Protein AF-0000000087667504 (afdb_homodimer)

Solvent-accessible surface area (backbone atoms only — not comparable to full-atom values): 38398 Å² total; per-residue (Å²): 112,66,54,44,42,66,56,57,51,52,48,48,51,53,51,51,51,50,51,53,47,49,53,52,52,49,54,48,52,53,52,45,50,50,50,43,50,49,39,51,50,48,36,38,46,32,52,35,38,23,44,50,28,37,44,50,54,30,50,52,36,29,75,70,65,77,31,51,68,69,54,23,50,53,54,31,43,55,46,40,33,41,24,35,29,80,79,80,30,45,37,32,30,26,31,85,72,34,28,25,70,34,39,72,54,66,88,51,40,69,43,70,56,63,91,58,48,34,92,84,68,46,54,49,66,63,48,38,43,53,29,5,71,71,72,39,43,74,50,69,46,48,41,56,50,92,92,52,55,81,83,46,69,39,54,30,42,33,29,19,30,47,45,70,94,78,48,30,25,37,30,26,45,40,73,41,62,66,58,49,49,49,49,49,49,50,50,49,53,49,51,52,54,49,50,53,50,47,50,50,51,50,54,51,48,49,51,48,35,53,58,45,48,49,54,45,49,48,32,41,52,42,39,45,36,37,54,72,64,42,63,80,67,82,62,52,58,50,82,34,69,18,69,58,9,52,42,17,44,35,44,44,50,38,32,51,53,51,49,50,45,52,52,49,51,51,49,49,52,52,49,49,53,50,52,52,52,52,49,53,52,50,51,53,51,49,53,52,50,50,50,49,49,50,48,33,54,48,47,52,49,50,39,33,50,42,38,42,70,63,39,53,79,61,61,54,66,91,53,49,82,90,37,39,66,59,34,49,44,48,36,48,20,30,49,45,49,41,52,54,50,46,51,46,50,48,50,33,47,53,26,48,53,46,32,52,52,26,51,51,48,32,50,53,31,49,52,50,35,50,51,42,52,53,54,36,55,52,46,64,74,93,113,68,53,43,43,67,56,57,53,50,48,49,51,52,51,52,50,50,52,52,48,50,53,52,52,50,54,48,50,53,51,45,48,50,51,44,52,50,39,52,50,47,35,38,47,32,52,36,37,24,43,50,27,36,44,49,55,31,49,51,36,29,75,69,64,77,31,50,68,70,54,23,50,53,54,32,42,55,45,40,32,40,24,34,30,80,77,80,31,44,37,33,28,26,31,85,72,36,27,25,69,33,39,72,54,65,90,51,41,68,43,71,57,62,93,57,48,34,92,83,64,47,54,50,67,62,48,37,42,54,29,5,70,70,74,38,42,74,49,69,45,50,42,56,51,92,94,54,54,80,82,46,69,39,52,29,42,33,28,19,32,48,44,69,95,77,47,31,24,38,30,26,46,38,72,41,61,66,58,50,49,50,50,48,49,52,50,50,52,49,50,52,52,50,49,53,51,49,50,51,50,50,53,52,49,50,52,49,35,53,60,45,48,49,55,46,49,49,34,39,53,43,38,45,35,37,54,71,64,42,64,84,67,80,62,52,58,49,82,34,69,18,70,58,8,51,41,17,43,34,42,42,50,38,32,50,52,49,48,50,46,51,52,49,50,50,50,50,52,53,48,49,52,52,51,51,52,52,48,53,51,51,51,53,52,50,52,51,52,51,50,50,50,52,48,33,55,49,47,52,50,51,39,36,50,42,36,43,70,64,40,54,79,60,61,53,66,90,54,50,82,90,38,41,65,58,33,50,43,50,36,48,21,29,49,44,49,41,50,54,50,46,52,46,50,49,51,34,48,52,25,49,54,47,31,51,54,25,48,51,50,32,49,54,31,48,53,52,35,51,52,44,50,54,56,33,52,55,47,62,76,94

Sequence (764 aa):
MKNLKISTQLIMLVTGLMVAFSIATFLQIRSAADSIYNERYEMLRTQVESGISVLKLYYAQEQAGKLTEEQAKAEAYATVNAMQYTPDGYLFGYDYDVNMVFHYDKSKVGKNLKGQPDPKGHYYREELVKLGQQGGGLTDFYASKPGHTADELFRKTAFARAFEPWKIVVITGVYMDDLEAQVNAKIWTTIWQSLVLFMVAIGSSLLVIRNISKPLADVHGALKAVADEDVKIVIPHTGMHNEIGMMAKATQSLQEKIRERHALAAHQAAQELEISAERQQNVLQQQDEAKLQARVVATIGNALEQLAGGDLTVRCADIGASYAGLRNNFNEALSHLEAAMGRVNAKGNDIGVSKEEIRRASSELSQRTERQAASLEETSAAMKNLKISTQLIMLVTGLMVAFSIATFLQIRSAADSIYNERYEMLRTQVESGISVLKLYYAQEQAGKLTEEQAKAEAYATVNAMQYTPDGYLFGYDYDVNMVFHYDKSKVGKNLKGQPDPKGHYYREELVKLGQQGGGLTDFYASKPGHTADELFRKTAFARAFEPWKIVVITGVYMDDLEAQVNAKIWTTIWQSLVLFMVAIGSSLLVIRNISKPLADVHGALKAVADEDVKIVIPHTGMHNEIGMMAKATQSLQEKIRERHALAAHQAAQELEISAERQQNVLQQQDEAKLQARVVATIGNALEQLAGGDLTVRCADIGASYAGLRNNFNEALSHLEAAMGRVNAKGNDIGVSKEEIRRASSELSQRTERQAASLEETSAA

InterPro domains:
  IPR003660 HAMP domain [PF00672] (207-256)
  IPR003660 HAMP domain [PS50885] (210-263)
  IPR003660 HAMP domain [PS50885] (291-342)
  IPR003660 HAMP domain [SM00304] (210-263)
  IPR003660 HAMP domain [SM00304] (291-342)
  IPR033480 Single Cache domain 2 [PF17200] (39-188)
  IPR033480 Single Cache domain 2 [SM01049] (33-126)

Nearest PDB structures (foldseek):
  5g4z-assembly1_A  TM=8.993E-01  e=2.962E-12  Pseudomonas syringae
  4k08-assembly1_A  TM=9.095E-01  e=1.423E-11  Anaeromyxobacter dehalogenans 2CP-C
  3ub8-assembly1_B  TM=7.539E-01  e=1.612E-08  Helicobacter pylori SS1
  3q63-assembly2_D  TM=3.212E-01  e=1.927E+00  Mesorhizobium japonicum MAFF 303099
  5g4z-assembly1_A  TM=8.991E-01  e=2.602E-12  Pseudomonas syringae

Structure (mmCIF, N/CA/C/O backbone):
data_AF-0000000087667504-model_v1
#
loop_
_entity.id
_entity.type
_entity.pdbx_description
1 polymer 'Chemotaxis protein'
#
loop_
_atom_site.group_PDB
_atom_site.id
_atom_site.type_symbol
_atom_site.label_atom_id
_atom_site.label_alt_id
_atom_site.label_comp_id
_atom_site.label_asym_id
_atom_site.label_entity_id
_atom_site.label_seq_id
_atom_site.pdbx_PDB_ins_code
_atom_site.Cartn_x
_atom_site.Cartn_y
_atom_site.Cartn_z
_atom_site.occupancy
_atom_site.B_iso_or_equiv
_atom_site.auth_seq_id
_atom_site.auth_comp_id
_atom_site.auth_asym_id
_atom_site.auth_atom_id
_atom_site.pdbx_PDB_model_num
ATOM 1 N N . MET A 1 1 ? 1.503 11.031 20.266 1 57.09 1 MET A N 1
ATOM 2 C CA . MET A 1 1 ? 1.643 11.68 18.969 1 57.09 1 MET A CA 1
ATOM 3 C C . MET A 1 1 ? 1.352 13.172 19.078 1 57.09 1 MET A C 1
ATOM 5 O O . MET A 1 1 ? 1.91 13.977 18.328 1 57.09 1 MET A O 1
ATOM 9 N N . LYS A 1 2 ? 0.737 13.5 20.234 1 67.69 2 LYS A N 1
ATOM 10 C CA . LYS A 1 2 ? 0.298 14.883 20.375 1 67.69 2 LYS A CA 1
ATOM 11 C C . LYS A 1 2 ? 1.483 15.812 20.609 1 67.69 2 LYS A C 1
ATOM 13 O O . LYS A 1 2 ? 1.407 17.016 20.312 1 67.69 2 LYS A O 1
ATOM 18 N N . ASN A 1 3 ? 2.59 15.031 20.797 1 76.44 3 ASN A N 1
ATOM 19 C CA . ASN A 1 3 ? 3.736 15.883 21.094 1 76.44 3 ASN A CA 1
ATOM 20 C C . ASN A 1 3 ? 4.75 15.883 19.953 1 76.44 3 ASN A C 1
ATOM 22 O O . ASN A 1 3 ? 5.754 16.594 20 1 76.44 3 ASN A O 1
ATOM 26 N N . LEU A 1 4 ? 4.383 15.156 18.953 1 81.19 4 LEU A N 1
ATOM 27 C CA . LEU A 1 4 ? 5.32 15.055 17.844 1 81.19 4 LEU A CA 1
ATOM 28 C C . LEU A 1 4 ? 5.043 16.141 16.812 1 81.19 4 LEU A C 1
ATOM 30 O O . LEU A 1 4 ? 3.91 16.609 16.672 1 81.19 4 LEU A O 1
ATOM 34 N N . LYS A 1 5 ? 6.148 16.422 16.172 1 83.94 5 LYS A N 1
ATOM 35 C CA . LYS A 1 5 ? 6.008 17.391 15.086 1 83.94 5 LYS A CA 1
ATOM 36 C C . LYS A 1 5 ? 5.031 16.875 14.031 1 83.94 5 LYS A C 1
ATOM 38 O O . LYS A 1 5 ? 4.895 15.672 13.828 1 83.94 5 LYS A O 1
ATOM 43 N N . ILE A 1 6 ? 4.344 17.781 13.43 1 81.62 6 ILE A N 1
ATOM 44 C CA . ILE A 1 6 ? 3.367 17.453 12.406 1 81.62 6 ILE A CA 1
ATOM 45 C C . ILE A 1 6 ? 4.047 16.656 11.289 1 81.62 6 ILE A C 1
ATOM 47 O O . ILE A 1 6 ? 3.506 15.664 10.805 1 81.62 6 ILE A O 1
ATOM 51 N N . SER A 1 7 ? 5.246 17.078 10.867 1 83.5 7 SER A N 1
ATOM 52 C CA . SER A 1 7 ? 6 16.375 9.828 1 83.5 7 SER A CA 1
ATOM 53 C C . SER A 1 7 ? 6.32 14.945 10.242 1 83.5 7 SER A C 1
ATOM 55 O O . SER A 1 7 ? 6.219 14.023 9.43 1 83.5 7 SER A O 1
ATOM 57 N N . THR A 1 8 ? 6.715 14.719 11.477 1 85.56 8 THR A N 1
ATOM 58 C CA . THR A 1 8 ? 7.055 13.391 11.984 1 85.56 8 THR A CA 1
ATOM 59 C C . THR A 1 8 ? 5.82 12.492 12.008 1 85.56 8 THR A C 1
ATOM 61 O O . THR A 1 8 ? 5.914 11.297 11.719 1 85.56 8 THR A O 1
ATOM 64 N N . GLN A 1 9 ? 4.68 13.125 12.383 1 84.06 9 GLN A N 1
ATOM 65 C CA . GLN A 1 9 ? 3.443 12.344 12.398 1 84.06 9 GLN A CA 1
ATOM 66 C C . GLN A 1 9 ? 3.07 11.875 10.992 1 84.06 9 GLN A C 1
ATOM 68 O O . GLN A 1 9 ? 2.646 10.734 10.812 1 84.06 9 GLN A O 1
ATOM 73 N N . LEU A 1 10 ? 3.246 12.758 10.07 1 83.81 10 LEU A N 1
ATOM 74 C CA . LEU A 1 10 ? 2.928 12.43 8.688 1 83.81 10 LEU A CA 1
ATOM 75 C C . LEU A 1 10 ? 3.879 11.367 8.148 1 83.81 10 LEU A C 1
ATOM 77 O O . LEU A 1 10 ? 3.447 10.422 7.477 1 83.81 10 LEU A O 1
ATOM 81 N N . ILE A 1 11 ? 5.152 11.508 8.5 1 85.06 11 ILE A N 1
ATOM 82 C CA . ILE A 1 11 ? 6.152 10.539 8.062 1 85.06 11 ILE A CA 1
ATOM 83 C C . ILE A 1 11 ? 5.867 9.18 8.688 1 85.06 11 ILE A C 1
ATOM 85 O O . ILE A 1 11 ? 6.012 8.148 8.031 1 85.06 11 ILE A O 1
ATOM 89 N N . MET A 1 12 ? 5.488 9.195 9.906 1 87 12 MET A N 1
ATOM 90 C CA . MET A 1 12 ? 5.164 7.945 10.586 1 87 12 MET A CA 1
ATOM 91 C C . MET A 1 12 ? 3.957 7.27 9.938 1 87 12 MET A C 1
ATOM 93 O O . MET A 1 12 ? 3.914 6.043 9.82 1 87 12 MET A O 1
ATOM 97 N N . LEU A 1 13 ? 2.99 8.148 9.578 1 86 13 LEU A N 1
ATOM 98 C CA . LEU A 1 13 ? 1.803 7.617 8.922 1 86 13 LEU A CA 1
ATOM 99 C C . LEU A 1 13 ? 2.166 6.945 7.602 1 86 13 LEU A C 1
ATOM 101 O O . LEU A 1 13 ? 1.784 5.797 7.355 1 86 13 LEU A O 1
ATOM 105 N N . VAL A 1 14 ? 2.932 7.586 6.785 1 87.69 14 VAL A N 1
ATOM 106 C CA . VAL A 1 14 ? 3.285 7.086 5.461 1 87.69 14 VAL A CA 1
ATOM 107 C C . VAL A 1 14 ? 4.207 5.875 5.594 1 87.69 14 VAL A C 1
ATOM 109 O O . VAL A 1 14 ? 4.02 4.867 4.91 1 87.69 14 VAL A O 1
ATOM 112 N N . THR A 1 15 ? 5.184 5.977 6.516 1 87.19 15 THR A N 1
ATOM 113 C CA . THR A 1 15 ? 6.113 4.875 6.73 1 87.19 15 THR A CA 1
ATOM 114 C C . THR A 1 15 ? 5.383 3.641 7.246 1 87.19 15 THR A C 1
ATOM 116 O O . THR A 1 15 ? 5.68 2.518 6.84 1 87.19 15 THR A O 1
ATOM 119 N N . GLY A 1 16 ? 4.438 3.896 8.164 1 87.19 16 GLY A N 1
ATOM 120 C CA . GLY A 1 16 ? 3.645 2.787 8.672 1 87.19 16 GLY A CA 1
ATOM 121 C C . GLY A 1 16 ? 2.861 2.07 7.586 1 87.19 16 GLY A C 1
ATOM 122 O O . GLY A 1 16 ? 2.826 0.838 7.551 1 87.19 16 GLY A O 1
ATOM 123 N N . LEU A 1 17 ? 2.305 2.822 6.703 1 87.12 17 LEU A N 1
ATOM 124 C CA . LEU A 1 17 ? 1.54 2.248 5.602 1 87.12 17 LEU A CA 1
ATOM 125 C C . LEU A 1 17 ? 2.453 1.487 4.645 1 87.12 17 LEU A C 1
ATOM 127 O O . LEU A 1 17 ? 2.084 0.422 4.145 1 87.12 17 LEU A O 1
ATOM 131 N N . MET A 1 18 ? 3.625 2.012 4.422 1 88.25 18 MET A N 1
ATOM 132 C CA . MET A 1 18 ? 4.582 1.365 3.529 1 88.25 18 MET A CA 1
ATOM 133 C C . MET A 1 18 ? 5.047 0.03 4.102 1 88.25 18 MET A C 1
ATOM 135 O O . MET A 1 18 ? 5.203 -0.946 3.365 1 88.25 18 MET A O 1
ATOM 139 N N . VAL A 1 19 ? 5.242 0.032 5.406 1 88.44 19 VAL A N 1
ATOM 140 C CA . VAL A 1 19 ? 5.664 -1.203 6.059 1 88.44 19 VAL A CA 1
ATOM 141 C C . VAL A 1 19 ? 4.559 -2.25 5.949 1 88.44 19 VAL A C 1
ATOM 143 O O . VAL A 1 19 ? 4.82 -3.41 5.629 1 88.44 19 VAL A O 1
ATOM 146 N N . ALA A 1 20 ? 3.346 -1.786 6.188 1 86.06 20 ALA A N 1
ATOM 147 C CA . ALA A 1 20 ? 2.207 -2.695 6.086 1 86.06 20 ALA A CA 1
ATOM 148 C C . ALA A 1 20 ? 2.078 -3.256 4.672 1 86.06 20 ALA A C 1
ATOM 150 O O . ALA A 1 20 ? 1.827 -4.449 4.492 1 86.06 20 ALA A O 1
ATOM 151 N N . PHE A 1 21 ? 2.293 -2.488 3.697 1 86.81 21 PHE A N 1
ATOM 152 C CA . PHE A 1 21 ? 2.221 -2.9 2.301 1 86.81 21 PHE A CA 1
ATOM 153 C C . PHE A 1 21 ? 3.336 -3.885 1.969 1 86.81 21 PHE A C 1
ATOM 155 O O . PHE A 1 21 ? 3.117 -4.852 1.235 1 86.81 21 PHE A O 1
ATOM 162 N N . SER A 1 22 ? 4.469 -3.578 2.49 1 88.25 22 SER A N 1
ATOM 163 C CA . SER A 1 22 ? 5.613 -4.445 2.221 1 88.25 22 SER A CA 1
ATOM 164 C C . SER A 1 22 ? 5.391 -5.844 2.787 1 88.25 22 SER A C 1
ATOM 166 O O . SER A 1 22 ? 5.73 -6.84 2.146 1 88.25 22 SER A O 1
ATOM 168 N N . ILE A 1 23 ? 4.816 -5.898 3.932 1 87.38 23 ILE A N 1
ATOM 169 C CA . ILE A 1 23 ? 4.539 -7.184 4.566 1 87.38 23 ILE A CA 1
ATOM 170 C C . ILE A 1 23 ? 3.488 -7.941 3.756 1 87.38 23 ILE A C 1
ATOM 172 O O . ILE A 1 23 ? 3.648 -9.133 3.484 1 87.38 23 ILE A O 1
ATOM 176 N N . ALA A 1 24 ? 2.498 -7.207 3.328 1 85.5 24 ALA A N 1
ATOM 177 C CA . ALA A 1 24 ? 1.437 -7.824 2.535 1 85.5 24 ALA A CA 1
ATOM 178 C C . ALA A 1 24 ? 1.981 -8.359 1.216 1 85.5 24 ALA A C 1
ATOM 180 O O . ALA A 1 24 ? 1.646 -9.477 0.807 1 85.5 24 ALA A O 1
ATOM 181 N N . THR A 1 25 ? 2.766 -7.598 0.576 1 86.69 25 THR A N 1
ATOM 182 C CA . THR A 1 25 ? 3.342 -7.992 -0.705 1 86.69 25 THR A CA 1
ATOM 183 C C . THR A 1 25 ? 4.254 -9.203 -0.538 1 86.69 25 THR A C 1
ATOM 185 O O . THR A 1 25 ? 4.258 -10.109 -1.38 1 86.69 25 THR A O 1
ATOM 188 N N . PHE A 1 26 ? 4.938 -9.266 0.522 1 87.38 26 PHE A N 1
ATOM 189 C CA . PHE A 1 26 ? 5.832 -10.383 0.796 1 87.38 26 PHE A CA 1
ATOM 190 C C . PHE A 1 26 ? 5.047 -11.672 0.966 1 87.38 26 PHE A C 1
ATOM 192 O O . PHE A 1 26 ? 5.398 -12.703 0.389 1 87.38 26 PHE A O 1
ATOM 199 N N . LEU A 1 27 ? 4.055 -11.617 1.704 1 87.38 27 LEU A N 1
ATOM 200 C CA . LEU A 1 27 ? 3.227 -12.797 1.938 1 87.38 27 LEU A CA 1
ATOM 201 C C . LEU A 1 27 ? 2.557 -13.258 0.648 1 87.38 27 LEU A C 1
ATOM 203 O O . LEU A 1 27 ? 2.438 -14.453 0.401 1 87.38 27 LEU A O 1
ATOM 207 N N . GLN A 1 28 ? 2.229 -12.289 -0.121 1 84.31 28 GLN A N 1
ATOM 208 C CA . GLN A 1 28 ? 1.582 -12.609 -1.39 1 84.31 28 GLN A CA 1
ATOM 209 C C . GLN A 1 28 ? 2.549 -13.312 -2.34 1 84.31 28 GLN A C 1
ATOM 211 O O . GLN A 1 28 ? 2.174 -14.266 -3.018 1 84.31 28 GLN A O 1
ATOM 216 N N . ILE A 1 29 ? 3.725 -12.883 -2.389 1 86.25 29 ILE A N 1
ATOM 217 C CA . ILE A 1 29 ? 4.719 -13.461 -3.289 1 86.25 29 ILE A CA 1
ATOM 218 C C . ILE A 1 29 ? 5.051 -14.883 -2.85 1 86.25 29 ILE A C 1
ATOM 220 O O . ILE A 1 29 ? 5.211 -15.773 -3.684 1 86.25 29 ILE A O 1
ATOM 224 N N . ARG A 1 30 ? 5.18 -15.047 -1.604 1 88.25 30 ARG A N 1
ATOM 225 C CA . ARG A 1 30 ? 5.48 -16.375 -1.075 1 88.25 30 ARG A CA 1
ATOM 226 C C . ARG A 1 30 ? 4.363 -17.359 -1.401 1 88.25 30 ARG A C 1
ATOM 228 O O . ARG A 1 30 ? 4.629 -18.484 -1.848 1 88.25 30 ARG A O 1
ATOM 235 N N . SER A 1 31 ? 3.211 -16.859 -1.203 1 87.88 31 SER A N 1
ATOM 236 C CA . SER A 1 31 ? 2.057 -17.703 -1.482 1 87.88 31 SER A CA 1
ATOM 237 C C . SER A 1 31 ? 1.961 -18.031 -2.967 1 87.88 31 SER A C 1
ATOM 239 O O . SER A 1 31 ? 1.665 -19.172 -3.336 1 87.88 31 SER A O 1
ATOM 241 N N . ALA A 1 32 ? 2.195 -17.094 -3.777 1 86.44 32 ALA A N 1
ATOM 242 C CA . ALA A 1 32 ? 2.156 -17.312 -5.223 1 86.44 32 ALA A CA 1
ATOM 243 C C . ALA A 1 32 ? 3.238 -18.297 -5.66 1 86.44 32 ALA A C 1
ATOM 245 O O . ALA A 1 32 ? 2.98 -19.188 -6.465 1 86.44 32 ALA A O 1
ATOM 246 N N . ALA A 1 33 ? 4.375 -18.094 -5.117 1 89.44 33 ALA A N 1
ATOM 247 C CA . ALA A 1 33 ? 5.473 -19 -5.441 1 89.44 33 ALA A CA 1
ATOM 248 C C . ALA A 1 33 ? 5.129 -20.438 -5.055 1 89.44 33 ALA A C 1
ATOM 250 O O . ALA A 1 33 ? 5.316 -21.359 -5.848 1 89.44 33 ALA A O 1
ATOM 251 N N . ASP A 1 34 ? 4.574 -20.594 -3.93 1 90.94 34 ASP A N 1
ATOM 252 C CA . ASP A 1 34 ? 4.199 -21.922 -3.453 1 90.94 34 ASP A CA 1
ATOM 253 C C . ASP A 1 34 ? 3.189 -22.562 -4.395 1 90.94 34 ASP A C 1
ATOM 255 O O . ASP A 1 34 ? 3.281 -23.766 -4.676 1 90.94 34 ASP A O 1
ATOM 259 N N . SER A 1 35 ? 2.312 -21.797 -4.848 1 90.25 35 SER A N 1
ATOM 260 C CA . SER A 1 35 ? 1.277 -22.328 -5.727 1 90.25 35 SER A CA 1
ATOM 261 C C . SER A 1 35 ? 1.854 -22.734 -7.078 1 90.25 35 SER A C 1
ATOM 263 O O . SER A 1 35 ? 1.44 -23.75 -7.656 1 90.25 35 SER A O 1
ATOM 265 N N . ILE A 1 36 ? 2.764 -22.016 -7.551 1 89.5 36 ILE A N 1
ATOM 266 C CA . ILE A 1 36 ? 3.412 -22.312 -8.82 1 89.5 36 ILE A CA 1
ATOM 267 C C . ILE A 1 36 ? 4.219 -23.609 -8.695 1 89.5 36 ILE A C 1
ATOM 269 O O . ILE A 1 36 ? 4.105 -24.5 -9.539 1 89.5 36 ILE A O 1
ATOM 273 N N . TYR A 1 37 ? 4.906 -23.734 -7.613 1 92.44 37 TYR A N 1
ATOM 274 C CA . TYR A 1 37 ? 5.684 -24.938 -7.383 1 92.44 37 TYR A CA 1
ATOM 275 C C . TYR A 1 37 ? 4.77 -26.156 -7.234 1 92.44 37 TYR A C 1
ATOM 277 O O . TYR A 1 37 ? 5.07 -27.234 -7.758 1 92.44 37 TYR A O 1
ATOM 285 N N . ASN A 1 38 ? 3.717 -25.938 -6.566 1 92.31 38 ASN A N 1
ATOM 286 C CA . ASN A 1 38 ? 2.797 -27.047 -6.344 1 92.31 38 ASN A CA 1
ATOM 287 C C . ASN A 1 38 ? 2.229 -27.578 -7.652 1 92.31 38 ASN A C 1
ATOM 289 O O . ASN A 1 38 ? 2.021 -28.781 -7.801 1 92.31 38 ASN A O 1
ATOM 293 N N . GLU A 1 39 ? 1.989 -26.656 -8.5 1 91.69 39 GLU A N 1
ATOM 294 C CA . GLU A 1 39 ? 1.473 -27.109 -9.789 1 91.69 39 GLU A CA 1
ATOM 295 C C . GLU A 1 39 ? 2.521 -27.906 -10.547 1 91.69 39 GLU A C 1
ATOM 297 O O . GLU A 1 39 ? 2.191 -28.875 -11.234 1 91.69 39 GLU A O 1
ATOM 302 N N . ARG A 1 40 ? 3.744 -27.531 -10.469 1 93.38 40 ARG A N 1
ATOM 303 C CA . ARG A 1 40 ? 4.824 -28.297 -11.086 1 93.38 40 ARG A CA 1
ATOM 304 C C . ARG A 1 40 ? 4.953 -29.672 -10.445 1 93.38 40 ARG A C 1
ATOM 306 O O . ARG A 1 40 ? 5.199 -30.656 -11.133 1 93.38 40 ARG A O 1
ATOM 313 N N . TYR A 1 41 ? 4.766 -29.734 -9.164 1 95 41 TYR A N 1
ATOM 314 C CA . TYR A 1 41 ? 4.809 -31 -8.445 1 95 41 TYR A CA 1
ATOM 315 C C . TYR A 1 41 ? 3.68 -31.922 -8.891 1 95 41 TYR A C 1
ATOM 317 O O . TYR A 1 41 ? 3.877 -33.125 -9.039 1 95 41 TYR A O 1
ATOM 325 N N . GLU A 1 42 ? 2.6 -31.297 -9.125 1 93.94 42 GLU A N 1
ATOM 326 C CA . GLU A 1 42 ? 1.464 -32.062 -9.609 1 93.94 42 GLU A CA 1
ATOM 327 C C . GLU A 1 42 ? 1.728 -32.625 -11 1 93.94 42 GLU A C 1
ATOM 329 O O . GLU A 1 42 ? 1.302 -33.75 -11.32 1 93.94 42 GLU A O 1
ATOM 334 N N . MET A 1 43 ? 2.385 -31.828 -11.742 1 94.62 43 MET A N 1
ATOM 335 C CA . MET A 1 43 ? 2.754 -32.312 -13.07 1 94.62 43 MET A CA 1
ATOM 336 C C . MET A 1 43 ? 3.623 -33.562 -12.977 1 94.62 43 MET A C 1
ATOM 338 O O . MET A 1 43 ? 3.391 -34.531 -13.688 1 94.62 43 MET A O 1
ATOM 342 N N . LEU A 1 44 ? 4.555 -33.594 -12.109 1 97 44 LEU A N 1
ATOM 343 C CA . LEU A 1 44 ? 5.426 -34.75 -11.914 1 97 44 LEU A CA 1
ATOM 344 C C . LEU A 1 44 ? 4.633 -35.938 -11.406 1 97 44 LEU A C 1
ATOM 346 O O . LEU A 1 44 ? 4.797 -37.062 -11.898 1 97 44 LEU A O 1
ATOM 350 N N . ARG A 1 45 ? 3.807 -35.656 -10.469 1 97.31 45 ARG A N 1
ATOM 351 C CA . ARG A 1 45 ? 2.988 -36.719 -9.906 1 97.31 45 ARG A CA 1
ATOM 352 C C . ARG A 1 45 ? 2.117 -37.375 -10.969 1 97.31 45 ARG A C 1
ATOM 354 O O . ARG A 1 45 ? 2.053 -38.594 -11.062 1 97.31 45 ARG A O 1
ATOM 361 N N . THR A 1 46 ? 1.497 -36.531 -11.805 1 96.69 46 THR A N 1
ATOM 362 C CA . THR A 1 46 ? 0.587 -37.062 -12.812 1 96.69 46 THR A CA 1
ATOM 363 C C . THR A 1 46 ? 1.352 -37.875 -13.859 1 96.69 46 THR A C 1
ATOM 365 O O . THR A 1 46 ? 0.846 -38.875 -14.367 1 96.69 46 THR A O 1
ATOM 368 N N . GLN A 1 47 ? 2.521 -37.5 -14.18 1 97.25 47 GLN A N 1
ATOM 369 C CA . GLN A 1 47 ? 3.35 -38.25 -15.117 1 97.25 47 GLN A CA 1
ATOM 370 C C . GLN A 1 47 ? 3.682 -39.656 -14.578 1 97.25 47 GLN A C 1
ATOM 372 O O . GLN A 1 47 ? 3.598 -40.625 -15.305 1 97.25 47 GLN A O 1
ATOM 377 N N . VAL A 1 48 ? 4.051 -39.688 -13.336 1 98.31 48 VAL A N 1
ATOM 378 C CA . VAL A 1 48 ? 4.391 -40.969 -12.711 1 98.31 48 VAL A CA 1
ATOM 379 C C . VAL A 1 48 ? 3.152 -41.844 -12.648 1 98.31 48 VAL A C 1
ATOM 381 O O . VAL A 1 48 ? 3.232 -43.062 -12.898 1 98.31 48 VAL A O 1
ATOM 384 N N . GLU A 1 49 ? 2.049 -41.25 -12.336 1 97.38 49 GLU A N 1
ATOM 385 C CA . GLU A 1 49 ? 0.807 -42 -12.281 1 97.38 49 GLU A CA 1
ATOM 386 C C . GLU A 1 49 ? 0.466 -42.594 -13.648 1 97.38 49 GLU A C 1
ATOM 388 O O . GLU A 1 49 ? 0.002 -43.75 -13.734 1 97.38 49 GLU A O 1
ATOM 393 N N . SER A 1 50 ? 0.712 -41.844 -14.648 1 97.5 50 SER A N 1
ATOM 394 C CA . SER A 1 50 ? 0.508 -42.344 -16 1 97.5 50 SER A CA 1
ATOM 395 C C . SER A 1 50 ? 1.443 -43.5 -16.297 1 97.5 50 SER A C 1
ATOM 397 O O . SER A 1 50 ? 1.036 -44.5 -16.906 1 97.5 50 SER A O 1
ATOM 399 N N . GLY A 1 51 ? 2.664 -43.406 -15.883 1 98 51 GLY A N 1
ATOM 400 C CA . GLY A 1 51 ? 3.598 -44.5 -16.031 1 98 51 GLY A CA 1
ATOM 401 C C . GLY A 1 51 ? 3.174 -45.75 -15.289 1 98 51 GLY A C 1
ATOM 402 O O . GLY A 1 51 ? 3.254 -46.875 -15.828 1 98 51 GLY A O 1
ATOM 403 N N . ILE A 1 52 ? 2.729 -45.594 -14.133 1 98.25 52 ILE A N 1
ATOM 404 C CA . ILE A 1 52 ? 2.277 -46.719 -13.312 1 98.25 52 ILE A CA 1
ATOM 405 C C . ILE A 1 52 ? 1.071 -47.375 -13.969 1 98.25 52 ILE A C 1
ATOM 407 O O . ILE A 1 52 ? 0.933 -48.594 -13.922 1 98.25 52 ILE A O 1
ATOM 411 N N . SER A 1 53 ? 0.233 -46.562 -14.555 1 97.44 53 SER A N 1
ATOM 412 C CA . SER A 1 53 ? -0.926 -47.094 -15.266 1 97.44 53 SER A CA 1
ATOM 413 C C . SER A 1 53 ? -0.503 -48.031 -16.406 1 97.44 53 SER A C 1
ATOM 415 O O . SER A 1 53 ? -1.155 -49.031 -16.672 1 97.44 53 SER A O 1
ATOM 417 N N . VAL A 1 54 ? 0.533 -47.719 -17.047 1 97.5 54 VAL A N 1
ATOM 418 C CA . VAL A 1 54 ? 1.073 -48.531 -18.125 1 97.5 54 VAL A CA 1
ATOM 419 C C . VAL A 1 54 ? 1.573 -49.875 -17.531 1 97.5 54 VAL A C 1
ATOM 421 O O . VAL A 1 54 ? 1.326 -50.938 -18.094 1 97.5 54 VAL A O 1
ATOM 424 N N . LEU A 1 55 ? 2.27 -49.812 -16.406 1 98.25 55 LEU A N 1
ATOM 425 C CA . LEU A 1 55 ? 2.734 -51.031 -15.758 1 98.25 55 LEU A CA 1
ATOM 426 C C . LEU A 1 55 ? 1.561 -51.906 -15.375 1 98.25 55 LEU A C 1
ATOM 428 O O . LEU A 1 55 ? 1.633 -53.125 -15.523 1 98.25 55 LEU A O 1
ATOM 432 N N . LYS A 1 56 ? 0.522 -51.312 -14.914 1 97.75 56 LYS A N 1
ATOM 433 C CA . LYS A 1 56 ? -0.672 -52.062 -14.523 1 97.75 56 LYS A CA 1
ATOM 434 C C . LYS A 1 56 ? -1.273 -52.781 -15.711 1 97.75 56 LYS A C 1
ATOM 436 O O . LYS A 1 56 ? -1.763 -53.906 -15.562 1 97.75 56 LYS A O 1
ATOM 441 N N . LEU A 1 57 ? -1.228 -52.156 -16.828 1 96.88 57 LEU A N 1
ATOM 442 C CA . LEU A 1 57 ? -1.741 -52.781 -18.047 1 96.88 57 LEU A CA 1
ATOM 443 C C . LEU A 1 57 ? -1.005 -54.062 -18.359 1 96.88 57 LEU A C 1
ATOM 445 O O . LEU A 1 57 ? -1.635 -55.094 -18.609 1 96.88 57 LEU A O 1
ATOM 449 N N . TYR A 1 58 ? 0.323 -54.094 -18.312 1 97.69 58 TYR A N 1
ATOM 450 C CA . TYR A 1 58 ? 1.122 -55.25 -18.641 1 97.69 58 TYR A CA 1
ATOM 451 C C . TYR A 1 58 ? 1.083 -56.281 -17.516 1 97.69 58 TYR A C 1
ATOM 453 O O . TYR A 1 58 ? 1.136 -57.5 -17.766 1 97.69 58 TYR A O 1
ATOM 461 N N . TYR A 1 59 ? 0.951 -55.781 -16.312 1 98.12 59 TYR A N 1
ATOM 462 C CA . TYR A 1 59 ? 0.773 -56.688 -15.18 1 98.12 59 TYR A CA 1
ATOM 463 C C . TYR A 1 59 ? -0.525 -57.469 -15.32 1 98.12 59 TYR A C 1
ATOM 465 O O . TYR A 1 59 ? -0.568 -58.688 -15.016 1 98.12 59 TYR A O 1
ATOM 473 N N . ALA A 1 60 ? -1.571 -56.844 -15.766 1 97.31 60 ALA A N 1
ATOM 474 C CA . ALA A 1 60 ? -2.852 -57.5 -15.984 1 97.31 60 ALA A CA 1
ATOM 475 C C . ALA A 1 60 ? -2.73 -58.594 -17.062 1 97.31 60 ALA A C 1
ATOM 477 O O . ALA A 1 60 ? -3.352 -59.656 -16.969 1 97.31 60 ALA A O 1
ATOM 478 N N . GLN A 1 61 ? -1.957 -58.312 -18.047 1 96.56 61 GLN A N 1
ATOM 479 C CA . GLN A 1 61 ? -1.726 -59.312 -19.094 1 96.56 61 GLN A CA 1
ATOM 480 C C . GLN A 1 61 ? -0.932 -60.5 -18.562 1 96.56 61 GLN A C 1
ATOM 482 O O . GLN A 1 61 ? -1.165 -61.625 -18.969 1 96.56 61 GLN A O 1
ATOM 487 N N . GLU A 1 62 ? 0.014 -60.188 -17.703 1 97.38 62 GLU A N 1
ATOM 488 C CA . GLU A 1 62 ? 0.759 -61.25 -17.031 1 97.38 62 GLU A CA 1
ATOM 489 C C . GLU A 1 62 ? -0.166 -62.125 -16.188 1 97.38 62 GLU A C 1
ATOM 491 O O . GLU A 1 62 ? -0.089 -63.344 -16.25 1 97.38 62 GLU A O 1
ATOM 496 N N . GLN A 1 63 ? -1.039 -61.562 -15.492 1 97.5 63 GLN A N 1
ATOM 497 C CA . GLN A 1 63 ? -1.968 -62.281 -14.625 1 97.5 63 GLN A CA 1
ATOM 498 C C . GLN A 1 63 ? -2.971 -63.094 -15.445 1 97.5 63 GLN A C 1
ATOM 500 O O . GLN A 1 63 ? -3.404 -64.188 -15.016 1 97.5 63 GLN A O 1
ATOM 505 N N . ALA A 1 64 ? -3.221 -62.625 -16.641 1 96.81 64 ALA A N 1
ATOM 506 C CA . ALA A 1 64 ? -4.16 -63.312 -17.547 1 96.81 64 ALA A CA 1
ATOM 507 C C . ALA A 1 64 ? -3.475 -64.438 -18.312 1 96.81 64 ALA A C 1
ATOM 509 O O . ALA A 1 64 ? -4.129 -65.188 -19.031 1 96.81 64 ALA A O 1
ATOM 510 N N . GLY A 1 65 ? -2.133 -64.5 -18.25 1 96.31 65 GLY A N 1
ATOM 511 C CA . GLY A 1 65 ? -1.382 -65.625 -18.875 1 96.31 65 GLY A CA 1
ATOM 512 C C . GLY A 1 65 ? -1.006 -65.312 -20.312 1 96.31 65 GLY A C 1
ATOM 513 O O . GLY A 1 65 ? -0.47 -66.188 -21.016 1 96.31 65 GLY A O 1
ATOM 514 N N . LYS A 1 66 ? -1.24 -64.125 -20.703 1 95.38 66 LYS A N 1
ATOM 515 C CA . LYS A 1 66 ? -0.923 -63.719 -22.078 1 95.38 66 LYS A CA 1
ATOM 516 C C . L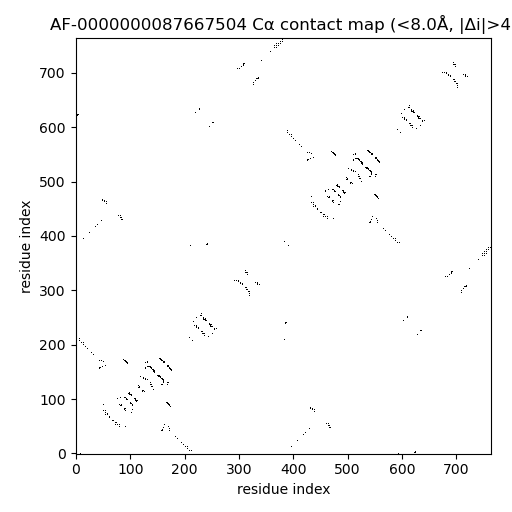YS A 1 66 ? 0.572 -63.469 -22.25 1 95.38 66 LYS A C 1
ATOM 518 O O . LYS A 1 66 ? 1.112 -63.625 -23.344 1 95.38 66 LYS A O 1
ATOM 523 N N . LEU A 1 67 ? 1.211 -63.031 -21.172 1 96.12 67 LEU A N 1
ATOM 524 C CA . LEU A 1 67 ? 2.648 -62.781 -21.156 1 96.12 67 LEU A CA 1
ATOM 525 C C . LEU A 1 67 ? 3.291 -63.406 -19.922 1 96.12 67 LEU A C 1
ATOM 527 O O . LEU A 1 67 ? 2.67 -63.5 -18.859 1 96.12 67 LEU A O 1
ATOM 531 N N . THR A 1 68 ? 4.527 -63.844 -20.141 1 97.38 68 THR A N 1
ATOM 532 C CA . THR A 1 68 ? 5.305 -64.188 -18.969 1 97.38 68 THR A CA 1
ATOM 533 C C . THR A 1 68 ? 5.73 -62.969 -18.188 1 97.38 68 THR A C 1
ATOM 535 O O . THR A 1 68 ? 5.652 -61.844 -18.688 1 97.38 68 THR A O 1
ATOM 538 N N . GLU A 1 69 ? 6.066 -63.188 -16.984 1 97.06 69 GLU A N 1
ATOM 539 C CA . GLU A 1 69 ? 6.52 -62.062 -16.172 1 97.06 69 GLU A CA 1
ATOM 540 C C . GLU A 1 69 ? 7.656 -61.312 -16.859 1 97.06 69 GLU A C 1
ATOM 542 O O . GLU A 1 69 ? 7.66 -60.062 -16.891 1 97.06 69 GLU A O 1
ATOM 547 N N . GLU A 1 70 ? 8.617 -62.062 -17.406 1 96.75 70 GLU A N 1
ATOM 548 C CA . GLU A 1 70 ? 9.773 -61.469 -18.078 1 96.75 70 GLU A CA 1
ATOM 549 C C . GLU A 1 70 ? 9.352 -60.688 -19.312 1 96.75 70 GLU A C 1
ATOM 551 O O . GLU A 1 70 ? 9.852 -59.594 -19.531 1 96.75 70 GLU A O 1
ATOM 556 N N . GLN A 1 71 ? 8.398 -61.188 -20.047 1 96.31 71 GLN A N 1
ATOM 557 C CA . GLN A 1 71 ? 7.902 -60.531 -21.234 1 96.31 71 GLN A CA 1
ATOM 558 C C . GLN A 1 71 ? 7.117 -59.25 -20.875 1 96.31 71 GLN A C 1
ATOM 560 O O . GLN A 1 71 ? 7.273 -58.219 -21.516 1 96.31 71 GLN A O 1
ATOM 565 N N . ALA A 1 72 ? 6.27 -59.406 -19.797 1 97.81 72 ALA A N 1
ATOM 566 C CA . ALA A 1 72 ? 5.457 -58.281 -19.359 1 97.81 72 ALA A CA 1
ATOM 567 C C . ALA A 1 72 ? 6.332 -57.094 -18.891 1 97.81 72 ALA A C 1
ATOM 569 O O . ALA A 1 72 ? 6.117 -55.969 -19.297 1 97.81 72 ALA A O 1
ATOM 570 N N . LYS A 1 73 ? 7.34 -57.406 -18.141 1 97.5 73 LYS A N 1
ATOM 571 C CA . LYS A 1 73 ? 8.258 -56.406 -17.656 1 97.5 73 LYS A CA 1
ATOM 572 C C . LYS A 1 73 ? 9.031 -55.75 -18.797 1 97.5 73 LYS A C 1
ATOM 574 O O . LYS A 1 73 ? 9.156 -54.531 -18.859 1 97.5 73 LYS A O 1
ATOM 579 N N . ALA A 1 74 ? 9.508 -56.531 -19.688 1 96.38 74 ALA A N 1
ATOM 580 C CA . ALA A 1 74 ? 10.297 -56.031 -20.812 1 96.38 74 ALA A CA 1
ATOM 581 C C . ALA A 1 74 ? 9.477 -55.062 -21.672 1 96.38 74 ALA A C 1
ATOM 583 O O . ALA A 1 74 ? 9.961 -54 -22.016 1 96.38 74 ALA A O 1
ATOM 584 N N . GLU A 1 75 ? 8.219 -55.438 -21.984 1 95.69 75 GLU A N 1
ATOM 585 C CA . GLU A 1 75 ? 7.371 -54.594 -22.812 1 95.69 75 GLU A CA 1
ATOM 586 C C . GLU A 1 75 ? 6.938 -53.344 -22.047 1 95.69 75 GLU A C 1
ATOM 588 O O . GLU A 1 75 ? 6.898 -52.25 -22.625 1 95.69 75 GLU A O 1
ATOM 593 N N . ALA A 1 76 ? 6.621 -53.531 -20.766 1 97.88 76 ALA A N 1
ATOM 594 C CA . ALA A 1 76 ? 6.215 -52.406 -19.938 1 97.88 76 ALA A CA 1
ATOM 595 C C . ALA A 1 76 ? 7.328 -51.375 -19.828 1 97.88 76 ALA A C 1
ATOM 597 O O . ALA A 1 76 ? 7.102 -50.156 -20.031 1 97.88 76 ALA A O 1
ATOM 598 N N . TYR A 1 77 ? 8.547 -51.844 -19.562 1 97.81 77 TYR A N 1
ATOM 599 C CA . TYR A 1 77 ? 9.688 -50.938 -19.375 1 97.81 77 TYR A CA 1
ATOM 600 C C . TYR A 1 77 ? 10.047 -50.25 -20.672 1 97.81 77 TYR A C 1
ATOM 602 O O . TYR A 1 77 ? 10.406 -49.062 -20.672 1 97.81 77 TYR A O 1
ATOM 610 N N . ALA A 1 78 ? 9.922 -50.938 -21.75 1 95.44 78 ALA A N 1
ATOM 611 C CA . ALA A 1 78 ? 10.172 -50.312 -23.031 1 95.44 78 ALA A CA 1
ATOM 612 C C . ALA A 1 78 ? 9.18 -49.188 -23.297 1 95.44 78 ALA A C 1
ATOM 614 O O . ALA A 1 78 ? 9.562 -48.125 -23.812 1 95.44 78 ALA A O 1
ATOM 615 N N . THR A 1 79 ? 7.941 -49.406 -22.938 1 97 79 THR A N 1
ATOM 616 C CA . THR A 1 79 ? 6.891 -48.438 -23.156 1 97 79 THR A CA 1
ATOM 617 C C . THR A 1 79 ? 7.098 -47.219 -22.266 1 97 79 THR A C 1
ATOM 619 O O . THR A 1 79 ? 7.074 -46.062 -22.734 1 97 79 THR A O 1
ATOM 622 N N . VAL A 1 80 ? 7.266 -47.438 -20.984 1 97.44 80 VAL A N 1
ATOM 623 C CA . VAL A 1 80 ? 7.426 -46.312 -20.031 1 97.44 80 VAL A CA 1
ATOM 624 C C . VAL A 1 80 ? 8.695 -45.531 -20.375 1 97.44 80 VAL A C 1
ATOM 626 O O . VAL A 1 80 ? 8.727 -44.312 -20.234 1 97.44 80 VAL A O 1
ATOM 629 N N . ASN A 1 81 ? 9.734 -46.188 -20.844 1 95.44 81 ASN A N 1
ATOM 630 C CA . ASN A 1 81 ? 10.977 -45.531 -21.25 1 95.44 81 ASN A CA 1
ATOM 631 C C . ASN A 1 81 ? 10.758 -44.625 -22.438 1 95.44 81 ASN A C 1
ATOM 633 O O . ASN A 1 81 ? 11.469 -43.625 -22.578 1 95.44 81 ASN A O 1
ATOM 637 N N . ALA A 1 82 ? 9.852 -44.938 -23.203 1 94.44 82 ALA A N 1
ATOM 638 C CA . ALA A 1 82 ? 9.578 -44.125 -24.406 1 94.44 82 ALA A CA 1
ATOM 639 C C . ALA A 1 82 ? 8.805 -42.875 -24.062 1 94.44 82 ALA A C 1
ATOM 641 O O . ALA A 1 82 ? 8.758 -41.938 -24.844 1 94.44 82 ALA A O 1
ATOM 642 N N . MET A 1 83 ? 8.203 -42.844 -22.891 1 95.81 83 MET A N 1
ATOM 643 C CA . MET A 1 83 ? 7.41 -41.719 -22.469 1 95.81 83 MET A CA 1
ATOM 644 C C . MET A 1 83 ? 8.312 -40.531 -22.125 1 95.81 83 MET A C 1
ATOM 646 O O . MET A 1 83 ? 8.836 -40.438 -21.016 1 95.81 83 MET A O 1
ATOM 650 N N . GLN A 1 84 ? 8.43 -39.594 -23.062 1 94.44 84 GLN A N 1
ATOM 651 C CA . GLN A 1 84 ? 9.242 -38.406 -22.875 1 94.44 84 GLN A CA 1
ATOM 652 C C . GLN A 1 84 ? 8.414 -37.156 -23.109 1 94.44 84 GLN A C 1
ATOM 654 O O . GLN A 1 84 ? 7.434 -37.156 -23.844 1 94.44 84 GLN A O 1
ATOM 659 N N . TYR A 1 85 ? 8.75 -36.125 -22.406 1 94.06 85 TYR A N 1
ATOM 660 C CA . TYR A 1 85 ? 8.078 -34.844 -22.547 1 94.06 85 TYR A CA 1
ATOM 661 C C . TYR A 1 85 ? 9.062 -33.688 -22.375 1 94.06 85 TYR A C 1
ATOM 663 O O . TYR A 1 85 ? 10.164 -33.875 -21.859 1 94.06 85 TYR A O 1
ATOM 671 N N . THR A 1 86 ? 8.68 -32.438 -22.797 1 88.94 86 THR A N 1
ATOM 672 C CA . THR A 1 86 ? 9.523 -31.266 -22.75 1 88.94 86 THR A CA 1
ATOM 673 C C . THR A 1 86 ? 9.188 -30.422 -21.531 1 88.94 86 THR A C 1
ATOM 675 O O . THR A 1 86 ? 8.023 -30.266 -21.172 1 88.94 86 THR A O 1
ATOM 678 N N . PRO A 1 87 ? 10.242 -30.031 -20.984 1 81.81 87 PRO A N 1
ATOM 679 C CA . PRO A 1 87 ? 11.68 -30.062 -21.281 1 81.81 87 PRO A CA 1
ATOM 680 C C . PRO A 1 87 ? 12.398 -31.219 -20.594 1 81.81 87 PRO A C 1
ATOM 682 O O . PRO A 1 87 ? 12.469 -31.266 -19.359 1 81.81 87 PRO A O 1
ATOM 685 N N . ASP A 1 88 ? 12.977 -32.094 -21.219 1 81.56 88 ASP A N 1
ATOM 686 C CA . ASP A 1 88 ? 13.891 -33.156 -20.828 1 81.56 88 ASP A CA 1
ATOM 687 C C . ASP A 1 88 ? 13.25 -34.094 -19.797 1 81.56 88 ASP A C 1
ATOM 689 O O . ASP A 1 88 ? 13.898 -34.5 -18.828 1 81.56 88 ASP A O 1
ATOM 693 N N . GLY A 1 89 ? 11.984 -34.281 -19.938 1 92.94 89 GLY A N 1
ATOM 694 C CA . GLY A 1 89 ? 11.289 -35.156 -19 1 92.94 89 GLY A CA 1
ATOM 695 C C . GLY A 1 89 ? 11.227 -36.594 -19.484 1 92.94 89 GLY A C 1
ATOM 696 O O . GLY A 1 89 ? 11.062 -36.844 -20.672 1 92.94 89 GLY A O 1
ATOM 697 N N . TYR A 1 90 ? 11.508 -37.5 -18.547 1 95.44 90 TYR A N 1
ATOM 698 C CA . TYR A 1 90 ? 11.406 -38.938 -18.812 1 95.44 90 TYR A CA 1
ATOM 699 C C . TYR A 1 90 ? 11.117 -39.719 -17.547 1 95.44 90 TYR A C 1
ATOM 701 O O . TYR A 1 90 ? 11.273 -39.188 -16.438 1 95.44 90 TYR A O 1
ATOM 709 N N . LEU A 1 91 ? 10.695 -40.875 -17.734 1 97.88 91 LEU A N 1
ATOM 710 C CA . LEU A 1 91 ? 10.461 -41.75 -16.609 1 97.88 91 LEU A CA 1
ATOM 711 C C . LEU A 1 91 ? 11.586 -42.781 -16.453 1 97.88 91 LEU A C 1
ATOM 713 O O . LEU A 1 91 ? 12.133 -43.25 -17.453 1 97.88 91 LEU A O 1
ATOM 717 N N . PHE A 1 92 ? 11.953 -43.094 -15.266 1 97.69 92 PHE A N 1
ATOM 718 C CA . PHE A 1 92 ? 12.891 -44.156 -14.953 1 97.69 92 PHE A CA 1
ATOM 719 C C . PHE A 1 92 ? 12.484 -44.875 -13.68 1 97.69 92 PHE A C 1
ATOM 721 O O . PHE A 1 92 ? 11.516 -44.5 -13.023 1 97.69 92 PHE A O 1
ATOM 728 N N . GLY A 1 93 ? 13.203 -46 -13.391 1 98.12 93 GLY A N 1
ATOM 729 C CA . GLY A 1 93 ? 12.742 -46.781 -12.25 1 98.12 93 GLY A CA 1
ATOM 730 C C . GLY A 1 93 ? 13.867 -47.438 -11.5 1 98.12 93 GLY A C 1
ATOM 731 O O . GLY A 1 93 ? 14.883 -47.812 -12.094 1 98.12 93 GLY A O 1
ATOM 732 N N . TYR A 1 94 ? 13.656 -47.594 -10.258 1 98.38 94 TYR A N 1
ATOM 733 C CA . TYR A 1 94 ? 14.523 -48.344 -9.359 1 98.38 94 TYR A CA 1
ATOM 734 C C . TYR A 1 94 ? 13.781 -49.531 -8.75 1 98.38 94 TYR A C 1
ATOM 736 O O . TYR A 1 94 ? 12.578 -49.438 -8.508 1 98.38 94 TYR A O 1
ATOM 744 N N . ASP A 1 95 ? 14.523 -50.562 -8.539 1 98.06 95 ASP A N 1
ATOM 745 C CA . ASP A 1 95 ? 13.969 -51.531 -7.605 1 98.06 95 ASP A CA 1
ATOM 746 C C . ASP A 1 95 ? 14.219 -51.125 -6.16 1 98.06 95 ASP A C 1
ATOM 748 O O . ASP A 1 95 ? 14.719 -50.031 -5.902 1 98.06 95 ASP A O 1
ATOM 752 N N . TYR A 1 96 ? 13.797 -51.875 -5.227 1 97.62 96 TYR A N 1
ATOM 753 C CA . TYR A 1 96 ? 13.828 -51.469 -3.824 1 97.62 96 TYR A CA 1
ATOM 754 C C . TYR A 1 96 ? 15.258 -51.438 -3.293 1 97.62 96 TYR A C 1
ATOM 756 O O . TYR A 1 96 ? 15.508 -50.875 -2.215 1 97.62 96 TYR A O 1
ATOM 764 N N . ASP A 1 97 ? 16.25 -51.938 -4.094 1 97.38 97 ASP A N 1
ATOM 765 C CA . ASP A 1 97 ? 17.672 -51.875 -3.74 1 97.38 97 ASP A CA 1
ATOM 766 C C . ASP A 1 97 ? 18.406 -50.844 -4.594 1 97.38 97 ASP A C 1
ATOM 768 O O . ASP A 1 97 ? 19.625 -50.906 -4.727 1 97.38 97 ASP A O 1
ATOM 772 N N . VAL A 1 98 ? 17.719 -50.031 -5.297 1 97.81 98 VAL A N 1
ATOM 773 C CA . VAL A 1 98 ? 18.188 -48.906 -6.066 1 97.81 98 VAL A CA 1
ATOM 774 C C . VAL A 1 98 ? 18.953 -49.375 -7.297 1 97.81 98 VAL A C 1
ATOM 776 O O . VAL A 1 98 ? 19.969 -48.812 -7.684 1 97.81 98 VAL A O 1
ATOM 779 N N . ASN A 1 99 ? 18.594 -50.531 -7.797 1 97.88 99 ASN A N 1
ATOM 780 C CA . ASN A 1 99 ? 19.031 -50.938 -9.125 1 97.88 99 ASN A CA 1
ATOM 781 C C . ASN A 1 99 ? 18.188 -50.25 -10.219 1 97.88 99 ASN A C 1
ATOM 783 O O . ASN A 1 99 ? 16.953 -50.25 -10.141 1 97.88 99 ASN A O 1
ATOM 787 N N . MET A 1 100 ? 18.844 -49.719 -11.156 1 97.81 100 MET A N 1
ATOM 788 C CA . MET A 1 100 ? 18.125 -49.125 -12.281 1 97.81 100 MET A CA 1
ATOM 789 C C . MET A 1 100 ? 17.422 -50.219 -13.102 1 97.81 100 MET A C 1
ATOM 791 O O . MET A 1 100 ? 18.078 -51.062 -13.695 1 97.81 100 MET A O 1
ATOM 795 N N . VAL A 1 101 ? 16.188 -50.188 -13.164 1 97.19 101 VAL A N 1
ATOM 796 C CA . VAL A 1 101 ? 15.43 -51.25 -13.812 1 97.19 101 VAL A CA 1
ATOM 797 C C . VAL A 1 101 ? 15.094 -50.844 -15.242 1 97.19 101 VAL A C 1
ATOM 799 O O . VAL A 1 101 ? 15.055 -51.688 -16.141 1 97.19 101 VAL A O 1
ATOM 802 N N . PHE A 1 102 ? 14.812 -49.594 -15.438 1 96.56 102 PHE A N 1
ATOM 803 C CA . PHE A 1 102 ? 14.617 -49.062 -16.781 1 96.56 102 PHE A CA 1
ATOM 804 C C . PHE A 1 102 ? 15.023 -47.594 -16.859 1 96.56 102 PHE A C 1
ATOM 806 O O . PHE A 1 102 ? 14.883 -46.844 -15.875 1 96.56 102 PHE A O 1
ATOM 813 N N . HIS A 1 103 ? 15.516 -47.219 -17.922 1 95.81 103 HIS A N 1
ATOM 814 C CA . HIS A 1 103 ? 16.016 -45.906 -18.25 1 95.81 103 HIS A CA 1
ATOM 815 C C . HIS A 1 103 ? 16.156 -45.719 -19.75 1 95.81 103 HIS A C 1
ATOM 817 O O . HIS A 1 103 ? 16.469 -46.688 -20.469 1 95.81 103 HIS A O 1
ATOM 823 N N . TYR A 1 104 ? 15.93 -44.531 -20.141 1 91.12 104 TYR A N 1
ATOM 824 C CA . TYR A 1 104 ? 16.031 -44.344 -21.578 1 91.12 104 TYR A CA 1
ATOM 825 C C . TYR A 1 104 ? 17.453 -44.562 -22.062 1 91.12 104 TYR A C 1
ATOM 827 O O . TYR A 1 104 ? 17.672 -44.969 -23.203 1 91.12 104 TYR A O 1
ATOM 835 N N . ASP A 1 105 ? 18.438 -44.281 -21.188 1 90.31 105 ASP A N 1
ATOM 836 C CA . ASP A 1 105 ? 19.828 -44.656 -21.438 1 90.31 105 ASP A CA 1
ATOM 837 C C . ASP A 1 105 ? 20.094 -46.094 -21.031 1 90.31 105 ASP A C 1
ATOM 839 O O . ASP A 1 105 ? 20.312 -46.375 -19.859 1 90.31 105 ASP A O 1
ATOM 843 N N . LYS A 1 106 ? 20.281 -46.906 -21.922 1 92.12 106 LYS A N 1
ATOM 844 C CA . LYS A 1 106 ? 20.406 -48.344 -21.703 1 92.12 106 LYS A CA 1
ATOM 845 C C . LYS A 1 106 ? 21.656 -48.656 -20.891 1 92.12 106 LYS A C 1
ATOM 847 O O . LYS A 1 106 ? 21.703 -49.656 -20.188 1 92.12 106 LYS A O 1
ATOM 852 N N . SER A 1 107 ? 22.609 -47.812 -20.984 1 93.62 107 SER A N 1
ATOM 853 C CA . SER A 1 107 ? 23.875 -48.062 -20.312 1 93.62 107 SER A CA 1
ATOM 854 C C . SER A 1 107 ? 23.703 -47.969 -18.797 1 93.62 107 SER A C 1
ATOM 856 O O . SER A 1 107 ? 24.531 -48.469 -18.047 1 93.62 107 SER A O 1
ATOM 858 N N . LYS A 1 108 ? 22.609 -47.406 -18.375 1 93.88 108 LYS A N 1
ATOM 859 C CA . LYS A 1 108 ? 22.391 -47.219 -16.938 1 93.88 108 LYS A CA 1
ATOM 860 C C . LYS A 1 108 ? 21.578 -48.344 -16.328 1 93.88 108 LYS A C 1
ATOM 862 O O . LYS A 1 108 ? 21.531 -48.5 -15.109 1 93.88 108 LYS A O 1
ATOM 867 N N . VAL A 1 1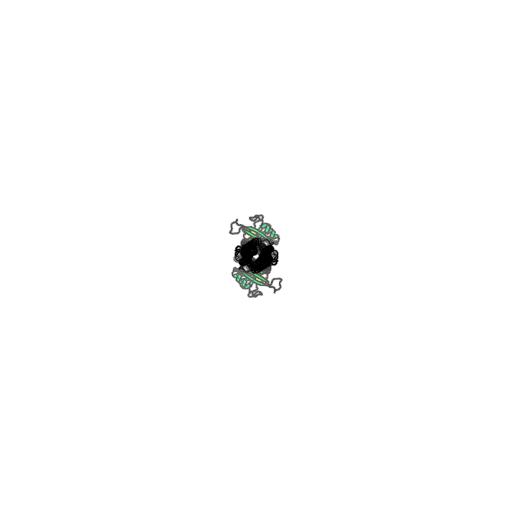09 ? 20.984 -49.125 -17.156 1 96.31 109 VAL A N 1
ATOM 868 C CA . VAL A 1 109 ? 20.078 -50.156 -16.688 1 96.31 109 VAL A CA 1
ATOM 869 C C . VAL A 1 109 ? 20.875 -51.281 -16.047 1 96.31 109 VAL A C 1
ATOM 871 O O . VAL A 1 109 ? 21.891 -51.719 -16.594 1 96.31 109 VAL A O 1
ATOM 874 N N . GLY A 1 110 ? 20.484 -51.688 -14.953 1 95.44 110 GLY A N 1
ATOM 875 C CA . GLY A 1 110 ? 21.141 -52.781 -14.258 1 95.44 110 GLY A CA 1
ATOM 876 C C . GLY A 1 110 ? 22.156 -52.312 -13.234 1 95.44 110 GLY A C 1
ATOM 877 O O . GLY A 1 110 ? 22.594 -53.094 -12.398 1 95.44 110 GLY A O 1
ATOM 878 N N . LYS A 1 111 ? 22.531 -51.094 -13.234 1 96 111 LYS A N 1
ATOM 879 C CA . LYS A 1 111 ? 23.531 -50.562 -12.312 1 96 111 LYS A CA 1
ATOM 880 C C . LYS A 1 111 ? 22.938 -50.312 -10.93 1 96 111 LYS A C 1
ATOM 882 O O . LYS A 1 111 ? 21.797 -49.844 -10.82 1 96 111 LYS A O 1
ATOM 887 N N . ASN A 1 112 ? 23.688 -50.719 -9.961 1 97.38 112 ASN A N 1
ATOM 888 C CA . ASN A 1 112 ? 23.312 -50.406 -8.586 1 97.38 112 ASN A CA 1
ATOM 889 C C . ASN A 1 112 ? 23.828 -49.031 -8.172 1 97.38 112 ASN A C 1
ATOM 891 O O . ASN A 1 112 ? 25.031 -48.781 -8.188 1 97.38 112 ASN A O 1
ATOM 895 N N . LEU A 1 113 ? 22.969 -48.156 -7.793 1 95.5 113 LEU A N 1
ATOM 896 C CA . LEU A 1 113 ? 23.344 -46.781 -7.504 1 95.5 113 LEU A CA 1
ATOM 897 C C . LEU A 1 113 ? 23.156 -46.469 -6.027 1 95.5 113 LEU A C 1
ATOM 899 O O . LEU A 1 113 ? 23.125 -45.281 -5.637 1 95.5 113 LEU A O 1
ATOM 903 N N . LYS A 1 114 ? 22.969 -47.469 -5.258 1 96.12 114 LYS A N 1
ATOM 904 C CA . LYS A 1 114 ? 22.828 -47.312 -3.816 1 96.12 114 LYS A CA 1
ATOM 905 C C . LYS A 1 114 ? 24.078 -46.719 -3.203 1 96.12 114 LYS A C 1
ATOM 907 O O . LYS A 1 114 ? 25.203 -47.031 -3.607 1 96.12 114 LYS A O 1
ATOM 912 N N . GLY A 1 115 ? 23.922 -45.812 -2.293 1 95.31 115 GLY A N 1
ATOM 913 C CA . GLY A 1 115 ? 25.016 -45.219 -1.541 1 95.31 115 GLY A CA 1
ATOM 914 C C . GLY A 1 115 ? 25.781 -44.156 -2.312 1 95.31 115 GLY A C 1
ATOM 915 O O . GLY A 1 115 ? 26.922 -43.844 -1.979 1 95.31 115 GLY A O 1
ATOM 916 N N . GLN A 1 116 ? 25.25 -43.625 -3.316 1 95.06 116 GLN A N 1
ATOM 917 C CA . GLN A 1 116 ? 25.859 -42.562 -4.121 1 95.06 116 GLN A CA 1
ATOM 918 C C . GLN A 1 116 ? 25.094 -41.25 -3.969 1 95.06 116 GLN A C 1
ATOM 920 O O . GLN A 1 116 ? 24.109 -41 -4.66 1 95.06 116 GLN A O 1
ATOM 925 N N . PRO A 1 117 ? 25.609 -40.375 -3.199 1 94.69 117 PRO A N 1
ATOM 926 C CA . PRO A 1 117 ? 24.891 -39.125 -2.969 1 94.69 117 PRO A CA 1
ATOM 927 C C . PRO A 1 117 ? 25.047 -38.156 -4.125 1 94.69 117 PRO A C 1
ATOM 929 O O . PRO A 1 117 ? 25.891 -38.344 -5.004 1 94.69 117 PRO A O 1
ATOM 932 N N . ASP A 1 118 ? 24.188 -37.188 -4.117 1 94.81 118 ASP A N 1
ATOM 933 C CA . ASP A 1 118 ? 24.391 -36.094 -5.055 1 94.81 118 ASP A CA 1
ATOM 934 C C . ASP A 1 118 ? 25.594 -35.219 -4.652 1 94.81 118 ASP A C 1
ATOM 936 O O . ASP A 1 118 ? 26.234 -35.5 -3.627 1 94.81 118 ASP A O 1
ATOM 940 N N . PRO A 1 119 ? 26.047 -34.25 -5.453 1 93.19 119 PRO A N 1
ATOM 941 C CA . PRO A 1 119 ? 27.234 -33.438 -5.148 1 93.19 119 PRO A CA 1
ATOM 942 C C . PRO A 1 119 ? 27.125 -32.719 -3.814 1 93.19 119 PRO A C 1
ATOM 944 O O . PRO A 1 119 ? 28.141 -32.312 -3.248 1 93.19 119 PRO A O 1
ATOM 947 N N . LYS A 1 120 ? 26.016 -32.656 -3.258 1 94.31 120 LYS A N 1
ATOM 948 C CA . LYS A 1 120 ? 25.844 -31.969 -1.984 1 94.31 120 LYS A CA 1
ATOM 949 C C . LYS A 1 120 ? 25.672 -32.969 -0.839 1 94.31 120 LYS A C 1
ATOM 951 O O . LYS A 1 120 ? 25.312 -32.594 0.277 1 94.31 120 LYS A O 1
ATOM 956 N N . GLY A 1 121 ? 25.812 -34.188 -1.137 1 95.25 121 GLY A N 1
ATOM 957 C CA . GLY A 1 121 ? 25.844 -35.219 -0.107 1 95.25 121 GLY A CA 1
ATOM 958 C C . GLY A 1 121 ? 24.484 -35.812 0.205 1 95.25 121 GLY A C 1
ATOM 959 O O . GLY A 1 121 ? 24.328 -36.531 1.199 1 95.25 121 GLY A O 1
ATOM 960 N N . HIS A 1 122 ? 23.484 -35.562 -0.586 1 96.62 122 HIS A N 1
ATOM 961 C CA . HIS A 1 122 ? 22.125 -36.031 -0.361 1 96.62 122 HIS A CA 1
ATOM 962 C C . HIS A 1 122 ? 21.906 -37.375 -1.031 1 96.62 122 HIS A C 1
ATOM 964 O O . HIS A 1 122 ? 22.141 -37.531 -2.234 1 96.62 122 HIS A O 1
ATOM 970 N N . TYR A 1 123 ? 21.516 -38.375 -0.239 1 97.44 123 TYR A N 1
ATOM 971 C CA . TYR A 1 123 ? 21.188 -39.719 -0.772 1 97.44 123 TYR A CA 1
ATOM 972 C C . TYR A 1 123 ? 19.766 -39.719 -1.317 1 97.44 123 TYR A C 1
ATOM 974 O O . TYR A 1 123 ? 18.906 -40.438 -0.788 1 97.44 123 TYR A O 1
ATOM 982 N N . TYR A 1 124 ? 19.594 -39.031 -2.381 1 97.56 124 TYR A N 1
ATOM 983 C CA . TYR A 1 124 ? 18.25 -38.75 -2.902 1 97.56 124 TYR A CA 1
ATOM 984 C C . TYR A 1 124 ? 17.641 -40 -3.494 1 97.56 124 TYR A C 1
ATOM 986 O O . TYR A 1 124 ? 16.406 -40.156 -3.49 1 97.56 124 TYR A O 1
ATOM 994 N N . ARG A 1 125 ? 18.406 -41.031 -4.031 1 98.06 125 ARG A N 1
ATOM 995 C CA . ARG A 1 125 ? 17.859 -42.219 -4.652 1 98.06 125 ARG A CA 1
ATOM 996 C C . ARG A 1 125 ? 17.219 -43.125 -3.609 1 98.06 125 ARG A C 1
ATOM 998 O O . ARG A 1 125 ? 16.125 -43.656 -3.824 1 98.06 125 ARG A O 1
ATOM 1005 N N . GLU A 1 126 ? 17.938 -43.25 -2.514 1 98 126 GLU A N 1
ATOM 1006 C CA . GLU A 1 126 ? 17.375 -44.031 -1.413 1 98 126 GLU A CA 1
ATOM 1007 C C . GLU A 1 126 ? 16.109 -43.375 -0.867 1 98 126 GLU A C 1
ATOM 1009 O O . GLU A 1 126 ? 15.156 -44.031 -0.507 1 98 126 GLU A O 1
ATOM 1014 N N . GLU A 1 127 ? 16.203 -42.062 -0.808 1 98.12 127 GLU A N 1
ATOM 1015 C CA . GLU A 1 127 ? 15.023 -41.344 -0.334 1 98.12 127 GLU A CA 1
ATOM 1016 C C . GLU A 1 127 ? 13.844 -41.531 -1.277 1 98.12 127 GLU A C 1
ATOM 1018 O O . GLU A 1 127 ? 12.703 -41.688 -0.829 1 98.12 127 GLU A O 1
ATOM 1023 N N . LEU A 1 128 ? 14.086 -41.5 -2.541 1 98.31 128 LEU A N 1
ATOM 1024 C CA . LEU A 1 128 ? 13.023 -41.688 -3.531 1 98.31 128 LEU A CA 1
ATOM 1025 C C . LEU A 1 128 ? 12.391 -43.062 -3.395 1 98.31 128 LEU A C 1
ATOM 1027 O O . LEU A 1 128 ? 11.164 -43.219 -3.473 1 98.31 128 LEU A O 1
ATOM 1031 N N . VAL A 1 129 ? 13.195 -44.094 -3.232 1 98.38 129 VAL A N 1
ATOM 1032 C CA . VAL A 1 129 ? 12.672 -45.438 -3.07 1 98.38 129 VAL A CA 1
ATOM 1033 C C . VAL A 1 129 ? 11.805 -45.5 -1.815 1 98.38 129 VAL A C 1
ATOM 1035 O O . VAL A 1 129 ? 10.703 -46.062 -1.842 1 98.38 129 VAL A O 1
ATOM 1038 N N . LYS A 1 130 ? 12.297 -44.875 -0.736 1 98.06 130 LYS A N 1
ATOM 1039 C CA . LYS A 1 130 ? 11.547 -44.812 0.518 1 98.06 130 LYS A CA 1
ATOM 1040 C C . LYS A 1 130 ? 10.211 -44.094 0.339 1 98.06 130 LYS A C 1
ATOM 1042 O O . LYS A 1 130 ? 9.172 -44.625 0.752 1 98.06 130 LYS A O 1
ATOM 1047 N N . LEU A 1 131 ? 10.266 -43 -0.245 1 98 131 LEU A N 1
ATOM 1048 C CA . LEU A 1 131 ? 9.062 -42.219 -0.482 1 98 131 LEU A CA 1
ATOM 1049 C C . LEU A 1 131 ? 8.086 -42.969 -1.376 1 98 131 LEU A C 1
ATOM 1051 O O . LEU A 1 131 ? 6.875 -42.969 -1.136 1 98 131 LEU A O 1
ATOM 1055 N N . GLY A 1 132 ? 8.617 -43.594 -2.426 1 98.19 132 GLY A N 1
ATOM 1056 C CA . GLY A 1 132 ? 7.785 -44.406 -3.311 1 98.19 132 GLY A CA 1
ATOM 1057 C C . GLY A 1 132 ? 7.039 -45.5 -2.59 1 98.19 132 GLY A C 1
ATOM 1058 O O . GLY A 1 132 ? 5.848 -45.719 -2.826 1 98.19 132 GLY A O 1
ATOM 1059 N N . GLN A 1 133 ? 7.695 -46.094 -1.722 1 97.38 133 GLN A N 1
ATOM 1060 C CA . GLN A 1 133 ? 7.109 -47.219 -0.977 1 97.38 133 GLN A CA 1
ATOM 1061 C C . GLN A 1 133 ? 6.043 -46.719 -0.004 1 97.38 133 GLN A C 1
ATOM 1063 O O . GLN A 1 133 ? 5.156 -47.469 0.395 1 97.38 133 GLN A O 1
ATOM 1068 N N . GLN A 1 134 ? 6.098 -45.469 0.369 1 97.06 134 GLN A N 1
ATOM 1069 C CA . GLN A 1 134 ? 5.156 -44.875 1.313 1 97.06 134 GLN A CA 1
ATOM 1070 C C . GLN A 1 134 ? 3.963 -44.25 0.589 1 97.06 134 GLN A C 1
ATOM 1072 O O . GLN A 1 134 ? 3.211 -43.469 1.172 1 97.06 134 GLN A O 1
ATOM 1077 N N . GLY A 1 135 ? 3.891 -44.531 -0.665 1 95.12 135 GLY A N 1
ATOM 1078 C CA . GLY A 1 135 ? 2.727 -44.062 -1.403 1 95.12 135 GLY A CA 1
ATOM 1079 C C . GLY A 1 135 ? 3.041 -42.938 -2.365 1 95.12 135 GLY A C 1
ATOM 1080 O O . GLY A 1 135 ? 2.16 -42.469 -3.092 1 95.12 135 GLY A O 1
ATOM 1081 N N . GLY A 1 136 ? 4.219 -42.469 -2.33 1 97.12 136 GLY A N 1
ATOM 1082 C CA . GLY A 1 136 ? 4.637 -41.406 -3.242 1 97.12 136 GLY A CA 1
ATOM 1083 C C . GLY A 1 136 ? 5.176 -40.188 -2.529 1 97.12 136 GLY A C 1
ATOM 1084 O O . GLY A 1 136 ? 4.75 -39.875 -1.416 1 97.12 136 GLY A O 1
ATOM 1085 N N . GLY A 1 137 ? 6.07 -39.5 -3.17 1 97.38 137 GLY A N 1
ATOM 1086 C CA . GLY A 1 137 ? 6.641 -38.281 -2.57 1 97.38 137 GLY A CA 1
ATOM 1087 C C . GLY A 1 137 ? 7.645 -37.594 -3.467 1 97.38 137 GLY A C 1
ATOM 1088 O O . GLY A 1 137 ? 7.977 -38.094 -4.543 1 97.38 137 GLY A O 1
ATOM 1089 N N . LEU A 1 138 ? 8.047 -36.438 -3.02 1 97.5 138 LEU A N 1
ATOM 1090 C CA . LEU A 1 138 ? 8.953 -35.594 -3.775 1 97.5 138 LEU A CA 1
ATOM 1091 C C . LEU A 1 138 ? 10.266 -35.375 -3.025 1 97.5 138 LEU A C 1
ATOM 1093 O O . LEU A 1 138 ? 10.289 -35.406 -1.793 1 97.5 138 LEU A O 1
ATOM 1097 N N . THR A 1 139 ? 11.32 -35.25 -3.738 1 97.56 139 THR A N 1
ATOM 1098 C CA . THR A 1 139 ? 12.586 -34.844 -3.145 1 97.56 139 THR A CA 1
ATOM 1099 C C . THR A 1 139 ? 13.391 -34 -4.125 1 97.56 139 THR A C 1
ATOM 1101 O O . THR A 1 139 ? 13.195 -34.094 -5.34 1 97.56 139 THR A O 1
ATOM 1104 N N . ASP A 1 140 ? 14.211 -33.219 -3.562 1 96.25 140 ASP A N 1
ATOM 1105 C CA . ASP A 1 140 ? 15.102 -32.375 -4.344 1 96.25 140 ASP A CA 1
ATOM 1106 C C . ASP A 1 140 ? 16.547 -32.875 -4.262 1 96.25 140 ASP A C 1
ATOM 1108 O O . ASP A 1 140 ? 16.969 -33.406 -3.232 1 96.25 140 ASP A O 1
ATOM 1112 N N . PHE A 1 141 ? 17.219 -32.688 -5.332 1 96.06 141 PHE A N 1
ATOM 1113 C CA . PHE A 1 141 ? 18.656 -32.969 -5.367 1 96.06 141 PHE A CA 1
ATOM 1114 C C . PHE A 1 141 ? 19.344 -32.094 -6.418 1 96.06 141 PHE A C 1
ATOM 1116 O O . PHE A 1 141 ? 18.688 -31.375 -7.168 1 96.06 141 PHE A O 1
ATOM 1123 N N . TYR A 1 142 ? 20.641 -32.188 -6.426 1 95.06 142 TYR A N 1
ATOM 1124 C CA . TYR A 1 142 ? 21.406 -31.328 -7.328 1 95.06 142 TYR A CA 1
ATOM 1125 C C . TYR A 1 142 ? 22.172 -32.156 -8.352 1 95.06 142 TYR A C 1
ATOM 1127 O O . TYR A 1 142 ? 22.703 -33.219 -8.016 1 95.06 142 TYR A O 1
ATOM 1135 N N . ALA A 1 143 ? 22.109 -31.75 -9.57 1 91.19 143 ALA A N 1
ATOM 1136 C CA . ALA A 1 143 ? 22.781 -32.469 -10.664 1 91.19 143 ALA A CA 1
ATOM 1137 C C . ALA A 1 143 ? 23.219 -31.484 -11.758 1 91.19 143 ALA A C 1
ATOM 1139 O O . ALA A 1 143 ? 22.75 -30.344 -11.812 1 91.19 143 ALA A O 1
ATOM 1140 N N . SER A 1 144 ? 24.203 -31.938 -12.531 1 89.12 144 SER A N 1
ATOM 1141 C CA . SER A 1 144 ? 24.609 -31.156 -13.695 1 89.12 144 SER A CA 1
ATOM 1142 C C . SER A 1 144 ? 23.641 -31.328 -14.852 1 89.12 144 SER A C 1
ATOM 1144 O O . SER A 1 144 ? 22.953 -32.375 -14.953 1 89.12 144 SER A O 1
ATOM 1146 N N . LYS A 1 145 ? 23.328 -30.312 -15.641 1 85.81 145 LYS A N 1
ATOM 1147 C CA . LYS A 1 145 ? 22.438 -30.328 -16.797 1 85.81 145 LYS A CA 1
ATOM 1148 C C . LYS A 1 145 ? 23.219 -30.578 -18.078 1 85.81 145 LYS A C 1
ATOM 1150 O O . LYS A 1 145 ? 24.359 -30.141 -18.234 1 85.81 145 LYS A O 1
ATOM 1155 N N . PRO A 1 146 ? 22.609 -31.312 -18.984 1 78.56 146 PRO A N 1
ATOM 1156 C CA . PRO A 1 146 ? 23.281 -31.531 -20.266 1 78.56 146 PRO A CA 1
ATOM 1157 C C . PRO A 1 146 ? 23.641 -30.219 -20.969 1 78.56 146 PRO A C 1
ATOM 1159 O O . PRO A 1 146 ? 22.828 -29.312 -21.031 1 78.56 146 PRO A O 1
ATOM 1162 N N . GLY A 1 147 ? 24.797 -29.984 -21.344 1 81.62 147 GLY A N 1
ATOM 1163 C CA . GLY A 1 147 ? 25.25 -28.781 -22.031 1 81.62 147 GLY A CA 1
ATOM 1164 C C . GLY A 1 147 ? 25.953 -27.797 -21.109 1 81.62 147 GLY A C 1
ATOM 1165 O O . GLY A 1 147 ? 26.5 -26.797 -21.562 1 81.62 147 GLY A O 1
ATOM 1166 N N . HIS A 1 148 ? 25.953 -28.172 -19.891 1 84.69 148 HIS A N 1
ATOM 1167 C CA . HIS A 1 148 ? 26.641 -27.344 -18.906 1 84.69 148 HIS A CA 1
ATOM 1168 C C . HIS A 1 148 ? 27.844 -28.078 -18.312 1 84.69 148 HIS A C 1
ATOM 1170 O O . HIS A 1 148 ? 28 -29.281 -18.516 1 84.69 148 HIS A O 1
ATOM 1176 N N . THR A 1 149 ? 28.688 -27.297 -17.703 1 83.81 149 THR A N 1
ATOM 1177 C CA . THR A 1 149 ? 29.875 -27.906 -17.094 1 83.81 149 THR A CA 1
ATOM 1178 C C . THR A 1 149 ? 29.484 -28.75 -15.883 1 83.81 149 THR A C 1
ATOM 1180 O O . THR A 1 149 ? 28.438 -28.531 -15.273 1 83.81 149 THR A O 1
ATOM 1183 N N . ALA A 1 150 ? 30.219 -29.656 -15.547 1 82.19 150 ALA A N 1
ATOM 1184 C CA . ALA A 1 150 ? 29.953 -30.594 -14.461 1 82.19 150 ALA A CA 1
ATOM 1185 C C . ALA A 1 150 ? 29.906 -29.875 -13.109 1 82.19 150 ALA A C 1
ATOM 1187 O O . ALA A 1 150 ? 29.234 -30.344 -12.18 1 82.19 150 ALA A O 1
ATOM 1188 N N . ASP A 1 151 ? 30.453 -28.719 -13.109 1 85.69 151 ASP A N 1
ATOM 1189 C CA . ASP A 1 151 ? 30.531 -27.984 -11.844 1 85.69 151 ASP A CA 1
ATOM 1190 C C . ASP A 1 151 ? 29.297 -27.125 -11.633 1 85.69 151 ASP A C 1
ATOM 1192 O O . ASP A 1 151 ? 29 -26.703 -10.508 1 85.69 151 ASP A O 1
ATOM 1196 N N . GLU A 1 152 ? 28.578 -27.016 -12.742 1 90.06 152 GLU A N 1
ATOM 1197 C CA . GLU A 1 152 ? 27.344 -26.25 -12.617 1 90.06 152 GLU A CA 1
ATOM 1198 C C . GLU A 1 152 ? 26.203 -27.141 -12.148 1 90.06 152 GLU A C 1
ATOM 1200 O O . GLU A 1 152 ? 25.734 -28 -12.891 1 90.06 152 GLU A O 1
ATOM 1205 N N . LEU A 1 153 ? 25.766 -26.875 -10.891 1 92.44 153 LEU A N 1
ATOM 1206 C CA . LEU A 1 153 ? 24.734 -27.703 -10.297 1 92.44 153 LEU A CA 1
ATOM 1207 C C . LEU A 1 153 ? 23.375 -26.984 -10.312 1 92.44 153 LEU A C 1
ATOM 1209 O O . LEU A 1 153 ? 23.312 -25.781 -10.062 1 92.44 153 LEU A O 1
ATOM 1213 N N . PHE A 1 154 ? 22.422 -27.75 -10.727 1 93.12 154 PHE A N 1
ATOM 1214 C CA . PHE A 1 154 ? 21.062 -27.25 -10.766 1 93.12 154 PHE A CA 1
ATOM 1215 C C . PHE A 1 154 ? 20.141 -28.094 -9.883 1 93.12 154 PHE A C 1
ATOM 1217 O O . PHE A 1 154 ? 20.359 -29.297 -9.727 1 93.12 154 PHE A O 1
ATOM 1224 N N . ARG A 1 155 ? 19.219 -27.422 -9.336 1 94.38 155 ARG A N 1
ATOM 1225 C CA . ARG A 1 155 ? 18.234 -28.125 -8.516 1 94.38 155 ARG A CA 1
ATOM 1226 C C . ARG A 1 155 ? 17.281 -28.953 -9.383 1 94.38 155 ARG A C 1
ATOM 1228 O O . ARG A 1 155 ? 16.719 -28.438 -10.352 1 94.38 155 ARG A O 1
ATOM 1235 N N . LYS A 1 156 ? 17.141 -30.141 -9.094 1 95.75 156 LYS A N 1
ATOM 1236 C CA . LYS A 1 156 ? 16.188 -31.047 -9.734 1 95.75 156 LYS A CA 1
ATOM 1237 C C . LYS A 1 156 ? 15.203 -31.625 -8.727 1 95.75 156 LYS A C 1
ATOM 1239 O O . LYS A 1 156 ? 15.586 -31.984 -7.605 1 95.75 156 LYS A O 1
ATOM 1244 N N . THR A 1 157 ? 13.945 -31.609 -9.062 1 96.81 157 THR A N 1
ATOM 1245 C CA . THR A 1 157 ? 12.914 -32.219 -8.227 1 96.81 157 THR A CA 1
ATOM 1246 C C . THR A 1 157 ? 12.359 -33.5 -8.883 1 96.81 157 THR A C 1
ATOM 1248 O O . THR A 1 157 ? 12.039 -33.5 -10.07 1 96.81 157 THR A O 1
ATOM 1251 N N . ALA A 1 158 ? 12.266 -34.5 -8.078 1 98 158 ALA A N 1
ATOM 1252 C CA . ALA A 1 158 ? 11.773 -35.781 -8.602 1 98 158 ALA A CA 1
ATOM 1253 C C . ALA A 1 158 ? 10.633 -36.312 -7.742 1 98 158 ALA A C 1
ATOM 1255 O O . ALA A 1 158 ? 10.578 -36.062 -6.539 1 98 158 ALA A O 1
ATOM 1256 N N . PHE A 1 159 ? 9.703 -36.906 -8.352 1 98.31 159 PHE A N 1
ATOM 1257 C CA . PHE A 1 159 ? 8.602 -37.594 -7.695 1 98.31 159 PHE A CA 1
ATOM 1258 C C . PHE A 1 159 ? 8.695 -39.094 -7.918 1 98.31 159 PHE A C 1
ATOM 1260 O O . PHE A 1 159 ? 9.016 -39.562 -9.016 1 98.31 159 PHE A O 1
ATOM 1267 N N . ALA A 1 160 ? 8.414 -39.844 -6.848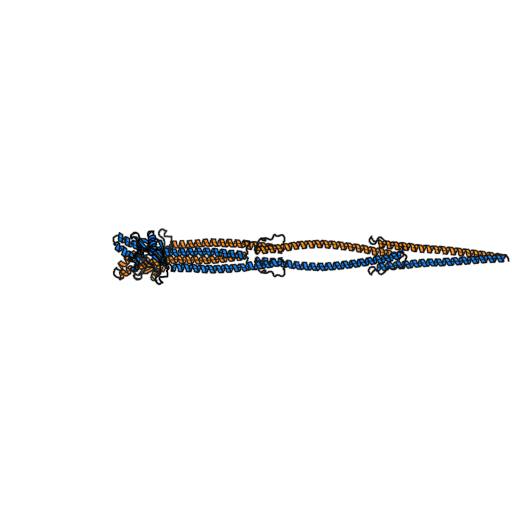 1 98.75 160 ALA A N 1
ATOM 1268 C CA . ALA A 1 160 ? 8.516 -41.312 -6.914 1 98.75 160 ALA A CA 1
ATOM 1269 C C . ALA A 1 160 ? 7.258 -41.969 -6.359 1 98.75 160 ALA A C 1
ATOM 1271 O O . ALA A 1 160 ? 6.664 -41.5 -5.395 1 98.75 160 ALA A O 1
ATOM 1272 N N . ARG A 1 161 ? 6.891 -43.031 -6.934 1 98.56 161 ARG A N 1
ATOM 1273 C CA . ARG A 1 161 ? 5.801 -43.875 -6.445 1 98.56 161 ARG A CA 1
ATOM 1274 C C . ARG A 1 161 ? 6.043 -45.344 -6.781 1 98.56 161 ARG A C 1
ATOM 1276 O O . ARG A 1 161 ? 6.504 -45.656 -7.879 1 98.56 161 ARG A O 1
ATOM 1283 N N . ALA A 1 162 ? 5.664 -46.156 -5.922 1 98.56 162 ALA A N 1
ATOM 1284 C CA . ALA A 1 162 ? 5.977 -47.594 -6.078 1 98.56 162 ALA A CA 1
ATOM 1285 C C . ALA A 1 162 ? 4.875 -48.312 -6.855 1 98.56 162 ALA A C 1
ATOM 1287 O O . ALA A 1 162 ? 3.707 -47.938 -6.785 1 98.56 162 ALA A O 1
ATOM 1288 N N . PHE A 1 163 ? 5.262 -49.219 -7.66 1 98.5 163 PHE A N 1
ATOM 1289 C CA . PHE A 1 163 ? 4.426 -50.312 -8.188 1 98.5 163 PHE A CA 1
ATOM 1290 C C . PHE A 1 163 ? 4.73 -51.625 -7.488 1 98.5 163 PHE A C 1
ATOM 1292 O O . PHE A 1 163 ? 5.59 -52.375 -7.934 1 98.5 163 PHE A O 1
ATOM 1299 N N . GLU A 1 164 ? 3.955 -52 -6.543 1 97.38 164 GLU A N 1
ATOM 1300 C CA . GLU A 1 164 ? 4.254 -53.031 -5.547 1 97.38 164 GLU A CA 1
ATOM 1301 C C . GLU A 1 164 ? 4.301 -54.438 -6.18 1 97.38 164 GLU A C 1
ATOM 1303 O O . GLU A 1 164 ? 5.145 -55.25 -5.816 1 97.38 164 GLU A O 1
ATOM 1308 N N . PRO A 1 165 ? 3.426 -54.656 -7.156 1 97.56 165 PRO A N 1
ATOM 1309 C CA . PRO A 1 165 ? 3.424 -56 -7.715 1 97.56 165 PRO A CA 1
ATOM 1310 C C . PRO A 1 165 ? 4.789 -56.438 -8.258 1 97.56 165 PRO A C 1
ATOM 1312 O O . PRO A 1 165 ? 5.176 -57.594 -8.141 1 97.56 165 PRO A O 1
ATOM 1315 N N . TRP A 1 166 ? 5.516 -55.5 -8.828 1 98 166 TRP A N 1
ATOM 1316 C CA . TRP A 1 166 ? 6.82 -55.812 -9.398 1 98 166 TRP A CA 1
ATOM 1317 C C . TRP A 1 166 ? 7.941 -55.281 -8.516 1 98 166 TRP A C 1
ATOM 1319 O O . TRP A 1 166 ? 9.117 -55.344 -8.883 1 98 166 TRP A O 1
ATOM 1329 N N . LYS A 1 167 ? 7.594 -54.594 -7.344 1 97.5 167 LYS A N 1
ATOM 1330 C CA . LYS A 1 167 ? 8.523 -54.062 -6.359 1 97.5 167 LYS A CA 1
ATOM 1331 C C . LYS A 1 167 ? 9.523 -53.094 -7.016 1 97.5 167 LYS A C 1
ATOM 1333 O O . LYS A 1 167 ? 10.734 -53.25 -6.848 1 97.5 167 LYS A O 1
ATOM 1338 N N . ILE A 1 168 ? 8.992 -52.125 -7.773 1 98.19 168 ILE A N 1
ATOM 1339 C CA . ILE A 1 168 ? 9.805 -51.094 -8.383 1 98.19 168 ILE A CA 1
ATOM 1340 C C . ILE A 1 168 ? 9.203 -49.719 -8.07 1 98.19 168 ILE A C 1
ATOM 1342 O O . ILE A 1 168 ? 8.031 -49.625 -7.723 1 98.19 168 ILE A O 1
ATOM 1346 N N . VAL A 1 169 ? 10.039 -48.75 -8.156 1 98.56 169 VAL A N 1
ATOM 1347 C CA . VAL A 1 169 ? 9.633 -47.375 -7.973 1 98.56 169 VAL A CA 1
ATOM 1348 C C . VAL A 1 169 ? 9.789 -46.594 -9.289 1 98.56 169 VAL A C 1
ATOM 1350 O O . VAL A 1 169 ? 10.859 -46.625 -9.906 1 98.56 169 VAL A O 1
ATOM 1353 N N . VAL A 1 170 ? 8.688 -46 -9.742 1 98.69 170 VAL A N 1
ATOM 1354 C CA . VAL A 1 170 ? 8.703 -45.188 -10.961 1 98.69 170 VAL A CA 1
ATOM 1355 C C . VAL A 1 170 ? 8.953 -43.719 -10.602 1 98.69 170 VAL A C 1
ATOM 1357 O O . VAL A 1 170 ? 8.344 -43.188 -9.672 1 98.69 170 VAL A O 1
ATOM 1360 N N . ILE A 1 171 ? 9.859 -43.094 -11.344 1 98.5 171 ILE A N 1
ATOM 1361 C CA . ILE A 1 171 ? 10.32 -41.75 -10.977 1 98.5 171 ILE A CA 1
ATOM 1362 C C . ILE A 1 171 ? 10.383 -40.875 -12.227 1 98.5 171 ILE A C 1
ATOM 1364 O O . ILE A 1 171 ? 10.68 -41.344 -13.32 1 98.5 171 ILE A O 1
ATOM 1368 N N . THR A 1 172 ? 10.008 -39.625 -12.086 1 97.81 172 THR A N 1
ATOM 1369 C CA . THR A 1 172 ? 10.352 -38.594 -13.047 1 97.81 172 THR A CA 1
ATOM 1370 C C . THR A 1 172 ? 10.836 -37.344 -12.336 1 97.81 172 THR A C 1
ATOM 1372 O O . THR A 1 172 ? 10.531 -37.125 -11.156 1 97.81 172 THR A O 1
ATOM 1375 N N . GLY A 1 173 ? 11.68 -36.625 -12.938 1 95.38 173 GLY A N 1
ATOM 1376 C CA . GLY A 1 173 ? 12.227 -35.406 -12.375 1 95.38 173 GLY A CA 1
ATOM 1377 C C . GLY A 1 173 ? 12.57 -34.344 -13.43 1 95.38 173 GLY A C 1
ATOM 1378 O O . GLY A 1 173 ? 12.883 -34.719 -14.57 1 95.38 173 GLY A O 1
ATOM 1379 N N . VAL A 1 174 ? 12.453 -33.156 -12.992 1 94.25 174 VAL A N 1
ATOM 1380 C CA . VAL A 1 174 ? 12.789 -32.062 -13.906 1 94.25 174 VAL A CA 1
ATOM 1381 C C . VAL A 1 174 ? 13.633 -31.016 -13.18 1 94.25 174 VAL A C 1
ATOM 1383 O O . VAL A 1 174 ? 13.586 -30.906 -11.953 1 94.25 174 VAL A O 1
ATOM 1386 N N . TYR A 1 175 ? 14.414 -30.344 -14.039 1 94 175 TYR A N 1
ATOM 1387 C CA . TYR A 1 175 ? 15.164 -29.203 -13.516 1 94 175 TYR A CA 1
ATOM 1388 C C . TYR A 1 175 ? 14.227 -28.047 -13.188 1 94 175 TYR A C 1
ATOM 1390 O O . TYR A 1 175 ? 13.258 -27.781 -13.906 1 94 175 TYR A O 1
ATOM 1398 N N . MET A 1 176 ? 14.578 -27.359 -12.125 1 93.44 176 MET A N 1
ATOM 1399 C CA . MET A 1 176 ? 13.695 -26.312 -11.641 1 93.44 176 MET A CA 1
ATOM 1400 C C . MET A 1 176 ? 14.258 -24.938 -11.984 1 93.44 176 MET A C 1
ATOM 1402 O O . MET A 1 176 ? 13.703 -23.906 -11.57 1 93.44 176 MET A O 1
ATOM 1406 N N . ASP A 1 177 ? 15.289 -24.875 -12.734 1 91.69 177 ASP A N 1
ATOM 1407 C CA . ASP A 1 177 ? 15.961 -23.609 -13.016 1 91.69 177 ASP A CA 1
ATOM 1408 C C . ASP A 1 177 ? 15.039 -22.656 -13.789 1 91.69 177 ASP A C 1
ATOM 1410 O O . ASP A 1 177 ? 15.039 -21.453 -13.547 1 91.69 177 ASP A O 1
ATOM 1414 N N . ASP A 1 178 ? 14.266 -23.156 -14.719 1 90.31 178 ASP A N 1
ATOM 1415 C CA . ASP A 1 178 ? 13.344 -22.312 -15.469 1 90.31 178 ASP A CA 1
ATOM 1416 C C . ASP A 1 178 ? 12.266 -21.734 -14.562 1 90.31 178 ASP A C 1
ATOM 1418 O O . ASP A 1 178 ? 11.938 -20.547 -14.648 1 90.31 178 ASP A O 1
ATOM 1422 N N . LEU A 1 179 ? 11.758 -22.641 -13.703 1 90.56 179 LEU A N 1
ATOM 1423 C CA . LEU A 1 179 ? 10.727 -22.203 -12.766 1 90.56 179 LEU A CA 1
ATOM 1424 C C . LEU A 1 179 ? 11.281 -21.188 -11.773 1 90.56 179 LEU A C 1
ATOM 1426 O O . LEU A 1 179 ? 10.609 -20.203 -11.43 1 90.56 179 LEU A O 1
ATOM 1430 N N . GLU A 1 180 ? 12.453 -21.438 -11.328 1 92.44 180 GLU A N 1
ATOM 1431 C CA . GLU A 1 180 ? 13.102 -20.516 -10.398 1 92.44 180 GLU A CA 1
ATOM 1432 C C . GLU A 1 180 ? 13.352 -19.156 -11.055 1 92.44 180 GLU A C 1
ATOM 1434 O O . GLU A 1 180 ? 13.195 -18.109 -10.414 1 92.44 180 GLU A O 1
ATOM 1439 N N . ALA A 1 181 ? 13.727 -19.25 -12.273 1 91 181 ALA A N 1
ATOM 1440 C CA . ALA A 1 181 ? 13.922 -18.016 -13.016 1 91 181 ALA A CA 1
ATOM 1441 C C . ALA A 1 181 ? 12.617 -17.234 -13.141 1 91 181 ALA A C 1
ATOM 1443 O O . ALA A 1 181 ? 12.594 -16 -13.023 1 91 181 ALA A O 1
ATOM 1444 N N . GLN A 1 182 ? 11.57 -17.969 -13.352 1 89.19 182 GLN A N 1
ATOM 1445 C CA . GLN A 1 182 ? 10.258 -17.344 -13.469 1 89.19 182 GLN A CA 1
ATOM 1446 C C . GLN A 1 182 ? 9.828 -16.719 -12.148 1 89.19 182 GLN A C 1
ATOM 1448 O O . GLN A 1 182 ? 9.344 -15.578 -12.117 1 89.19 182 GLN A O 1
ATOM 1453 N N . VAL A 1 183 ? 10.008 -17.453 -11.141 1 90 183 VAL A N 1
ATOM 1454 C CA . VAL A 1 183 ? 9.641 -16.969 -9.812 1 90 183 VAL A CA 1
ATOM 1455 C C . VAL A 1 183 ? 10.5 -15.766 -9.438 1 90 183 VAL A C 1
ATOM 1457 O O . VAL A 1 183 ? 9.992 -14.758 -8.945 1 90 183 VAL A O 1
ATOM 1460 N N . ASN A 1 184 ? 11.781 -15.812 -9.734 1 91.69 184 ASN A N 1
ATOM 1461 C CA . ASN A 1 184 ? 12.688 -14.695 -9.453 1 91.69 184 ASN A CA 1
ATOM 1462 C C . ASN A 1 184 ? 12.32 -13.461 -10.266 1 91.69 184 ASN A C 1
ATOM 1464 O O . ASN A 1 184 ? 12.398 -12.336 -9.758 1 91.69 184 ASN A O 1
ATOM 1468 N N . ALA A 1 185 ? 11.961 -13.68 -11.453 1 89.81 185 ALA A N 1
ATOM 1469 C CA . ALA A 1 185 ? 11.531 -12.555 -12.289 1 89.81 185 ALA A CA 1
ATOM 1470 C C . ALA A 1 185 ? 10.305 -11.875 -11.688 1 89.81 185 ALA A C 1
ATOM 1472 O O . ALA A 1 185 ? 10.211 -10.641 -11.688 1 89.81 185 ALA A O 1
ATOM 1473 N N . LYS A 1 186 ? 9.445 -12.664 -11.227 1 87.12 186 LYS A N 1
ATOM 1474 C CA . LYS A 1 186 ? 8.242 -12.117 -10.602 1 87.12 186 LYS A CA 1
ATOM 1475 C C . LYS A 1 186 ? 8.578 -11.375 -9.312 1 87.12 186 LYS A C 1
ATOM 1477 O O . LYS A 1 186 ? 7.992 -10.328 -9.023 1 87.12 186 LYS A O 1
ATOM 1482 N N . ILE A 1 187 ? 9.516 -11.898 -8.602 1 88.38 187 ILE A N 1
ATOM 1483 C CA . ILE A 1 187 ? 9.969 -11.25 -7.371 1 88.38 187 ILE A CA 1
ATOM 1484 C C . ILE A 1 187 ? 10.578 -9.898 -7.703 1 88.38 187 ILE A C 1
ATOM 1486 O O . ILE A 1 187 ? 10.227 -8.883 -7.098 1 88.38 187 ILE A O 1
ATOM 1490 N N . TRP A 1 188 ? 11.352 -9.867 -8.688 1 90.62 188 TRP A N 1
ATOM 1491 C CA . TRP A 1 188 ? 12.023 -8.625 -9.055 1 90.62 188 TRP A CA 1
ATOM 1492 C C . TRP A 1 188 ? 11.031 -7.609 -9.609 1 90.62 188 TRP A C 1
ATOM 1494 O O . TRP A 1 188 ? 11.133 -6.41 -9.328 1 90.62 188 TRP A O 1
ATOM 1504 N N . THR A 1 189 ? 10.141 -8.086 -10.398 1 87.94 189 THR A N 1
ATOM 1505 C CA . THR A 1 189 ? 9.109 -7.191 -10.914 1 87.94 189 THR A CA 1
ATOM 1506 C C . THR A 1 189 ? 8.312 -6.57 -9.766 1 87.94 189 THR A C 1
ATOM 1508 O O . THR A 1 189 ? 8.031 -5.367 -9.773 1 87.94 189 THR A O 1
ATOM 1511 N N . THR A 1 190 ? 8.031 -7.371 -8.812 1 86.31 190 THR A N 1
ATOM 1512 C CA . THR A 1 190 ? 7.281 -6.895 -7.652 1 86.31 190 THR A CA 1
ATOM 1513 C C . THR A 1 190 ? 8.109 -5.906 -6.84 1 86.31 190 THR A C 1
ATOM 1515 O O . THR A 1 190 ? 7.598 -4.879 -6.387 1 86.31 190 THR A O 1
ATOM 1518 N N . ILE A 1 191 ? 9.375 -6.191 -6.691 1 87.94 191 ILE A N 1
ATOM 1519 C CA . ILE A 1 191 ? 10.266 -5.309 -5.945 1 87.94 191 ILE A CA 1
ATOM 1520 C C . ILE A 1 191 ? 10.359 -3.953 -6.645 1 87.94 191 ILE A C 1
ATOM 1522 O O . ILE A 1 191 ? 10.234 -2.906 -6.004 1 87.94 191 ILE A O 1
ATOM 1526 N N . TRP A 1 192 ? 10.477 -3.984 -7.922 1 90.12 192 TRP A N 1
ATOM 1527 C CA . TRP A 1 192 ? 10.555 -2.738 -8.68 1 90.12 192 TRP A CA 1
ATOM 1528 C C . TRP A 1 192 ? 9.258 -1.949 -8.57 1 90.12 192 TRP A C 1
ATOM 1530 O O . TRP A 1 192 ? 9.273 -0.729 -8.391 1 90.12 192 TRP A O 1
ATOM 1540 N N . GLN A 1 193 ? 8.148 -2.627 -8.695 1 86.38 193 GLN A N 1
ATOM 1541 C CA . GLN A 1 193 ? 6.852 -1.966 -8.562 1 86.38 193 GLN A CA 1
ATOM 1542 C C . GLN A 1 193 ? 6.684 -1.365 -7.172 1 86.38 193 GLN A C 1
ATOM 1544 O O . GLN A 1 193 ? 6.148 -0.263 -7.027 1 86.38 193 GLN A O 1
ATOM 1549 N N . SER A 1 194 ? 7.141 -2.08 -6.18 1 86.56 194 SER A N 1
ATOM 1550 C CA . SER A 1 194 ? 7.059 -1.595 -4.805 1 86.56 194 SER A CA 1
ATOM 1551 C C . SER A 1 194 ? 7.949 -0.375 -4.594 1 86.56 194 SER A C 1
ATOM 1553 O O . SER A 1 194 ? 7.57 0.564 -3.893 1 86.56 194 SER A O 1
ATOM 1555 N N . LEU A 1 195 ? 9.125 -0.389 -5.223 1 89.44 195 LEU A N 1
ATOM 1556 C CA . LEU A 1 195 ? 10.047 0.738 -5.109 1 89.44 195 LEU A CA 1
ATOM 1557 C C . LEU A 1 195 ? 9.445 1.994 -5.734 1 89.44 195 LEU A C 1
ATOM 1559 O O . LEU A 1 195 ? 9.555 3.086 -5.172 1 89.44 195 LEU A O 1
ATOM 1563 N N . VAL A 1 196 ? 8.828 1.83 -6.879 1 89.69 196 VAL A N 1
ATOM 1564 C CA . VAL A 1 196 ? 8.172 2.955 -7.531 1 89.69 196 VAL A CA 1
ATOM 1565 C C . VAL A 1 196 ? 7.062 3.498 -6.637 1 89.69 196 VAL A C 1
ATOM 1567 O O . VAL A 1 196 ? 6.941 4.711 -6.457 1 89.69 196 VAL A O 1
ATOM 1570 N N . LEU A 1 197 ? 6.297 2.596 -6.074 1 86.81 197 LEU A N 1
ATOM 1571 C CA . LEU A 1 197 ? 5.219 2.998 -5.176 1 86.81 197 LEU A CA 1
ATOM 1572 C C . LEU A 1 197 ? 5.773 3.711 -3.947 1 86.81 197 LEU A C 1
ATOM 1574 O O . LEU A 1 197 ? 5.188 4.688 -3.475 1 86.81 197 LEU A O 1
ATOM 1578 N N . PHE A 1 198 ? 6.863 3.26 -3.463 1 88.38 198 PHE A N 1
ATOM 1579 C CA . PHE A 1 198 ? 7.52 3.865 -2.309 1 88.38 198 PHE A CA 1
ATOM 1580 C C . PHE A 1 198 ? 7.98 5.281 -2.631 1 88.38 198 PHE A C 1
ATOM 1582 O O . PHE A 1 198 ? 7.809 6.195 -1.823 1 88.38 198 PHE A O 1
ATOM 1589 N N . MET A 1 199 ? 8.57 5.445 -3.754 1 91.38 199 MET A N 1
ATOM 1590 C CA . MET A 1 199 ? 9.055 6.762 -4.172 1 91.38 199 MET A CA 1
ATOM 1591 C C . MET A 1 199 ? 7.891 7.742 -4.316 1 91.38 199 MET A C 1
ATOM 1593 O O . MET A 1 199 ? 7.996 8.898 -3.906 1 91.38 199 MET A O 1
ATOM 1597 N N . VAL A 1 200 ? 6.855 7.23 -4.891 1 87.62 200 VAL A N 1
ATOM 1598 C CA . VAL A 1 200 ? 5.672 8.07 -5.051 1 87.62 200 VAL A CA 1
ATOM 1599 C C . VAL A 1 200 ? 5.117 8.445 -3.678 1 87.62 200 VAL A C 1
ATOM 1601 O O . VAL A 1 200 ? 4.723 9.586 -3.453 1 87.62 200 VAL A O 1
ATOM 1604 N N . ALA A 1 201 ? 5.074 7.438 -2.766 1 86.94 201 ALA A N 1
ATOM 1605 C CA . ALA A 1 201 ? 4.57 7.676 -1.415 1 86.94 201 ALA A CA 1
ATOM 1606 C C . ALA A 1 201 ? 5.426 8.711 -0.686 1 86.94 201 ALA A C 1
ATOM 1608 O O . ALA A 1 201 ? 4.898 9.648 -0.084 1 86.94 201 ALA A O 1
ATOM 1609 N N . ILE A 1 202 ? 6.68 8.617 -0.823 1 87.19 202 ILE A N 1
ATOM 1610 C CA . ILE A 1 202 ? 7.602 9.539 -0.17 1 87.19 202 ILE A CA 1
ATOM 1611 C C . ILE A 1 202 ? 7.492 10.922 -0.811 1 87.19 202 ILE A C 1
ATOM 1613 O O . ILE A 1 202 ? 7.414 11.93 -0.11 1 87.19 202 ILE A O 1
ATOM 1617 N N . GLY A 1 203 ? 7.566 10.906 -2.123 1 89.44 203 GLY A N 1
ATOM 1618 C CA . GLY A 1 203 ? 7.414 12.164 -2.826 1 89.44 203 GLY A CA 1
ATOM 1619 C C . GLY A 1 203 ? 6.137 12.898 -2.467 1 89.44 203 GLY A C 1
ATOM 1620 O O . GLY A 1 203 ? 6.156 14.102 -2.207 1 89.44 203 GLY A O 1
ATOM 1621 N N . SER A 1 204 ? 5.035 12.18 -2.41 1 87.25 204 SER A N 1
ATOM 1622 C CA . SER A 1 204 ? 3.75 12.766 -2.057 1 87.25 204 SER A CA 1
ATOM 1623 C C . SER A 1 204 ? 3.746 13.266 -0.614 1 87.25 204 SER A C 1
ATOM 1625 O O . SER A 1 204 ? 3.193 14.32 -0.317 1 87.25 204 SER A O 1
ATOM 1627 N N . SER A 1 205 ? 4.297 12.492 0.253 1 86.38 205 SER A N 1
ATOM 1628 C CA . SER A 1 205 ? 4.383 12.875 1.658 1 86.38 205 SER A CA 1
ATOM 1629 C C . SER A 1 205 ? 5.191 14.156 1.834 1 86.38 205 SER A C 1
ATOM 1631 O O . SER A 1 205 ? 4.809 15.039 2.604 1 86.38 205 SER A O 1
ATOM 1633 N N . LEU A 1 206 ? 6.285 14.297 1.133 1 87.38 206 LEU A N 1
ATOM 1634 C CA . LEU A 1 206 ? 7.137 15.477 1.229 1 87.38 206 LEU A CA 1
ATOM 1635 C C . LEU A 1 206 ? 6.418 16.719 0.696 1 87.38 206 LEU A C 1
ATOM 1637 O O . LEU A 1 206 ? 6.566 17.812 1.241 1 87.38 206 LEU A O 1
ATOM 1641 N N . LEU A 1 207 ? 5.676 16.469 -0.325 1 87.62 207 LEU A N 1
ATOM 1642 C CA . LEU A 1 207 ? 4.898 17.578 -0.874 1 87.62 207 LEU A CA 1
ATOM 1643 C C . LEU A 1 207 ? 3.875 18.078 0.141 1 87.62 207 LEU A C 1
ATOM 1645 O O . LEU A 1 207 ? 3.721 19.281 0.328 1 87.62 207 LEU A O 1
ATOM 1649 N N . VAL A 1 208 ? 3.242 17.156 0.802 1 84.62 208 VAL A N 1
ATOM 1650 C CA . VAL A 1 208 ? 2.238 17.516 1.799 1 84.62 208 VAL A CA 1
ATOM 1651 C C . VAL A 1 208 ? 2.91 18.188 2.99 1 84.62 208 VAL A C 1
ATOM 1653 O O . VAL A 1 208 ? 2.41 19.188 3.508 1 84.62 208 VAL A O 1
ATOM 1656 N N . ILE A 1 209 ? 4.031 17.672 3.396 1 82.81 209 ILE A N 1
ATOM 1657 C CA . ILE A 1 209 ? 4.785 18.234 4.516 1 82.81 209 ILE A CA 1
ATOM 1658 C C . ILE A 1 209 ? 5.223 19.656 4.191 1 82.81 209 ILE A C 1
ATOM 1660 O O . ILE A 1 209 ? 5.09 20.562 5.02 1 82.81 209 ILE A O 1
ATOM 1664 N N . ARG A 1 210 ? 5.676 19.828 3.031 1 84.38 210 ARG A N 1
ATOM 1665 C CA . ARG A 1 210 ? 6.125 21.156 2.619 1 84.38 210 ARG A CA 1
ATOM 1666 C C . ARG A 1 210 ? 4.953 22.125 2.545 1 84.38 210 ARG A C 1
ATOM 1668 O O . ARG A 1 210 ? 5.09 23.297 2.904 1 84.38 210 ARG A O 1
ATOM 1675 N N . ASN A 1 211 ? 3.85 21.594 2.137 1 84.25 211 ASN A N 1
ATOM 1676 C CA . ASN A 1 211 ? 2.68 22.453 1.957 1 84.25 211 ASN A CA 1
ATOM 1677 C C . ASN A 1 211 ? 1.987 22.734 3.285 1 84.25 211 ASN A C 1
ATOM 1679 O O . ASN A 1 211 ? 1.231 23.703 3.398 1 84.25 211 ASN A O 1
ATOM 1683 N N . ILE A 1 212 ? 2.266 21.938 4.27 1 79.44 212 ILE A N 1
ATOM 1684 C CA . ILE A 1 212 ? 1.583 22.109 5.547 1 79.44 212 ILE A CA 1
ATOM 1685 C C . ILE A 1 212 ? 2.572 22.609 6.594 1 79.44 212 ILE A C 1
ATOM 1687 O O . ILE A 1 212 ? 2.377 23.688 7.176 1 79.44 212 ILE A O 1
ATOM 1691 N N . SER A 1 213 ? 3.66 21.938 6.836 1 78.88 213 SER A N 1
ATOM 1692 C CA . SER A 1 213 ? 4.574 22.203 7.945 1 78.88 213 SER A CA 1
ATOM 1693 C C . SER A 1 213 ? 5.344 23.5 7.734 1 78.88 213 SER A C 1
ATOM 1695 O O . SER A 1 213 ? 5.559 24.266 8.68 1 78.88 213 SER A O 1
ATOM 1697 N N . LYS A 1 214 ? 5.766 23.766 6.531 1 82.31 214 LYS A N 1
ATOM 1698 C CA . LYS A 1 214 ? 6.57 24.953 6.305 1 82.31 214 LYS A CA 1
ATOM 1699 C C . LYS A 1 214 ? 5.742 26.219 6.5 1 82.31 214 LYS A C 1
ATOM 1701 O O . LYS A 1 214 ? 6.141 27.125 7.242 1 82.31 214 LYS A O 1
ATOM 1706 N N . PRO A 1 215 ? 4.594 26.234 5.816 1 83.56 215 PRO A N 1
ATOM 1707 C CA . PRO A 1 215 ? 3.773 27.438 6.047 1 83.56 215 PRO A CA 1
ATOM 1708 C C . PRO A 1 215 ? 3.375 27.594 7.512 1 83.56 215 PRO A C 1
ATOM 1710 O O . PRO A 1 215 ? 3.318 28.719 8.016 1 83.56 215 PRO A O 1
ATOM 1713 N N . LEU A 1 216 ? 3.107 26.562 8.18 1 81.88 216 LEU A N 1
ATOM 1714 C CA . LEU A 1 216 ? 2.742 26.641 9.586 1 81.88 216 LEU A CA 1
ATOM 1715 C C . LEU A 1 216 ? 3.898 27.172 10.422 1 81.88 216 LEU A C 1
ATOM 1717 O O . LEU A 1 216 ? 3.686 27.953 11.352 1 81.88 216 LEU A O 1
ATOM 1721 N N . ALA A 1 217 ? 5.039 26.734 10.086 1 80.81 217 ALA A N 1
ATOM 1722 C CA . ALA A 1 217 ? 6.227 27.219 10.781 1 80.81 217 ALA A CA 1
ATOM 1723 C C . ALA A 1 217 ? 6.441 28.719 10.539 1 80.81 217 ALA A C 1
ATOM 1725 O O . ALA A 1 217 ? 6.84 29.453 11.445 1 80.81 217 ALA A O 1
ATOM 1726 N N . ASP A 1 218 ? 6.188 29.094 9.305 1 86.19 218 ASP A N 1
ATOM 1727 C CA . ASP A 1 218 ? 6.324 30.5 8.945 1 86.19 218 ASP A CA 1
ATOM 1728 C C . ASP A 1 218 ? 5.336 31.359 9.734 1 86.19 218 ASP A C 1
ATOM 1730 O O . ASP A 1 218 ? 5.699 32.438 10.234 1 86.19 218 ASP A O 1
ATOM 1734 N N . VAL A 1 219 ? 4.172 30.922 9.766 1 84.62 219 VAL A N 1
ATOM 1735 C CA . VAL A 1 219 ? 3.143 31.672 10.469 1 84.62 219 VAL A CA 1
ATOM 1736 C C . VAL A 1 219 ? 3.453 31.688 11.969 1 84.62 219 VAL A C 1
ATOM 1738 O O . VAL A 1 219 ? 3.219 32.688 12.641 1 84.62 219 VAL A O 1
ATOM 1741 N N . HIS A 1 220 ? 3.945 30.609 12.453 1 81.38 220 HIS A N 1
ATOM 1742 C CA . HIS A 1 220 ? 4.371 30.562 13.844 1 81.38 220 HIS A CA 1
ATOM 1743 C C . HIS A 1 220 ? 5.445 31.609 14.133 1 81.38 220 HIS A C 1
ATOM 1745 O O . HIS A 1 220 ? 5.395 32.281 15.156 1 81.38 220 HIS A O 1
ATOM 1751 N N . GLY A 1 221 ? 6.406 31.625 13.266 1 83.19 221 GLY A N 1
ATOM 1752 C CA . GLY A 1 221 ? 7.449 32.625 13.422 1 83.19 221 GLY A CA 1
ATOM 1753 C C . GLY A 1 221 ? 6.918 34.031 13.43 1 83.19 221 GLY A C 1
ATOM 1754 O O . GLY A 1 221 ? 7.363 34.875 14.219 1 83.19 221 GLY A O 1
ATOM 1755 N N . ALA A 1 222 ? 5.984 34.281 12.57 1 85.75 222 ALA A N 1
ATOM 1756 C CA . ALA A 1 222 ? 5.371 35.594 12.492 1 85.75 222 ALA A CA 1
ATOM 1757 C C . ALA A 1 222 ? 4.586 35.906 13.766 1 85.75 222 ALA A C 1
ATOM 1759 O O . ALA A 1 222 ? 4.641 37.031 14.281 1 85.75 222 ALA A O 1
ATOM 1760 N N . LEU A 1 223 ? 3.863 34.938 14.211 1 83.38 223 LEU A N 1
ATOM 1761 C CA . LEU A 1 223 ? 3.082 35.094 15.43 1 83.38 223 LEU A CA 1
ATOM 1762 C C . LEU A 1 223 ? 3.986 35.406 16.625 1 83.38 223 LEU A C 1
ATOM 1764 O O . LEU A 1 223 ? 3.654 36.25 17.453 1 83.38 223 LEU A O 1
ATOM 1768 N N . LYS A 1 224 ? 5.094 34.688 16.641 1 82 224 LYS A N 1
ATOM 1769 C CA . LYS A 1 224 ? 6.066 34.938 17.703 1 82 224 LYS A CA 1
ATOM 1770 C C . LYS A 1 224 ? 6.625 36.344 17.625 1 82 224 LYS A C 1
ATOM 1772 O O . LYS A 1 224 ? 6.781 37.031 18.641 1 82 224 LYS A O 1
ATOM 1777 N N . ALA A 1 225 ? 6.906 36.75 16.453 1 85.31 225 ALA A N 1
ATOM 1778 C CA . ALA A 1 225 ? 7.426 38.094 16.234 1 85.31 225 ALA A CA 1
ATOM 1779 C C . ALA A 1 225 ? 6.41 39.156 16.656 1 85.31 225 ALA A C 1
ATOM 1781 O O . ALA A 1 225 ? 6.766 40.156 17.297 1 85.31 225 ALA A O 1
ATOM 1782 N N . VAL A 1 226 ? 5.191 38.938 16.328 1 83.31 226 VAL A N 1
ATOM 1783 C CA . VAL A 1 226 ? 4.125 39.875 16.688 1 83.31 226 VAL A CA 1
ATOM 1784 C C . VAL A 1 226 ? 3.926 39.906 18.203 1 83.31 226 VAL A C 1
ATOM 1786 O O . VAL A 1 226 ? 3.686 40.969 18.781 1 83.31 226 VAL A O 1
ATOM 1789 N N . ALA A 1 227 ? 4.012 38.656 18.781 1 77.06 227 ALA A N 1
ATOM 1790 C CA . ALA A 1 227 ? 3.912 38.562 20.234 1 77.06 227 ALA A CA 1
ATOM 1791 C C . ALA A 1 227 ? 5.043 39.344 20.906 1 77.06 227 ALA A C 1
ATOM 1793 O O . ALA A 1 227 ? 4.859 39.906 22 1 77.06 227 ALA A O 1
ATOM 1794 N N . ASP A 1 228 ? 6.148 39.344 20.25 1 79.38 228 ASP A N 1
ATOM 1795 C CA . ASP A 1 228 ? 7.297 40.094 20.766 1 79.38 228 ASP A CA 1
ATOM 1796 C C . ASP A 1 228 ? 7.246 41.562 20.328 1 79.38 228 ASP A C 1
ATOM 1798 O O . ASP A 1 228 ? 8.234 42.281 20.453 1 79.38 228 ASP A O 1
ATOM 1802 N N . GLU A 1 229 ? 6.133 41.875 19.672 1 78.69 229 GLU A N 1
ATOM 1803 C CA . GLU A 1 229 ? 5.789 43.25 19.328 1 78.69 229 GLU A CA 1
ATOM 1804 C C . GLU A 1 229 ? 6.629 43.75 18.156 1 78.69 229 GLU A C 1
ATOM 1806 O O . GLU A 1 229 ? 6.961 44.938 18.078 1 78.69 229 GLU A O 1
ATOM 1811 N N . ASP A 1 230 ? 7.066 42.812 17.438 1 81.31 230 ASP A N 1
ATOM 1812 C CA . ASP A 1 230 ? 7.676 43.156 16.172 1 81.31 230 ASP A CA 1
ATOM 1813 C C . ASP A 1 230 ? 6.613 43.375 15.086 1 81.31 230 ASP A C 1
ATOM 1815 O O . ASP A 1 230 ? 6.145 42.375 14.492 1 81.31 230 ASP A O 1
ATOM 1819 N N . VAL A 1 231 ? 6.281 44.562 14.766 1 81.12 231 VAL A N 1
ATOM 1820 C CA . VAL A 1 231 ? 5.164 44.844 13.875 1 81.12 231 VAL A CA 1
ATOM 1821 C C . VAL A 1 231 ? 5.691 45.156 12.469 1 81.12 231 VAL A C 1
ATOM 1823 O O . VAL A 1 231 ? 4.918 45.469 11.562 1 81.12 231 VAL A O 1
ATOM 1826 N N . LYS A 1 232 ? 6.969 45.062 12.258 1 87 232 LYS A N 1
ATOM 1827 C CA . LYS A 1 232 ? 7.547 45.406 10.961 1 87 232 LYS A CA 1
ATOM 1828 C C . LYS A 1 232 ? 7.555 44.188 10.031 1 87 232 LYS A C 1
ATOM 1830 O O . LYS A 1 232 ? 7.645 44.344 8.812 1 87 232 LYS A O 1
ATOM 1835 N N . ILE A 1 233 ? 7.379 43 10.586 1 86.81 233 ILE A N 1
ATOM 1836 C CA . ILE A 1 233 ? 7.488 41.781 9.781 1 86.81 233 ILE A CA 1
ATOM 1837 C C . ILE A 1 233 ? 6.227 41.594 8.945 1 86.81 233 ILE A C 1
ATOM 1839 O O . ILE A 1 233 ? 5.121 41.906 9.398 1 86.81 233 ILE A O 1
ATOM 1843 N N . VAL A 1 234 ? 6.5 41.188 7.691 1 89.44 234 VAL A N 1
ATOM 1844 C CA . VAL A 1 234 ? 5.383 40.875 6.812 1 89.44 234 VAL A CA 1
ATOM 1845 C C . VAL A 1 234 ? 4.883 39.469 7.117 1 89.44 234 VAL A C 1
ATOM 1847 O O . VAL A 1 234 ? 5.672 38.531 7.18 1 89.44 234 VAL A O 1
ATOM 1850 N N . ILE A 1 235 ? 3.562 39.406 7.41 1 89.62 235 ILE A N 1
ATOM 1851 C CA . ILE A 1 235 ? 2.969 38.094 7.742 1 89.62 235 ILE A CA 1
ATOM 1852 C C . ILE A 1 235 ? 2.881 37.25 6.488 1 89.62 235 ILE A C 1
ATOM 1854 O O . ILE A 1 235 ? 2.232 37.625 5.512 1 89.62 235 ILE A O 1
ATOM 1858 N N . PRO A 1 236 ? 3.533 36.094 6.559 1 89.12 236 PRO A N 1
ATOM 1859 C CA . PRO A 1 236 ? 3.529 35.219 5.387 1 89.12 236 PRO A CA 1
ATOM 1860 C C . PRO A 1 236 ? 2.229 34.406 5.242 1 89.12 236 PRO A C 1
ATOM 1862 O O . PRO A 1 236 ? 1.499 34.25 6.223 1 89.12 236 PRO A O 1
ATOM 1865 N N . HIS A 1 237 ? 1.837 34 3.963 1 85.25 237 HIS A N 1
ATOM 1866 C CA . HIS A 1 237 ? 0.814 33.031 3.617 1 85.25 237 HIS A CA 1
ATOM 1867 C C . HIS A 1 237 ? -0.583 33.562 3.926 1 85.25 237 HIS A C 1
ATOM 1869 O O . HIS A 1 237 ? -1.477 32.781 4.285 1 85.25 237 HIS A O 1
ATOM 1875 N N . THR A 1 238 ? -0.706 34.812 3.891 1 86.44 238 THR A N 1
ATOM 1876 C CA . THR A 1 238 ? -2.016 35.406 4.145 1 86.44 238 THR A CA 1
ATOM 1877 C C . THR A 1 238 ? -2.969 35.125 2.988 1 86.44 238 THR A C 1
ATOM 1879 O O . THR A 1 238 ? -4.188 35.25 3.137 1 86.44 238 THR A O 1
ATOM 1882 N N . GLY A 1 239 ? -2.4 34.688 1.947 1 83.44 239 GLY A N 1
ATOM 1883 C CA . GLY A 1 239 ? -3.201 34.438 0.764 1 83.44 239 GLY A CA 1
ATOM 1884 C C . GLY A 1 239 ? -3.756 33.031 0.729 1 83.44 239 GLY A C 1
ATOM 1885 O O . GLY A 1 239 ? -4.613 32.688 -0.097 1 83.44 239 GLY A O 1
ATOM 1886 N N . MET A 1 240 ? -3.344 32.281 1.618 1 83.31 240 MET A N 1
ATOM 1887 C CA . MET A 1 240 ? -3.818 30.906 1.658 1 83.31 240 MET A CA 1
ATOM 1888 C C . MET A 1 240 ? -5.25 30.844 2.178 1 83.31 240 MET A C 1
ATOM 1890 O O . MET A 1 240 ? -5.668 31.688 2.975 1 83.31 240 MET A O 1
ATOM 1894 N N . HIS A 1 241 ? -5.996 29.875 1.657 1 80.44 241 HIS A N 1
ATOM 1895 C CA . HIS A 1 241 ? -7.406 29.781 2.023 1 80.44 241 HIS A CA 1
ATOM 1896 C C . HIS A 1 241 ? -7.648 28.625 2.986 1 80.44 241 HIS A C 1
ATOM 1898 O O . HIS A 1 241 ? -8.797 28.281 3.27 1 80.44 241 HIS A O 1
ATOM 1904 N N . ASN A 1 242 ? -6.676 28.047 3.525 1 78.62 242 ASN A N 1
ATOM 1905 C CA . ASN A 1 242 ? -6.832 26.953 4.484 1 78.62 242 ASN A CA 1
ATOM 1906 C C . ASN A 1 242 ? -6.633 27.438 5.918 1 78.62 242 ASN A C 1
ATOM 1908 O O . ASN A 1 242 ? -6.68 28.641 6.184 1 78.62 242 ASN A O 1
ATOM 1912 N N . GLU A 1 243 ? -6.523 26.547 6.883 1 78.44 243 GLU A N 1
ATOM 1913 C CA . GLU A 1 243 ? -6.371 26.875 8.297 1 78.44 243 GLU A CA 1
ATOM 1914 C C . GLU A 1 243 ? -5.125 27.719 8.531 1 78.44 243 GLU A C 1
ATOM 1916 O O . GLU A 1 243 ? -5.121 28.609 9.398 1 78.44 243 GLU A O 1
ATOM 1921 N N . ILE A 1 244 ? -4.148 27.516 7.68 1 81.38 244 ILE A N 1
ATOM 1922 C CA . ILE A 1 244 ? -2.9 28.266 7.812 1 81.38 244 ILE A CA 1
ATOM 1923 C C . ILE A 1 244 ? -3.123 29.719 7.391 1 81.38 244 ILE A C 1
ATOM 1925 O O . ILE A 1 244 ? -2.656 30.641 8.055 1 81.38 244 ILE A O 1
ATOM 1929 N N . GLY A 1 245 ? -3.82 29.812 6.305 1 81.94 245 GLY A N 1
ATOM 1930 C CA . GLY A 1 245 ? -4.16 31.156 5.863 1 81.94 245 GLY A CA 1
ATOM 1931 C C . GLY A 1 245 ? -4.992 31.922 6.875 1 81.94 245 GLY A C 1
ATOM 1932 O O . GLY A 1 245 ? -4.777 33.125 7.082 1 81.94 245 GLY A O 1
ATOM 1933 N N . MET A 1 246 ? -5.855 31.25 7.43 1 79.12 246 MET A N 1
ATOM 1934 C CA . MET A 1 246 ? -6.699 31.875 8.445 1 79.12 246 MET A CA 1
ATOM 1935 C C . MET A 1 246 ? -5.867 32.312 9.641 1 79.12 246 MET A C 1
ATOM 1937 O O . MET A 1 246 ? -6.105 33.406 10.211 1 79.12 246 MET A O 1
ATOM 1941 N N . MET A 1 247 ? -4.934 31.5 9.977 1 81.44 247 MET A N 1
ATOM 1942 C CA . MET A 1 247 ? -4.047 31.859 11.086 1 81.44 247 MET A CA 1
ATOM 1943 C C . MET A 1 247 ? -3.18 33.062 10.727 1 81.44 247 MET A C 1
ATOM 1945 O O . MET A 1 247 ? -2.949 33.938 11.562 1 81.44 247 MET A O 1
ATOM 1949 N N . ALA A 1 248 ? -2.754 33.031 9.516 1 86.25 248 ALA A N 1
ATOM 1950 C CA . ALA A 1 248 ? -1.936 34.156 9.039 1 86.25 248 ALA A CA 1
ATOM 1951 C C . ALA A 1 248 ? -2.717 35.469 9.07 1 86.25 248 ALA A C 1
ATOM 1953 O O . ALA A 1 248 ? -2.199 36.5 9.508 1 86.25 248 ALA A O 1
ATOM 1954 N N . LYS A 1 249 ? -3.941 35.406 8.617 1 85.38 249 LYS A N 1
ATOM 1955 C CA . LYS A 1 249 ? -4.793 36.594 8.617 1 85.38 249 LYS A CA 1
ATOM 1956 C C . LYS A 1 249 ? -5.074 37.062 10.031 1 85.38 249 LYS A C 1
ATOM 1958 O O . LYS A 1 249 ? -5.125 38.281 10.289 1 85.38 249 LYS A O 1
ATOM 1963 N N . ALA A 1 250 ? -5.336 36.094 10.867 1 80.88 250 ALA A N 1
ATOM 1964 C CA . ALA A 1 250 ? -5.555 36.438 12.273 1 80.88 250 ALA A CA 1
ATOM 1965 C C . ALA A 1 250 ? -4.312 37.094 12.867 1 80.88 250 ALA A C 1
ATOM 1967 O O . ALA A 1 250 ? -4.422 38.062 13.633 1 80.88 250 ALA A O 1
ATOM 1968 N N . THR A 1 251 ? -3.168 36.594 12.5 1 85.31 251 THR A N 1
ATOM 1969 C CA . THR A 1 251 ? -1.909 37.188 12.961 1 85.31 251 THR A CA 1
ATOM 1970 C C . THR A 1 251 ? -1.708 38.562 12.398 1 85.31 251 THR A C 1
ATOM 1972 O O . THR A 1 251 ? -1.237 39.469 13.102 1 85.31 251 THR A O 1
ATOM 1975 N N . GLN A 1 252 ? -2.078 38.688 11.211 1 86.94 252 GLN A N 1
ATOM 1976 C CA . GLN A 1 252 ? -1.979 40 10.57 1 86.94 252 GLN A CA 1
ATOM 1977 C C . GLN A 1 252 ? -2.879 41 11.266 1 86.94 252 GLN A C 1
ATOM 1979 O O . GLN A 1 252 ? -2.482 42.156 11.477 1 86.94 252 GLN A O 1
ATOM 1984 N N . SER A 1 253 ? -4.043 40.594 11.562 1 83.25 253 SER A N 1
ATOM 1985 C CA . SER A 1 253 ? -4.984 41.469 12.266 1 83.25 253 SER A CA 1
ATOM 1986 C C . SER A 1 253 ? -4.434 41.875 13.625 1 83.25 253 SER A C 1
ATOM 1988 O O . SER A 1 253 ? -4.594 43.031 14.031 1 83.25 253 SER A O 1
ATOM 1990 N N . LEU A 1 254 ? -3.836 41 14.258 1 81.44 254 LEU A N 1
ATOM 1991 C CA . LEU A 1 254 ? -3.232 41.281 15.555 1 81.44 254 LEU A CA 1
ATOM 1992 C C . LEU A 1 254 ? -2.076 42.281 15.398 1 81.44 254 LEU A C 1
ATOM 1994 O O . LEU A 1 254 ? -1.908 43.156 16.234 1 81.44 254 LEU A O 1
ATOM 1998 N N . GLN A 1 255 ? -1.306 42.031 14.398 1 86.56 255 GLN A N 1
ATOM 1999 C CA . GLN A 1 255 ? -0.191 42.938 14.125 1 86.56 255 GLN A CA 1
ATOM 2000 C C . GLN A 1 255 ? -0.681 44.375 13.898 1 86.56 255 GLN A C 1
ATOM 2002 O O . GLN A 1 255 ? -0.069 45.312 14.383 1 86.56 255 GLN A O 1
ATOM 2007 N N . GLU A 1 256 ? -1.736 44.469 13.172 1 84.44 256 GLU A N 1
ATOM 2008 C CA . GLU A 1 256 ? -2.314 45.781 12.883 1 84.44 256 GLU A CA 1
ATOM 2009 C C . GLU A 1 256 ? -2.826 46.469 14.148 1 84.44 256 GLU A C 1
ATOM 2011 O O . GLU A 1 256 ? -2.68 47.688 14.32 1 84.44 256 GLU A O 1
ATOM 2016 N N . LYS A 1 257 ? -3.391 45.656 14.945 1 77.81 257 LYS A N 1
ATOM 2017 C CA . LYS A 1 257 ? -3.904 46.219 16.203 1 77.81 257 LYS A CA 1
ATOM 2018 C C . LYS A 1 257 ? -2.768 46.719 17.094 1 77.81 257 LYS A C 1
ATOM 2020 O O . LYS A 1 257 ? -2.895 47.75 17.75 1 77.81 257 LYS A O 1
ATOM 2025 N N . ILE A 1 258 ? -1.65 46 17.062 1 79.25 258 ILE A N 1
ATOM 2026 C CA . ILE A 1 258 ? -0.487 46.406 17.844 1 79.25 258 ILE A CA 1
ATOM 2027 C C . ILE A 1 258 ? 0.133 47.656 17.25 1 79.25 258 ILE A C 1
ATOM 2029 O O . ILE A 1 258 ? 0.558 48.562 17.984 1 79.25 258 ILE A O 1
ATOM 2033 N N . ARG A 1 259 ? 0.144 47.75 15.984 1 84 259 ARG A N 1
ATOM 2034 C CA . ARG A 1 259 ? 0.667 48.938 15.312 1 84 259 ARG A CA 1
ATOM 2035 C C . ARG A 1 259 ? -0.159 50.188 15.648 1 84 259 ARG A C 1
ATOM 2037 O O . ARG A 1 259 ? 0.393 51.25 15.898 1 84 259 ARG A O 1
ATOM 2044 N N . GLU A 1 260 ? -1.401 49.969 15.664 1 82 260 GLU A N 1
ATOM 2045 C CA . GLU A 1 260 ? -2.311 51.062 16 1 82 260 GLU A CA 1
ATOM 2046 C C . GLU A 1 260 ? -2.125 51.5 17.453 1 82 260 GLU A C 1
ATOM 2048 O O . GLU A 1 260 ? -2.17 52.719 17.75 1 82 260 GLU A O 1
ATOM 2053 N N . ARG A 1 261 ? -1.881 50.531 18.156 1 76.62 261 ARG A N 1
ATOM 2054 C CA . ARG A 1 261 ? -1.671 50.844 19.578 1 76.62 261 ARG A CA 1
ATOM 2055 C C . ARG A 1 261 ? -0.362 51.625 19.781 1 76.62 261 ARG A C 1
ATOM 2057 O O . ARG A 1 261 ? -0.296 52.531 20.578 1 76.62 261 ARG A O 1
ATOM 2064 N N . HIS A 1 262 ? 0.628 51.219 19.078 1 80.44 262 HIS A N 1
ATOM 2065 C CA . HIS A 1 262 ? 1.902 51.906 19.156 1 80.44 262 HIS A CA 1
ATOM 2066 C C . HIS A 1 262 ? 1.763 53.344 18.672 1 80.44 262 HIS A C 1
ATOM 2068 O O . HIS A 1 262 ? 2.33 54.281 19.266 1 80.44 262 HIS A O 1
ATOM 2074 N N . ALA A 1 263 ? 0.968 53.5 17.703 1 82.19 263 ALA A N 1
ATOM 2075 C CA . ALA A 1 263 ? 0.747 54.844 17.156 1 82.19 263 ALA A CA 1
ATOM 2076 C C . ALA A 1 263 ? -0.03 55.719 18.141 1 82.19 263 ALA A C 1
ATOM 2078 O O . ALA A 1 263 ? 0.305 56.906 18.344 1 82.19 263 ALA A O 1
ATOM 2079 N N . LEU A 1 264 ? -0.991 55.094 18.797 1 77.19 264 LEU A N 1
ATOM 2080 C CA . LEU A 1 264 ? -1.801 55.812 19.766 1 77.19 264 LEU A CA 1
ATOM 2081 C C . LEU A 1 264 ? -0.979 56.156 21 1 77.19 264 LEU A C 1
ATOM 2083 O O . LEU A 1 264 ? -1.104 57.25 21.547 1 77.19 264 LEU A O 1
ATOM 2087 N N . ALA A 1 265 ? -0.101 55.25 21.375 1 77.56 265 ALA A N 1
ATOM 2088 C CA . ALA A 1 265 ? 0.759 55.469 22.531 1 77.56 265 ALA A CA 1
ATOM 2089 C C . ALA A 1 265 ? 1.774 56.594 22.234 1 77.56 265 ALA A C 1
ATOM 2091 O O . ALA A 1 265 ? 2.07 57.406 23.109 1 77.56 265 ALA A O 1
ATOM 2092 N N . ALA A 1 266 ? 2.191 56.625 21.078 1 79.81 266 ALA A N 1
ATOM 2093 C CA . ALA A 1 266 ? 3.139 57.656 20.688 1 79.81 266 ALA A CA 1
ATOM 2094 C C . ALA A 1 266 ? 2.463 59.031 20.641 1 79.81 266 ALA A C 1
ATOM 2096 O O . ALA A 1 266 ? 3.039 60.031 21.078 1 79.81 266 ALA A O 1
ATOM 2097 N N . HIS A 1 267 ? 1.224 59.031 20.172 1 78.81 267 HIS A N 1
ATOM 2098 C CA . HIS A 1 267 ? 0.456 60.281 20.109 1 78.81 267 HIS A CA 1
ATOM 2099 C C . HIS A 1 267 ? 0.12 60.781 21.516 1 78.81 267 HIS A C 1
ATOM 2101 O O . HIS A 1 267 ? 0.199 61.969 21.781 1 78.81 267 HIS A O 1
ATOM 2107 N N . GLN A 1 268 ? -0.198 59.781 22.297 1 74.56 268 GLN A N 1
ATOM 2108 C CA . GLN A 1 268 ? -0.521 60.156 23.672 1 74.56 268 GLN A CA 1
ATOM 2109 C C . GLN A 1 268 ? 0.714 60.656 24.406 1 74.56 268 GLN A C 1
ATOM 2111 O O . GLN A 1 268 ? 0.63 61.625 25.172 1 74.56 268 GLN A O 1
ATOM 2116 N N . ALA A 1 269 ? 1.811 60.125 24.156 1 77.94 269 ALA A N 1
ATOM 2117 C CA . ALA A 1 269 ? 3.049 60.562 24.781 1 77.94 269 ALA A CA 1
ATOM 2118 C C . ALA A 1 269 ? 3.43 61.969 24.312 1 77.94 269 ALA A C 1
ATOM 2120 O O . ALA A 1 269 ? 3.877 62.812 25.109 1 77.94 269 ALA A O 1
ATOM 2121 N N . ALA A 1 270 ? 3.131 62.25 23.062 1 79.38 270 ALA A N 1
ATOM 2122 C CA . ALA A 1 270 ? 3.418 63.562 22.516 1 79.38 270 ALA A CA 1
ATOM 2123 C C . ALA A 1 270 ? 2.484 64.625 23.109 1 79.38 270 ALA A C 1
ATOM 2125 O O . ALA A 1 270 ? 2.912 65.75 23.422 1 79.38 270 ALA A O 1
ATOM 2126 N N . GLN A 1 271 ? 1.266 64.125 23.234 1 73.81 271 GLN A N 1
ATOM 2127 C CA . GLN A 1 271 ? 0.278 65.062 23.797 1 73.81 271 GLN A CA 1
ATOM 2128 C C . GLN A 1 271 ? 0.572 65.375 25.266 1 73.81 271 GLN A C 1
ATOM 2130 O O . GLN A 1 271 ? 0.407 66.5 25.719 1 73.81 271 GLN A O 1
ATOM 2135 N N . GLU A 1 272 ? 1.043 64.375 25.984 1 75.06 272 GLU A N 1
ATOM 2136 C CA . GLU A 1 272 ? 1.388 64.562 27.391 1 75.06 272 GLU A CA 1
ATOM 2137 C C . GLU A 1 272 ? 2.576 65.5 27.547 1 75.06 272 GLU A C 1
ATOM 2139 O O . GLU A 1 272 ? 2.617 66.312 28.469 1 75.06 272 GLU A O 1
ATOM 2144 N N . LEU A 1 273 ? 3.439 65.438 26.641 1 76.44 273 LEU A N 1
ATOM 2145 C CA . LEU A 1 273 ? 4.582 66.375 26.672 1 76.44 273 LEU A CA 1
ATOM 2146 C C . LEU A 1 273 ? 4.137 67.812 26.422 1 76.44 273 LEU A C 1
ATOM 2148 O O . LEU A 1 273 ? 4.633 68.75 27.078 1 76.44 273 LEU A O 1
ATOM 2152 N N . GLU A 1 274 ? 3.154 67.938 25.562 1 76.25 274 GLU A N 1
ATOM 2153 C CA . GLU A 1 274 ? 2.633 69.25 25.25 1 76.25 274 GLU A CA 1
ATOM 2154 C C . GLU A 1 274 ? 1.85 69.812 26.438 1 76.25 274 GLU A C 1
ATOM 2156 O O . GLU A 1 274 ? 2.002 71 26.781 1 76.25 274 GLU A O 1
ATOM 2161 N N . ILE A 1 275 ? 1.061 69 27.031 1 69.19 275 ILE A N 1
ATOM 2162 C CA . ILE A 1 275 ? 0.254 69.438 28.172 1 69.19 275 ILE A CA 1
ATOM 2163 C C . ILE A 1 275 ? 1.166 69.75 29.344 1 69.19 275 ILE A C 1
ATOM 2165 O O . ILE A 1 275 ? 0.935 70.75 30.047 1 69.19 275 ILE A O 1
ATOM 2169 N N . SER A 1 276 ? 2.189 69 29.531 1 74.75 276 SER A N 1
ATOM 2170 C CA . SER A 1 276 ? 3.133 69.25 30.625 1 74.75 276 SER A CA 1
ATOM 2171 C C . SER A 1 276 ? 3.875 70.562 30.406 1 74.75 276 SER A C 1
ATOM 2173 O O . SER A 1 276 ? 4.102 71.312 31.344 1 74.75 276 SER A O 1
ATOM 2175 N N . ALA A 1 277 ? 4.184 70.938 29.203 1 76.94 277 ALA A N 1
ATOM 2176 C CA . ALA A 1 277 ? 4.844 72.188 28.859 1 76.94 277 ALA A CA 1
ATOM 2177 C C . ALA A 1 277 ? 3.922 73.375 29.125 1 76.94 277 ALA A C 1
ATOM 2179 O O . ALA A 1 277 ? 4.355 74.375 29.672 1 76.94 277 ALA A O 1
ATOM 2180 N N . GLU A 1 278 ? 2.695 73.188 28.766 1 73.5 278 GLU A N 1
ATOM 2181 C CA . GLU A 1 278 ? 1.711 74.188 29 1 73.5 278 GLU A CA 1
ATOM 2182 C C . GLU A 1 278 ? 1.494 74.438 30.484 1 73.5 278 GLU A C 1
ATOM 2184 O O . GLU A 1 278 ? 1.376 75.562 30.938 1 73.5 278 GLU A O 1
ATOM 2189 N N . ARG A 1 279 ? 1.516 73.375 31.203 1 73.94 279 ARG A N 1
ATOM 2190 C CA . ARG A 1 279 ? 1.344 73.5 32.656 1 73.94 279 ARG A CA 1
ATOM 2191 C C . ARG A 1 279 ? 2.516 74.188 33.281 1 73.94 279 ARG A C 1
ATOM 2193 O O . ARG A 1 279 ? 2.32 75.062 34.188 1 73.94 279 ARG A O 1
ATOM 2200 N N . GLN A 1 280 ? 3.635 73.938 32.875 1 76.19 280 GLN A N 1
ATOM 2201 C CA . GLN A 1 280 ? 4.816 74.625 33.406 1 76.19 280 GLN A CA 1
ATOM 2202 C C . GLN A 1 280 ? 4.805 76.125 33.094 1 76.19 280 GLN A C 1
ATOM 2204 O O . GLN A 1 280 ? 5.141 76.938 33.938 1 76.19 280 GLN A O 1
ATOM 2209 N N . GLN A 1 281 ? 4.312 76.438 31.906 1 78.69 281 GLN A N 1
ATOM 2210 C CA . GLN A 1 281 ? 4.215 77.812 31.531 1 78.69 281 GLN A CA 1
ATOM 2211 C C . GLN A 1 281 ? 3.154 78.562 32.344 1 78.69 281 GLN A C 1
ATOM 2213 O O . GLN A 1 281 ? 3.361 79.688 32.781 1 78.69 281 GLN A O 1
ATOM 2218 N N . ASN A 1 282 ? 2.076 77.812 32.562 1 74.44 282 ASN A N 1
ATOM 2219 C CA . ASN A 1 282 ? 1.01 78.375 33.375 1 74.44 282 ASN A CA 1
ATOM 2220 C C . ASN A 1 282 ? 1.454 78.625 34.812 1 74.44 282 ASN A C 1
ATOM 2222 O O . ASN A 1 282 ? 1.145 79.625 35.406 1 74.44 282 ASN A O 1
ATOM 2226 N N . VAL A 1 283 ? 2.207 77.75 35.344 1 70.94 283 VAL A N 1
ATOM 2227 C CA . VAL A 1 283 ? 2.717 77.875 36.719 1 70.94 283 VAL A CA 1
ATOM 2228 C C . VAL A 1 283 ? 3.674 79.062 36.812 1 70.94 283 VAL A C 1
ATOM 2230 O O . VAL A 1 283 ? 3.604 79.875 37.75 1 70.94 283 VAL A O 1
ATOM 2233 N N . LEU A 1 284 ? 4.492 79.312 35.844 1 77.88 284 LEU A N 1
ATOM 2234 C CA . LEU A 1 284 ? 5.43 80.438 35.812 1 77.88 284 LEU A CA 1
ATOM 2235 C C . LEU A 1 284 ? 4.691 81.75 35.719 1 77.88 284 LEU A C 1
ATOM 2237 O O . LEU A 1 284 ? 5.043 82.688 36.406 1 77.88 284 LEU A O 1
ATOM 2241 N N . GLN A 1 285 ? 3.639 81.688 34.938 1 72.62 285 GLN A N 1
ATOM 2242 C CA . GLN A 1 285 ? 2.846 82.938 34.812 1 72.62 285 GLN A CA 1
ATOM 2243 C C . GLN A 1 285 ? 2.127 83.25 36.094 1 72.62 285 GLN A C 1
ATOM 2245 O O . GLN A 1 285 ? 2.07 84.438 36.5 1 72.62 285 GLN A O 1
ATOM 2250 N N . GLN A 1 286 ? 1.694 82.25 36.719 1 68.94 286 GLN A N 1
ATOM 2251 C CA . GLN A 1 286 ? 1.012 82.438 38 1 68.94 286 GLN A CA 1
ATOM 2252 C C . GLN A 1 286 ? 1.985 82.938 39.062 1 68.94 286 GLN A C 1
ATOM 2254 O O . GLN A 1 286 ? 1.647 83.812 39.875 1 68.94 286 GLN A O 1
ATOM 2259 N N . GLN A 1 287 ? 3.113 82.438 39.031 1 72.44 287 GLN A N 1
ATOM 2260 C CA . GLN A 1 287 ? 4.137 82.875 39.969 1 72.44 287 GLN A CA 1
ATOM 2261 C C . GLN A 1 287 ? 4.512 84.375 39.75 1 72.44 287 GLN A C 1
ATOM 2263 O O . GLN A 1 287 ? 4.664 85.125 40.688 1 72.44 287 GLN A O 1
ATOM 2268 N N . ASP A 1 288 ? 4.527 84.688 38.5 1 74.62 288 ASP A N 1
ATOM 2269 C CA . ASP A 1 288 ? 4.855 86.125 38.156 1 74.62 288 ASP A CA 1
ATOM 2270 C C . ASP A 1 288 ? 3.742 87.062 38.594 1 74.62 288 ASP A C 1
ATOM 2272 O O . ASP A 1 288 ? 4.012 88.125 39.125 1 74.62 288 ASP A O 1
ATOM 2276 N N . GLU A 1 289 ? 2.553 86.562 38.375 1 69.75 289 GLU A N 1
ATOM 2277 C CA . GLU A 1 289 ? 1.414 87.375 38.781 1 69.75 289 GLU A CA 1
ATOM 2278 C C . GLU A 1 289 ? 1.349 87.5 40.312 1 69.75 289 GLU A C 1
ATOM 2280 O O . GLU A 1 289 ? 1.059 88.562 40.844 1 69.75 289 GLU A O 1
ATOM 2285 N N . ALA A 1 290 ? 1.717 86.5 40.938 1 64.12 290 ALA A N 1
ATOM 2286 C CA . ALA A 1 290 ? 1.715 86.5 42.375 1 64.12 290 ALA A CA 1
ATOM 2287 C C . ALA A 1 290 ? 2.803 87.438 42.938 1 64.12 290 ALA A C 1
ATOM 2289 O O . ALA A 1 290 ? 2.582 88.125 43.906 1 64.12 290 ALA A O 1
ATOM 2290 N N . LYS A 1 291 ? 3.863 87.562 42.281 1 72.5 291 LYS A N 1
ATOM 2291 C CA . LYS A 1 291 ? 4.953 88.438 42.688 1 72.5 291 LYS A CA 1
ATOM 2292 C C . LYS A 1 291 ? 4.57 89.938 42.469 1 72.5 291 LYS A C 1
ATOM 2294 O O . LYS A 1 291 ? 4.855 90.75 43.312 1 72.5 291 LYS A O 1
ATOM 2299 N N . LEU A 1 292 ? 3.951 90.125 41.312 1 71 292 LEU A N 1
ATOM 2300 C CA . LEU A 1 292 ? 3.502 91.438 41.031 1 71 292 LEU A CA 1
ATOM 2301 C C . LEU A 1 292 ? 2.469 91.938 42.062 1 71 292 LEU A C 1
ATOM 2303 O O . LEU A 1 292 ? 2.527 93.062 42.562 1 71 292 LEU A O 1
ATOM 2307 N N . GLN A 1 293 ? 1.629 91 42.375 1 68.75 293 GLN A N 1
ATOM 2308 C CA . GLN A 1 293 ? 0.6 91.375 43.344 1 68.75 293 GLN A CA 1
ATOM 2309 C C . GLN A 1 293 ? 1.211 91.625 44.719 1 68.75 293 GLN A C 1
ATOM 2311 O O . GLN A 1 293 ? 0.801 92.562 45.438 1 68.75 293 GLN A O 1
ATOM 2316 N N . ALA A 1 294 ? 2.154 90.875 45.031 1 67.94 294 ALA A N 1
ATOM 2317 C CA . ALA A 1 294 ? 2.842 91.062 46.312 1 67.94 294 ALA A CA 1
ATOM 2318 C C . ALA A 1 294 ? 3.562 92.375 46.344 1 67.94 294 ALA A C 1
ATOM 2320 O O . ALA A 1 294 ? 3.555 93.062 47.375 1 67.94 294 ALA A O 1
ATOM 2321 N N . ARG A 1 295 ? 4.047 92.812 45.25 1 73.25 295 ARG A N 1
ATOM 2322 C CA . ARG A 1 295 ? 4.742 94.062 45.125 1 73.25 295 ARG A CA 1
ATOM 2323 C C . ARG A 1 295 ? 3.762 95.25 45.25 1 73.25 295 ARG A C 1
ATOM 2325 O O . ARG A 1 295 ? 4.07 96.25 45.875 1 73.25 295 ARG A O 1
ATOM 2332 N N . VAL A 1 296 ? 2.607 95 44.594 1 70.12 296 VAL A N 1
ATOM 2333 C CA . VAL A 1 296 ? 1.586 96 44.625 1 70.12 296 VAL A CA 1
ATOM 2334 C C . VAL A 1 296 ? 1.133 96.25 46.094 1 70.12 296 VAL A C 1
ATOM 2336 O O . VAL A 1 296 ? 1.081 97.375 46.562 1 70.12 296 VAL A O 1
ATOM 2339 N N . VAL A 1 297 ? 0.839 95.188 46.812 1 67.12 297 VAL A N 1
ATOM 2340 C CA . VAL A 1 297 ? 0.363 95.25 48.188 1 67.12 297 VAL A CA 1
ATOM 2341 C C . VAL A 1 297 ? 1.437 95.875 49.062 1 67.12 297 VAL A C 1
ATOM 2343 O O . VAL A 1 297 ? 1.136 96.75 49.906 1 67.12 297 VAL A O 1
ATOM 2346 N N . ALA A 1 298 ? 2.623 95.562 48.75 1 71.5 298 ALA A N 1
ATOM 2347 C CA . ALA A 1 298 ? 3.725 96.125 49.531 1 71.5 298 ALA A CA 1
ATOM 2348 C C . ALA A 1 298 ? 3.904 97.625 49.281 1 71.5 298 ALA A C 1
ATOM 2350 O O . ALA A 1 298 ? 4.109 98.375 50.219 1 71.5 298 ALA A O 1
ATOM 2351 N N . THR A 1 299 ? 3.756 98 48.062 1 76.25 299 THR A N 1
ATOM 2352 C CA . THR A 1 299 ? 3.98 99.375 47.688 1 76.25 299 THR A CA 1
ATOM 2353 C C . THR A 1 299 ? 2.867 100.25 48.219 1 76.25 299 THR A C 1
ATOM 2355 O O . THR A 1 299 ? 3.137 101.312 48.781 1 76.25 299 THR A O 1
ATOM 2358 N N . ILE A 1 300 ? 1.681 99.812 48.094 1 71.5 300 ILE A N 1
ATOM 2359 C CA . ILE A 1 300 ? 0.547 100.625 48.594 1 71.5 300 ILE A CA 1
ATOM 2360 C C . ILE A 1 300 ? 0.573 100.625 50.125 1 71.5 300 ILE A C 1
ATOM 2362 O O . ILE A 1 300 ? 0.304 101.625 50.75 1 71.5 300 ILE A O 1
ATOM 2366 N N . GLY A 1 301 ? 0.959 99.438 50.625 1 67.38 301 GLY A N 1
ATOM 2367 C CA . GLY A 1 301 ? 1.101 99.375 52.094 1 67.38 301 GLY A CA 1
ATOM 2368 C C . GLY A 1 301 ? 2.117 100.375 52.625 1 67.38 301 GLY A C 1
ATOM 2369 O O . GLY A 1 301 ? 1.857 101.062 53.625 1 67.38 301 GLY A O 1
ATOM 2370 N N . ASN A 1 302 ? 3.162 100.5 51.938 1 74.38 302 ASN A N 1
ATOM 2371 C CA . ASN A 1 302 ? 4.203 101.438 52.344 1 74.38 302 ASN A CA 1
ATOM 2372 C C . ASN A 1 302 ? 3.738 102.875 52.219 1 74.38 302 ASN A C 1
ATOM 2374 O O . ASN A 1 302 ? 4.016 103.75 53.094 1 74.38 302 ASN A O 1
ATOM 2378 N N . ALA A 1 303 ? 3.014 103.188 51.156 1 75.06 303 ALA A N 1
ATOM 2379 C CA . ALA A 1 303 ? 2.502 104.5 50.938 1 75.06 303 ALA A CA 1
ATOM 2380 C C . ALA A 1 303 ? 1.479 104.875 52 1 75.06 303 ALA A C 1
ATOM 2382 O O . ALA A 1 303 ? 1.494 106 52.531 1 75.06 303 ALA A O 1
ATOM 2383 N N . LEU A 1 304 ? 0.75 103.938 52.406 1 70.19 304 LEU A N 1
ATOM 2384 C CA . LEU A 1 304 ? -0.266 104.188 53.438 1 70.19 304 LEU A CA 1
ATOM 2385 C C . LEU A 1 304 ? 0.371 104.375 54.812 1 70.19 304 LEU A C 1
ATOM 2387 O O . LEU A 1 304 ? -0.108 105.125 55.625 1 70.19 304 LEU A O 1
ATOM 2391 N N . GLU A 1 305 ? 1.485 103.625 54.938 1 70.06 305 GLU A N 1
ATOM 2392 C CA . GLU A 1 305 ? 2.225 103.812 56.188 1 70.06 305 GLU A CA 1
ATOM 2393 C C . GLU A 1 305 ? 2.812 105.188 56.312 1 70.06 305 GLU A C 1
ATOM 2395 O O . GLU A 1 305 ? 2.779 105.812 57.375 1 70.06 305 GLU A O 1
ATOM 2400 N N . GLN A 1 306 ? 3.285 105.75 55.281 1 75.94 306 GLN A N 1
ATOM 2401 C CA . GLN A 1 306 ? 3.844 107.062 55.281 1 75.94 306 GLN A CA 1
ATOM 2402 C C . GLN A 1 306 ? 2.75 108.125 55.469 1 75.94 306 GLN A C 1
ATOM 2404 O O . GLN A 1 306 ? 2.945 109.125 56.188 1 75.94 306 GLN A O 1
ATOM 2409 N N . LEU A 1 307 ? 1.668 107.812 54.906 1 71.38 307 LEU A N 1
ATOM 2410 C CA . LEU A 1 307 ? 0.521 108.688 55.062 1 71.38 307 LEU A CA 1
ATOM 2411 C C . LEU A 1 307 ? 0.047 108.75 56.5 1 71.38 307 LEU A C 1
ATOM 2413 O O . LEU A 1 307 ? -0.254 109.812 57.062 1 71.38 307 LEU A O 1
ATOM 2417 N N . ALA A 1 308 ? 0.135 107.562 57.062 1 64 308 ALA A N 1
ATOM 2418 C CA . ALA A 1 308 ? -0.245 107.438 58.469 1 64 308 ALA A CA 1
ATOM 2419 C C . ALA A 1 308 ? 0.738 108.188 59.375 1 64 308 ALA A C 1
ATOM 2421 O O . ALA A 1 308 ? 0.368 108.688 60.469 1 64 308 ALA A O 1
ATOM 2422 N N . GLY A 1 309 ? 1.877 108.312 58.844 1 67.44 309 GLY A N 1
ATOM 2423 C CA . GLY A 1 309 ? 2.895 109.062 59.594 1 67.44 309 GLY A CA 1
ATOM 2424 C C . GLY A 1 309 ? 2.826 110.562 59.375 1 67.44 309 GLY A C 1
ATOM 2425 O O . GLY A 1 309 ? 3.605 111.312 59.938 1 67.44 309 GLY A O 1
ATOM 2426 N N . GLY A 1 310 ? 1.881 110.875 58.531 1 66.25 310 GLY A N 1
ATOM 2427 C CA . GLY A 1 310 ? 1.617 112.312 58.375 1 66.25 310 GLY A CA 1
ATOM 2428 C C . GLY A 1 310 ? 2.203 112.938 57.125 1 66.25 310 GLY A C 1
ATOM 2429 O O . GLY A 1 310 ? 2.137 114.125 56.906 1 66.25 310 GLY A O 1
ATOM 2430 N N . ASP A 1 311 ? 2.818 112.25 56.406 1 72.12 311 ASP A N 1
ATOM 2431 C CA . ASP A 1 311 ? 3.404 112.75 55.156 1 72.12 311 ASP A CA 1
ATOM 2432 C C . ASP A 1 311 ? 2.375 112.75 54.031 1 72.12 311 ASP A C 1
ATOM 2434 O O . ASP A 1 311 ? 2.059 111.688 53.469 1 72.12 311 ASP A O 1
ATOM 2438 N N . LEU A 1 312 ? 1.831 113.812 53.688 1 70.62 312 LEU A N 1
ATOM 2439 C CA . LEU A 1 312 ? 0.792 113.938 52.688 1 70.62 312 LEU A CA 1
ATOM 2440 C C . LEU A 1 312 ? 1.404 114.062 51.281 1 70.62 312 LEU A C 1
ATOM 2442 O O . LEU A 1 312 ? 0.684 114.125 50.281 1 70.62 312 LEU A O 1
ATOM 2446 N N . THR A 1 313 ? 2.658 114.125 51.375 1 75.19 313 THR A N 1
ATOM 2447 C CA . THR A 1 313 ? 3.318 114.312 50.094 1 75.19 313 THR A CA 1
ATOM 2448 C C . THR A 1 313 ? 3.729 113 49.438 1 75.19 313 THR A C 1
ATOM 2450 O O . THR A 1 313 ? 4.23 113 48.312 1 75.19 313 THR A O 1
ATOM 2453 N N . VAL A 1 314 ? 3.375 112 50.125 1 77.81 314 VAL A N 1
ATOM 2454 C CA . VAL A 1 314 ? 3.77 110.688 49.625 1 77.81 314 VAL A CA 1
ATOM 2455 C C . VAL A 1 314 ? 2.906 110.375 48.406 1 77.81 314 VAL A C 1
ATOM 2457 O O . VAL A 1 314 ? 1.722 110.688 48.375 1 77.81 314 VAL A O 1
ATOM 2460 N N . ARG A 1 315 ? 3.572 109.875 47.406 1 79.5 315 ARG A N 1
ATOM 2461 C CA . ARG A 1 315 ? 2.879 109.375 46.25 1 79.5 315 ARG A CA 1
ATOM 2462 C C . ARG A 1 315 ? 3.225 107.938 46 1 79.5 315 ARG A C 1
ATOM 2464 O O . ARG A 1 315 ? 4.332 107.5 46.312 1 79.5 315 ARG A O 1
ATOM 2471 N N . CYS A 1 316 ? 2.098 107.125 45.594 1 76.75 316 CYS A N 1
ATOM 2472 C CA . CYS A 1 316 ? 2.291 105.688 45.312 1 76.75 316 CYS A CA 1
ATOM 2473 C C . CYS A 1 316 ? 3.127 105.5 44.062 1 76.75 316 CYS A C 1
ATOM 2475 O O . CYS A 1 316 ? 2.854 106.125 43.031 1 76.75 316 CYS A O 1
ATOM 2477 N N . ALA A 1 317 ? 4.293 104.75 44.25 1 77.75 317 ALA A N 1
ATOM 2478 C CA . ALA A 1 317 ? 5.164 104.438 43.125 1 77.75 317 ALA A CA 1
ATOM 2479 C C . ALA A 1 317 ? 4.457 103.562 42.094 1 77.75 317 ALA A C 1
ATOM 2481 O O . ALA A 1 317 ? 3.336 103.125 42.344 1 77.75 317 ALA A O 1
ATOM 2482 N N . ASP A 1 318 ? 5.117 103.438 40.969 1 77.88 318 ASP A N 1
ATOM 2483 C CA . ASP A 1 318 ? 4.555 102.625 39.875 1 77.88 318 ASP A CA 1
ATOM 2484 C C . ASP A 1 318 ? 4.352 101.188 40.312 1 77.88 318 ASP A C 1
ATOM 2486 O O . ASP A 1 318 ? 5.289 100.562 40.781 1 77.88 318 ASP A O 1
ATOM 2490 N N . ILE A 1 319 ? 3.15 100.688 40.312 1 70.62 319 ILE A N 1
ATOM 2491 C CA . ILE A 1 319 ? 2.826 99.375 40.781 1 70.62 319 ILE A CA 1
ATOM 2492 C C . ILE A 1 319 ? 2.311 98.562 39.625 1 70.62 319 ILE A C 1
ATOM 2494 O O . ILE A 1 319 ? 1.604 97.562 39.812 1 70.62 319 ILE A O 1
ATOM 2498 N N . GLY A 1 320 ? 2.693 98.938 38.438 1 74.06 320 GLY A N 1
ATOM 2499 C CA . GLY A 1 320 ? 2.33 98.125 37.25 1 74.06 320 GLY A CA 1
ATOM 2500 C C . GLY A 1 320 ? 1.078 98.688 36.562 1 74.06 320 GLY A C 1
ATOM 2501 O O . GLY A 1 320 ? 0.267 99.375 37.188 1 74.06 320 GLY A O 1
ATOM 2502 N N . ALA A 1 321 ? 0.928 98.25 35.25 1 72.5 321 ALA A N 1
ATOM 2503 C CA . ALA A 1 321 ? -0.128 98.812 34.375 1 72.5 321 ALA A CA 1
ATOM 2504 C C . ALA A 1 321 ? -1.503 98.312 34.844 1 72.5 321 ALA A C 1
ATOM 2506 O O . ALA A 1 321 ? -2.473 99.125 34.812 1 72.5 321 ALA A O 1
ATOM 2507 N N . SER A 1 322 ? -1.451 97.125 35.438 1 71.19 322 SER A N 1
ATOM 2508 C CA . SER A 1 322 ? -2.736 96.562 35.812 1 71.19 322 SER A CA 1
ATOM 2509 C C . SER A 1 322 ? -3.291 97.25 37.062 1 71.19 322 SER A C 1
ATOM 2511 O O . SER A 1 322 ? -4.5 97.188 37.312 1 71.19 322 SER A O 1
ATOM 2513 N N . TYR A 1 323 ? -2.42 97.938 37.688 1 71 323 TYR A N 1
ATOM 2514 C CA . TYR A 1 323 ? -2.855 98.562 38.906 1 71 323 TYR A CA 1
ATOM 2515 C C . TYR A 1 323 ? -2.678 100.062 38.844 1 71 323 TYR A C 1
ATOM 2517 O O . TYR A 1 323 ? -2.664 100.75 39.875 1 71 323 TYR A O 1
ATOM 2525 N N . ALA A 1 324 ? -2.566 100.562 37.688 1 74.75 324 ALA A N 1
ATOM 2526 C CA . ALA A 1 324 ? -2.359 102 37.469 1 74.75 324 ALA A CA 1
ATOM 2527 C C . ALA A 1 324 ? -3.549 102.812 37.969 1 74.75 324 ALA A C 1
ATOM 2529 O O . ALA A 1 324 ? -3.377 103.875 38.5 1 74.75 324 ALA A O 1
ATOM 2530 N N . GLY A 1 325 ? -4.73 102.125 37.781 1 70.69 325 GLY A N 1
ATOM 2531 C CA . GLY A 1 325 ? -5.91 102.812 38.281 1 70.69 325 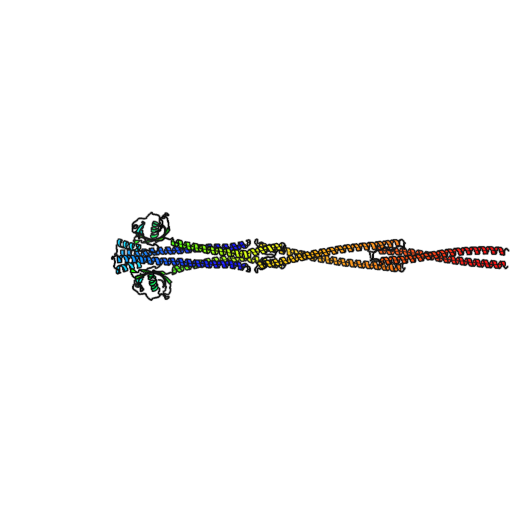GLY A CA 1
ATOM 2532 C C . GLY A 1 325 ? -5.895 103.062 39.781 1 70.69 325 GLY A C 1
ATOM 2533 O O . GLY A 1 325 ? -6.219 104.125 40.281 1 70.69 325 GLY A O 1
ATOM 2534 N N . LEU A 1 326 ? -5.434 102.125 40.469 1 70.5 326 LEU A N 1
ATOM 2535 C CA . LEU A 1 326 ? -5.344 102.188 41.906 1 70.5 326 LEU A CA 1
ATOM 2536 C C . LEU A 1 326 ? -4.297 103.25 42.312 1 70.5 326 LEU A C 1
ATOM 2538 O O . LEU A 1 326 ? -4.535 104.062 43.25 1 70.5 326 LEU A O 1
ATOM 2542 N N . ARG A 1 327 ? -3.242 103.25 41.625 1 76.62 327 ARG A N 1
ATOM 2543 C CA . ARG A 1 327 ? -2.176 104.188 41.875 1 76.62 327 ARG A CA 1
ATOM 2544 C C . ARG A 1 327 ? -2.654 105.625 41.656 1 76.62 327 ARG A C 1
ATOM 2546 O O . ARG A 1 327 ? -2.438 106.5 42.469 1 76.62 327 ARG A O 1
ATOM 2553 N N . ASN A 1 328 ? -3.322 105.75 40.531 1 75.31 328 ASN A N 1
ATOM 2554 C CA . ASN A 1 328 ? -3.791 107.062 40.188 1 75.31 328 ASN A CA 1
ATOM 2555 C C . ASN A 1 328 ? -4.828 107.625 41.188 1 75.31 328 ASN A C 1
ATOM 2557 O O . ASN A 1 328 ? -4.785 108.75 41.594 1 75.31 328 ASN A O 1
ATOM 2561 N N . ASN A 1 329 ? -5.652 106.688 41.562 1 69.81 329 ASN A N 1
ATOM 2562 C CA . ASN A 1 329 ? -6.68 107.062 42.531 1 69.81 329 ASN A CA 1
ATOM 2563 C C . ASN A 1 329 ? -6.074 107.375 43.875 1 69.81 329 ASN A C 1
ATOM 2565 O O . ASN A 1 329 ? -6.508 108.375 44.531 1 69.81 329 ASN A O 1
ATOM 2569 N N . PHE A 1 330 ? -5.023 106.75 44.188 1 75.38 330 PHE A N 1
ATOM 2570 C CA . PHE A 1 330 ? -4.312 107 45.438 1 75.38 330 PHE A CA 1
ATOM 2571 C C . PHE A 1 330 ? -3.646 108.375 45.406 1 75.38 330 PHE A C 1
ATOM 2573 O O . PHE A 1 330 ? -3.834 109.188 46.312 1 75.38 330 PHE A O 1
ATOM 2580 N N . ASN A 1 331 ? -2.99 108.625 44.344 1 77.44 331 ASN A N 1
ATOM 2581 C CA . ASN A 1 331 ? -2.248 109.875 44.25 1 77.44 331 ASN A CA 1
ATOM 2582 C C . ASN A 1 331 ? -3.186 111.062 44.125 1 77.44 331 ASN A C 1
ATOM 2584 O O . ASN A 1 331 ? -2.898 112.125 44.656 1 77.44 331 ASN A O 1
ATOM 2588 N N . GLU A 1 332 ? -4.254 110.812 43.562 1 75.25 332 GLU A N 1
ATOM 2589 C CA . GLU A 1 332 ? -5.242 111.875 43.438 1 75.25 332 GLU A CA 1
ATOM 2590 C C . GLU A 1 332 ? -5.871 112.188 44.812 1 75.25 332 GLU A C 1
ATOM 2592 O O . GLU A 1 332 ? -6.051 113.375 45.156 1 75.25 332 GLU A O 1
ATOM 2597 N N . ALA A 1 333 ? -6.156 111.188 45.5 1 71.56 333 ALA A N 1
ATOM 2598 C CA . ALA A 1 333 ? -6.719 111.375 46.812 1 71.56 333 ALA A CA 1
ATOM 2599 C C . ALA A 1 333 ? -5.75 112.125 47.719 1 71.56 333 ALA A C 1
ATOM 2601 O O . ALA A 1 333 ? -6.156 113.062 48.469 1 71.56 333 ALA A O 1
ATOM 2602 N N . LEU A 1 334 ? -4.469 111.812 47.531 1 74.94 334 LEU A N 1
ATOM 2603 C CA . LEU A 1 334 ? -3.467 112.5 48.375 1 74.94 334 LEU A CA 1
ATOM 2604 C C . LEU A 1 334 ? -3.268 113.938 47.938 1 74.94 334 LEU A C 1
ATOM 2606 O O . LEU A 1 334 ? -3.045 114.812 48.781 1 74.94 334 LEU A O 1
ATOM 2610 N N . SER A 1 335 ? -3.422 114.125 46.688 1 77.94 335 SER A N 1
ATOM 2611 C CA . SER A 1 335 ? -3.309 115.5 46.188 1 77.94 335 SER A CA 1
ATOM 2612 C C . SER A 1 335 ? -4.449 116.375 46.719 1 77.94 335 SER A C 1
ATOM 2614 O O . SER A 1 335 ? -4.23 117.5 47.125 1 77.94 335 SER A O 1
ATOM 2616 N N . HIS A 1 336 ? -5.535 115.875 46.719 1 73.44 336 HIS A N 1
ATOM 2617 C CA . HIS A 1 336 ? -6.688 116.625 47.219 1 73.44 336 HIS A CA 1
ATOM 2618 C C . HIS A 1 336 ? -6.566 116.875 48.719 1 73.44 336 HIS A C 1
ATOM 2620 O O . HIS A 1 336 ? -6.895 117.938 49.219 1 73.44 336 HIS A O 1
ATOM 2626 N N . LEU A 1 337 ? -6.02 115.938 49.344 1 70.94 337 LEU A N 1
ATOM 2627 C CA . LEU A 1 337 ? -5.836 116.062 50.781 1 70.94 337 LEU A CA 1
ATOM 2628 C C . LEU A 1 337 ? -4.758 117.125 51.094 1 70.94 337 LEU A C 1
ATOM 2630 O O . LEU A 1 337 ? -4.906 117.875 52.031 1 70.94 337 LEU A O 1
ATOM 2634 N N . GLU A 1 338 ? -3.764 117.062 50.312 1 74.06 338 GLU A N 1
ATOM 2635 C CA . GLU A 1 338 ? -2.693 118 50.469 1 74.06 338 GLU A CA 1
ATOM 2636 C C . GLU A 1 338 ? -3.207 119.438 50.25 1 74.06 338 GLU A C 1
ATOM 2638 O O . GLU A 1 338 ? -2.883 120.312 51 1 74.06 338 GLU A O 1
ATOM 2643 N N . ALA A 1 339 ? -4.008 119.625 49.344 1 74.62 339 ALA A N 1
ATOM 2644 C CA . ALA A 1 339 ? -4.578 120.938 49.031 1 74.62 339 ALA A CA 1
ATOM 2645 C C . ALA A 1 339 ? -5.516 121.375 50.156 1 74.62 339 ALA A C 1
ATOM 2647 O O . ALA A 1 339 ? -5.496 122.562 50.531 1 74.62 339 ALA A O 1
ATOM 2648 N N . ALA A 1 340 ? -6.223 120.5 50.594 1 69.56 340 ALA A N 1
ATOM 2649 C CA . ALA A 1 340 ? -7.16 120.812 51.656 1 69.56 340 ALA A CA 1
ATOM 2650 C C . ALA A 1 340 ? -6.418 121.188 52.938 1 69.56 340 ALA A C 1
ATOM 2652 O O . ALA A 1 340 ? -6.785 122.188 53.594 1 69.56 340 ALA A O 1
ATOM 2653 N N . MET A 1 341 ? -5.32 120.688 53.156 1 71.38 341 MET A N 1
ATOM 2654 C CA . MET A 1 341 ? -4.52 120.938 54.344 1 71.38 341 MET A CA 1
ATOM 2655 C C . MET A 1 341 ? -3.75 122.25 54.156 1 71.38 341 MET A C 1
ATOM 2657 O O . MET A 1 341 ? -3.568 123 55.094 1 71.38 341 MET A O 1
ATOM 2661 N N . GLY A 1 342 ? -3.49 122.438 53 1 72.12 342 GLY A N 1
ATOM 2662 C CA . GLY A 1 342 ? -2.871 123.688 52.688 1 72.12 342 GLY A CA 1
ATOM 2663 C C . GLY A 1 342 ? -3.797 124.875 52.906 1 72.12 342 GLY A C 1
ATOM 2664 O O . GLY A 1 342 ? -3.389 125.875 53.469 1 72.12 342 GLY A O 1
ATOM 2665 N N . ARG A 1 343 ? -4.918 124.75 52.594 1 71.38 343 ARG A N 1
ATOM 2666 C CA . ARG A 1 343 ? -5.902 125.812 52.781 1 71.38 343 ARG A CA 1
ATOM 2667 C C . ARG A 1 343 ? -6.176 126.062 54.25 1 71.38 343 ARG A C 1
ATOM 2669 O O . ARG A 1 343 ? -6.297 127.188 54.719 1 71.38 343 ARG A O 1
ATOM 2676 N N . VAL A 1 344 ? -6.148 125.062 54.938 1 69.94 344 VAL A N 1
ATOM 2677 C CA . VAL A 1 344 ? -6.391 125.125 56.375 1 69.94 344 VAL A CA 1
ATOM 2678 C C . VAL A 1 344 ? -5.203 125.812 57.062 1 69.94 344 VAL A C 1
ATOM 2680 O O . VAL A 1 344 ? -5.379 126.625 57.938 1 69.94 344 VAL A O 1
ATOM 2683 N N . ASN A 1 345 ? -4.082 125.438 56.5 1 68.5 345 ASN A N 1
ATOM 2684 C CA . ASN A 1 345 ? -2.875 126.062 57.062 1 68.5 345 ASN A CA 1
ATOM 2685 C C . ASN A 1 345 ? -2.801 127.5 56.719 1 68.5 345 ASN A C 1
ATOM 2687 O O . ASN A 1 345 ? -2.426 128.375 57.531 1 68.5 345 ASN A O 1
ATOM 2691 N N . ALA A 1 346 ? -3.238 127.875 55.594 1 74.06 346 ALA A N 1
ATOM 2692 C CA . ALA A 1 346 ? -3.266 129.25 55.156 1 74.06 346 ALA A CA 1
ATOM 2693 C C . ALA A 1 346 ? -4.301 130 55.969 1 74.06 346 ALA A C 1
ATOM 2695 O O . ALA A 1 346 ? -4.035 131.125 56.406 1 74.06 346 ALA A O 1
ATOM 2696 N N . LYS A 1 347 ? -5.367 129.5 56.188 1 67.31 347 LYS A N 1
ATOM 2697 C CA . LYS A 1 347 ? -6.391 130.125 57 1 67.31 347 LYS A CA 1
ATOM 2698 C C . LYS A 1 347 ? -5.941 130.25 58.469 1 67.31 347 LYS A C 1
ATOM 2700 O O . LYS A 1 347 ? -6.199 131.25 59.094 1 67.31 347 LYS A O 1
ATOM 2705 N N . GLY A 1 348 ? -5.211 129.375 58.781 1 64.75 348 GLY A N 1
ATOM 2706 C CA . GLY A 1 348 ? -4.621 129.375 60.094 1 64.75 348 GLY A CA 1
ATOM 2707 C C . GLY A 1 348 ? -3.594 130.5 60.219 1 64.75 348 GLY A C 1
ATOM 2708 O O . GLY A 1 348 ? -3.582 131.25 61.219 1 64.75 348 GLY A O 1
ATOM 2709 N N . ASN A 1 349 ? -2.895 130.75 59.219 1 71.69 349 ASN A N 1
ATOM 2710 C CA . ASN A 1 349 ? -1.913 131.75 59.188 1 71.69 349 ASN A CA 1
ATOM 2711 C C . ASN A 1 349 ? -2.582 133.125 59.062 1 71.69 349 ASN A C 1
ATOM 2713 O O . ASN A 1 349 ? -2.178 134.125 59.719 1 71.69 349 ASN A O 1
ATOM 2717 N N . ASP A 1 350 ? -3.535 133.25 58.281 1 72.31 350 ASP A N 1
ATOM 2718 C CA . ASP A 1 350 ? -4.293 134.5 58.156 1 72.31 350 ASP A CA 1
ATOM 2719 C C . ASP A 1 350 ? -4.93 134.875 59.469 1 72.31 350 ASP A C 1
ATOM 2721 O O . ASP A 1 350 ? -4.926 136 59.844 1 72.31 350 ASP A O 1
ATOM 2725 N N . ILE A 1 351 ? -5.309 134 60.219 1 67.5 351 ILE A N 1
ATOM 2726 C CA . ILE A 1 351 ? -5.914 134.25 61.5 1 67.5 351 ILE A CA 1
ATOM 2727 C C . ILE A 1 351 ? -4.836 134.625 62.5 1 67.5 351 ILE A C 1
ATOM 2729 O O . ILE A 1 351 ? -5.059 135.5 63.344 1 67.5 351 ILE A O 1
ATOM 2733 N N . GLY A 1 352 ? -3.709 134.125 62.188 1 62.53 352 GLY A N 1
ATOM 2734 C CA . GLY A 1 352 ? -2.586 134.625 63 1 62.53 352 GLY A CA 1
ATOM 2735 C C . GLY A 1 352 ? -2.164 136 62.75 1 62.53 352 GLY A C 1
ATOM 2736 O O . GLY A 1 352 ? -1.953 136.75 63.688 1 62.53 352 GLY A O 1
ATOM 2737 N N . VAL A 1 353 ? -2.119 136.5 61.594 1 74 353 VAL A N 1
ATOM 2738 C CA . VAL A 1 353 ? -1.768 137.75 61.219 1 74 353 VAL A CA 1
ATOM 2739 C C . VAL A 1 353 ? -2.873 138.75 61.688 1 74 353 VAL A C 1
ATOM 2741 O O . VAL A 1 353 ? -2.596 139.875 62.219 1 74 353 VAL A O 1
ATOM 2744 N N . SER A 1 354 ? -4.062 138.25 61.562 1 70.75 354 SER A N 1
ATOM 2745 C CA . SER A 1 354 ? -5.184 139.125 62 1 70.75 354 SER A CA 1
ATOM 2746 C C . SER A 1 354 ? -5.172 139.25 63.5 1 70.75 354 SER A C 1
ATOM 2748 O O . SER A 1 354 ? -5.461 140.375 64 1 70.75 354 SER A O 1
ATOM 2750 N N . LYS A 1 355 ? -4.656 138.375 64.188 1 64.06 355 LYS A N 1
ATOM 2751 C CA . LYS A 1 355 ? -4.535 138.5 65.625 1 64.06 355 LYS A CA 1
ATOM 2752 C C . LYS A 1 355 ? -3.439 139.5 66 1 64.06 355 LYS A C 1
ATOM 2754 O O . LYS A 1 355 ? -3.617 140.25 66.938 1 64.06 355 LYS A O 1
ATOM 2759 N N . GLU A 1 356 ? -2.43 139.5 65.25 1 71.62 356 GLU A N 1
ATOM 2760 C CA . GLU A 1 356 ? -1.339 140.375 65.562 1 71.62 356 GLU A CA 1
ATOM 2761 C C . GLU A 1 356 ? -1.717 141.875 65.188 1 71.62 356 GLU A C 1
ATOM 2763 O O . GLU A 1 356 ? -1.38 142.75 65.875 1 71.62 356 GLU A O 1
ATOM 2768 N N . GLU A 1 357 ? -2.438 142 64.188 1 73.19 357 GLU A N 1
ATOM 2769 C CA . GLU A 1 357 ? -2.908 143.375 63.781 1 73.19 357 GLU A CA 1
ATOM 2770 C C . GLU A 1 357 ? -3.906 143.875 64.812 1 73.19 357 GLU A C 1
ATOM 2772 O O . GLU A 1 357 ? -3.85 145.125 65.188 1 73.19 357 GLU A O 1
ATOM 2777 N N . ILE A 1 358 ? -4.656 143.125 65.375 1 67 358 ILE A N 1
ATOM 2778 C CA . ILE A 1 358 ? -5.629 143.5 66.375 1 67 358 ILE A CA 1
ATOM 2779 C C . ILE A 1 358 ? -4.918 143.875 67.688 1 67 358 ILE A C 1
ATOM 2781 O O . ILE A 1 358 ? -5.25 144.875 68.375 1 67 358 ILE A O 1
ATOM 2785 N N . ARG A 1 359 ? -3.848 143.125 67.875 1 65.06 359 ARG A N 1
ATOM 2786 C CA . ARG A 1 359 ? -3.045 143.375 69.062 1 65.06 359 ARG A CA 1
ATOM 2787 C C . ARG A 1 359 ? -2.32 144.75 68.938 1 65.06 359 ARG A C 1
ATOM 2789 O O . ARG A 1 359 ? -2.301 145.5 69.875 1 65.06 359 ARG A O 1
ATOM 2796 N N . ARG A 1 360 ? -1.843 145.125 67.812 1 72 360 ARG A N 1
ATOM 2797 C CA . ARG A 1 360 ? -1.167 146.375 67.562 1 72 360 ARG A CA 1
ATOM 2798 C C . ARG A 1 360 ? -2.158 147.625 67.625 1 72 360 ARG A C 1
ATOM 2800 O O . ARG A 1 360 ? -1.882 148.625 68.25 1 72 360 ARG A O 1
ATOM 2807 N N . ALA A 1 361 ? -3.293 147.375 67.062 1 67.62 361 ALA A N 1
ATOM 2808 C CA . ALA A 1 361 ? -4.312 148.375 67.125 1 67.62 361 ALA A CA 1
ATOM 2809 C C . ALA A 1 361 ? -4.836 148.625 68.5 1 67.62 361 ALA A C 1
ATOM 2811 O O . ALA A 1 361 ? -5.059 149.75 68.938 1 67.62 361 ALA A O 1
ATOM 2812 N N . SER A 1 362 ? -4.816 147.625 69.25 1 65.38 362 SER A N 1
ATOM 2813 C CA . SER A 1 362 ? -5.254 147.75 70.625 1 65.38 362 SER A CA 1
ATOM 2814 C C . SER A 1 362 ? -4.188 148.375 71.5 1 65.38 362 SER A C 1
ATOM 2816 O O . SER A 1 362 ? -4.504 149.25 72.375 1 65.38 362 SER A O 1
ATOM 2818 N N . SER A 1 363 ? -3 148.25 71.125 1 68.25 363 SER A N 1
ATOM 2819 C CA . SER A 1 363 ? -1.91 148.875 71.812 1 68.25 363 SER A CA 1
ATOM 2820 C C . SER A 1 363 ? -1.804 150.375 71.438 1 68.25 363 SER A C 1
ATOM 2822 O O . SER A 1 363 ? -1.623 151.25 72.312 1 68.25 363 SER A O 1
ATOM 2824 N N . GLU A 1 364 ? -1.964 150.75 70.25 1 69.38 364 GLU A N 1
ATOM 2825 C CA . GLU A 1 364 ? -1.958 152.125 69.812 1 69.38 364 GLU A CA 1
ATOM 2826 C C . GLU A 1 364 ? -3.166 152.875 70.375 1 69.38 364 GLU A C 1
ATOM 2828 O O . GLU A 1 364 ? -3.045 154.125 70.812 1 69.38 364 GLU A O 1
ATOM 2833 N N . LEU A 1 365 ? -4.289 152.25 70.5 1 63.38 365 LEU A N 1
ATOM 2834 C CA . LEU A 1 365 ? -5.48 152.875 71.062 1 63.38 365 LEU A CA 1
ATOM 2835 C C . LEU A 1 365 ? -5.309 153.125 72.562 1 63.38 365 LEU A C 1
ATOM 2837 O O . LEU A 1 365 ? -5.699 154.125 73.125 1 63.38 365 LEU A O 1
ATOM 2841 N N . SER A 1 366 ? -4.527 152.375 73.188 1 64.56 366 SER A N 1
ATOM 2842 C CA . SER A 1 366 ? -4.223 152.5 74.562 1 64.56 366 SER A CA 1
ATOM 2843 C C . SER A 1 366 ? -3.24 153.625 74.812 1 64.56 366 SER A C 1
ATOM 2845 O O . SER A 1 366 ? -3.424 154.5 75.75 1 64.56 366 SER A O 1
ATOM 2847 N N . GLN A 1 367 ? -2.32 153.875 73.938 1 68.06 367 GLN A N 1
ATOM 2848 C CA . GLN A 1 367 ? -1.36 155 74.062 1 68.06 367 GLN A CA 1
ATOM 2849 C C . GLN A 1 367 ? -2.004 156.375 73.75 1 68.06 367 GLN A C 1
ATOM 2851 O O . GLN A 1 367 ? -1.752 157.375 74.438 1 68.06 367 GLN A O 1
ATOM 2856 N N . ARG A 1 368 ? -2.936 156.375 72.875 1 62.53 368 ARG A N 1
ATOM 2857 C CA . ARG A 1 368 ? -3.641 157.625 72.562 1 62.53 368 ARG A CA 1
ATOM 2858 C C . ARG A 1 368 ? -4.633 158 73.625 1 62.53 368 ARG A C 1
ATOM 2860 O O . ARG A 1 368 ? -4.766 159.25 74 1 62.53 368 ARG A O 1
ATOM 2867 N N . THR A 1 369 ? -5.207 157 74.188 1 63.66 369 THR A N 1
ATOM 2868 C CA . THR A 1 369 ? -6.105 157.25 75.312 1 63.66 369 THR A CA 1
ATOM 2869 C C . THR A 1 369 ? -5.32 157.75 76.562 1 63.66 369 THR A C 1
ATOM 2871 O O . THR A 1 369 ? -5.758 158.625 77.25 1 63.66 369 THR A O 1
ATOM 2874 N N . GLU A 1 370 ? -4.055 157.375 76.562 1 63.03 370 GLU A N 1
ATOM 2875 C CA . GLU A 1 370 ? -3.215 157.75 77.688 1 63.03 370 GLU A CA 1
ATOM 2876 C C . GLU A 1 370 ? -2.693 159.25 77.438 1 63.03 370 GLU A C 1
ATOM 2878 O O . GLU A 1 370 ? -2.662 160 78.375 1 63.03 370 GLU A O 1
ATOM 2883 N N . ARG A 1 371 ? -2.389 159.75 76.25 1 67.31 371 ARG A N 1
ATOM 2884 C CA . ARG A 1 371 ? -1.932 161 75.938 1 67.31 371 ARG A CA 1
ATOM 2885 C C . ARG A 1 371 ? -3.088 162 76 1 67.31 371 ARG A C 1
ATOM 2887 O O . ARG A 1 371 ? -2.936 163.125 76.5 1 67.31 371 ARG A O 1
ATOM 2894 N N . GLN A 1 372 ? -4.242 161.625 75.625 1 59.59 372 GLN A N 1
ATOM 2895 C CA . GLN A 1 372 ? -5.406 162.5 75.688 1 59.59 372 GLN A CA 1
ATOM 2896 C C . GLN A 1 372 ? -5.859 162.75 77.125 1 59.59 372 GLN A C 1
ATOM 2898 O O . GLN A 1 372 ? -6.258 163.75 77.5 1 59.59 372 GLN A O 1
ATOM 2903 N N . ALA A 1 373 ? -5.574 161.875 78 1 59.94 373 ALA A N 1
ATOM 2904 C CA . ALA A 1 373 ? -5.844 162 79.438 1 59.94 373 ALA A CA 1
ATOM 2905 C C . ALA A 1 373 ? -4.797 162.875 80.125 1 59.94 373 ALA A C 1
ATOM 2907 O O . ALA A 1 373 ? -5.133 163.75 80.938 1 59.94 373 ALA A O 1
ATOM 2908 N N . ALA A 1 374 ? -3.605 162.875 79.625 1 61.41 374 ALA A N 1
ATOM 2909 C CA . ALA A 1 374 ? -2.564 163.75 80.125 1 61.41 374 ALA A CA 1
ATOM 2910 C C . ALA A 1 374 ? -2.727 165.25 79.625 1 61.41 374 ALA A C 1
ATOM 2912 O O . ALA A 1 374 ? -2.551 166.125 80.375 1 61.41 374 ALA A O 1
ATOM 2913 N N . SER A 1 375 ? -3.162 165.5 78.5 1 60.41 375 SER A N 1
ATOM 2914 C CA . SER A 1 375 ? -3.385 166.875 77.938 1 60.41 375 SER A CA 1
ATOM 2915 C C . SER A 1 375 ? -4.652 167.5 78.562 1 60.41 375 SER A C 1
ATOM 2917 O O . SER A 1 375 ? -4.684 168.625 78.812 1 60.41 375 SER A O 1
ATOM 2919 N N . LEU A 1 376 ? -5.66 166.75 78.875 1 59.41 376 LEU A N 1
ATOM 2920 C CA . LEU A 1 376 ? -6.844 167.25 79.5 1 59.41 376 LEU A CA 1
ATOM 2921 C C . LEU A 1 376 ? -6.539 167.625 81 1 59.41 376 LEU A C 1
ATOM 2923 O O . LEU A 1 376 ? -7.051 168.625 81.562 1 59.41 376 LEU A O 1
ATOM 2927 N N . GLU A 1 377 ? -5.617 167 81.562 1 58.84 377 GLU A N 1
ATOM 2928 C CA . GLU A 1 377 ? -5.176 167.375 82.875 1 58.84 377 GLU A CA 1
ATOM 2929 C C . GLU A 1 377 ? -4.328 168.625 82.875 1 58.84 377 GLU A C 1
ATOM 2931 O O . GLU A 1 377 ? -4.434 169.5 83.75 1 58.84 377 GLU A O 1
ATOM 2936 N N . GLU A 1 378 ? -3.582 169 81.938 1 57.91 378 GLU A N 1
ATOM 2937 C CA . GLU A 1 378 ? -2.82 170.25 81.812 1 57.91 378 GLU A CA 1
ATOM 2938 C C . GLU A 1 378 ? -3.717 171.375 81.375 1 57.91 378 GLU A C 1
ATOM 2940 O O . GLU A 1 378 ? -3.535 172.5 81.875 1 57.91 378 GLU A O 1
ATOM 2945 N N . THR A 1 379 ? -4.645 171.375 80.562 1 54.81 379 THR A N 1
ATOM 2946 C CA . THR A 1 379 ? -5.539 172.5 80.25 1 54.81 379 THR A CA 1
ATOM 2947 C C . THR A 1 379 ? -6.527 172.75 81.375 1 54.81 379 THR A C 1
ATOM 2949 O O . THR A 1 379 ? -6.938 174 81.562 1 54.81 379 THR A O 1
ATOM 2952 N N . SER A 1 380 ? -7 171.875 82.062 1 54.28 380 SER A N 1
ATOM 2953 C CA . SER A 1 380 ? -7.812 172.25 83.25 1 54.28 380 SER A CA 1
ATOM 2954 C C . SER A 1 380 ? -6.969 172.75 84.312 1 54.28 380 SER A C 1
ATOM 2956 O O . SER A 1 380 ? -7.496 173.5 85.25 1 54.28 380 SER A O 1
ATOM 2958 N N . ALA A 1 381 ? -5.73 172.625 84.375 1 57.97 381 ALA A N 1
ATOM 2959 C CA . ALA A 1 381 ? -4.867 173.375 85.312 1 57.97 381 ALA A CA 1
ATOM 2960 C C . ALA A 1 381 ? -4.422 174.625 84.75 1 57.97 381 ALA A C 1
ATOM 2962 O O . ALA A 1 381 ? -4.039 175.625 85.5 1 57.97 381 ALA A O 1
ATOM 2963 N N . ALA A 1 382 ? -4.602 174.875 83.438 1 47.56 382 ALA A N 1
ATOM 2964 C CA . ALA A 1 382 ? -4.387 176.25 82.938 1 47.56 382 ALA A CA 1
ATOM 2965 C C . ALA A 1 382 ? -5.699 177 82.875 1 47.56 382 ALA A C 1
ATOM 2967 O O . ALA A 1 382 ? -6.758 176.375 82.625 1 47.56 382 ALA A O 1
ATOM 2968 N N . MET B 1 1 ? -2.891 22.484 -3.883 1 57.12 1 MET B N 1
ATOM 2969 C CA . MET B 1 1 ? -3.072 21.859 -2.576 1 57.12 1 MET B CA 1
ATOM 2970 C C . MET B 1 1 ? -2.914 22.875 -1.457 1 57.12 1 MET B C 1
ATOM 2972 O O . MET B 1 1 ? -3.51 22.734 -0.389 1 57.12 1 MET B O 1
ATOM 2976 N N . LYS B 1 2 ? -2.367 24.031 -1.885 1 67.81 2 LYS B N 1
ATOM 2977 C CA . LYS B 1 2 ? -2.051 25.031 -0.865 1 67.81 2 LYS B CA 1
ATOM 2978 C C . LYS B 1 2 ? -3.318 25.688 -0.327 1 67.81 2 LYS B C 1
ATOM 2980 O O . LYS B 1 2 ? -3.332 26.188 0.797 1 67.81 2 LYS B O 1
ATOM 2985 N N . ASN B 1 3 ? -4.367 25.281 -1.117 1 76.44 3 ASN B N 1
ATOM 2986 C CA . ASN B 1 3 ? -5.59 25.938 -0.684 1 76.44 3 ASN B CA 1
ATOM 2987 C C . ASN B 1 3 ? -6.559 24.969 -0.025 1 76.44 3 ASN B C 1
ATOM 2989 O O . ASN B 1 3 ? -7.613 25.375 0.466 1 76.44 3 ASN B O 1
ATOM 2993 N N . LEU B 1 4 ? -6.102 23.766 0.032 1 81.31 4 LEU B N 1
ATOM 2994 C CA . LEU B 1 4 ? -6.984 22.766 0.609 1 81.31 4 LEU B CA 1
ATOM 2995 C C . LEU B 1 4 ? -6.762 22.641 2.113 1 81.31 4 LEU B C 1
ATOM 2997 O O . LEU B 1 4 ? -5.668 22.922 2.607 1 81.31 4 LEU B O 1
ATOM 3001 N N . LYS B 1 5 ? -7.859 22.234 2.678 1 84.31 5 LYS B N 1
ATOM 3002 C CA . LYS B 1 5 ? -7.758 21.984 4.113 1 84.31 5 LYS B CA 1
ATOM 3003 C C . LYS B 1 5 ? -6.703 20.938 4.418 1 84.31 5 LYS B C 1
ATOM 3005 O O . LYS B 1 5 ? -6.453 20.047 3.6 1 84.31 5 LYS B O 1
ATOM 3010 N N . ILE B 1 6 ? -6.07 21.078 5.523 1 81.62 6 ILE B N 1
ATOM 3011 C CA . ILE B 1 6 ? -5.027 20.141 5.938 1 81.62 6 ILE B CA 1
ATOM 3012 C C . ILE B 1 6 ? -5.594 18.719 5.984 1 81.62 6 ILE B C 1
ATOM 3014 O O . ILE B 1 6 ? -4.949 17.781 5.52 1 81.62 6 ILE B O 1
ATOM 3018 N N . SER B 1 7 ? -6.809 18.547 6.516 1 83.56 7 SER B N 1
ATOM 3019 C CA . SER B 1 7 ? -7.461 17.25 6.582 1 83.56 7 SER B CA 1
ATOM 3020 C C . SER B 1 7 ? -7.672 16.656 5.188 1 83.56 7 SER B C 1
ATOM 3022 O O . SER B 1 7 ? -7.461 15.469 4.969 1 83.56 7 SER B O 1
ATOM 3024 N N . THR B 1 8 ? -8.102 17.453 4.238 1 85.69 8 THR B N 1
ATOM 3025 C CA . THR B 1 8 ? -8.344 17.016 2.867 1 85.69 8 THR B CA 1
ATOM 3026 C C . THR B 1 8 ? -7.043 16.594 2.197 1 85.69 8 THR B C 1
ATOM 3028 O O . THR B 1 8 ? -7.02 15.617 1.434 1 85.69 8 THR B O 1
ATOM 3031 N N . GLN B 1 9 ? -5.973 17.359 2.498 1 84.06 9 GLN B N 1
ATOM 3032 C CA . GLN B 1 9 ? -4.676 17.016 1.931 1 84.06 9 GLN B CA 1
ATOM 3033 C C . GLN B 1 9 ? -4.207 15.648 2.447 1 84.06 9 GLN B C 1
ATOM 3035 O O . GLN B 1 9 ? -3.682 14.836 1.683 1 84.06 9 GLN B O 1
ATOM 3040 N N . LEU B 1 10 ? -4.422 15.453 3.715 1 83.81 10 LEU B N 1
ATOM 3041 C CA . LEU B 1 10 ? -4.02 14.188 4.324 1 83.81 10 LEU B CA 1
ATOM 3042 C C . LEU B 1 10 ? -4.855 13.031 3.781 1 83.81 10 LEU B C 1
ATOM 3044 O O . LEU B 1 10 ? -4.32 11.961 3.473 1 83.81 10 LEU B O 1
ATOM 3048 N N . ILE B 1 11 ? -6.152 13.281 3.613 1 85.19 11 ILE B N 1
ATOM 3049 C CA . ILE B 1 11 ? -7.051 12.258 3.086 1 85.19 11 ILE B CA 1
ATOM 3050 C C . ILE B 1 11 ? -6.676 11.938 1.642 1 85.19 11 ILE B C 1
ATOM 3052 O O . ILE B 1 11 ? -6.707 10.781 1.229 1 85.19 11 ILE B O 1
ATOM 3056 N N . MET B 1 12 ? -6.344 12.938 0.917 1 87.12 12 MET B N 1
ATOM 3057 C CA . MET B 1 12 ? -5.941 12.727 -0.47 1 87.12 12 MET B CA 1
ATOM 3058 C C . MET B 1 12 ? -4.656 11.906 -0.545 1 87.12 12 MET B C 1
ATOM 3060 O O . MET B 1 12 ? -4.504 11.062 -1.431 1 87.12 12 MET B O 1
ATOM 3064 N N . LEU B 1 13 ? -3.752 12.25 0.409 1 86.06 13 LEU B N 1
ATOM 3065 C CA . LEU B 1 13 ? -2.496 11.508 0.45 1 86.06 13 LEU B CA 1
ATOM 3066 C C . LEU B 1 13 ? -2.75 10.031 0.725 1 86.06 13 LEU B C 1
ATOM 3068 O O . LEU B 1 13 ? -2.258 9.164 -0.005 1 86.06 13 LEU B O 1
ATOM 3072 N N . VAL B 1 14 ? -3.539 9.719 1.697 1 87.69 14 VAL B N 1
ATOM 3073 C CA . VAL B 1 14 ? -3.795 8.344 2.111 1 87.69 14 VAL B CA 1
ATOM 3074 C C . VAL B 1 14 ? -4.613 7.625 1.039 1 87.69 14 VAL B C 1
ATOM 3076 O O . VAL B 1 14 ? -4.312 6.484 0.68 1 87.69 14 VAL B O 1
ATOM 3079 N N . THR B 1 15 ? -5.629 8.328 0.505 1 87.19 15 THR B N 1
ATOM 3080 C CA . THR B 1 15 ? -6.465 7.738 -0.532 1 87.19 15 THR B CA 1
ATOM 3081 C C . THR B 1 15 ? -5.648 7.449 -1.788 1 87.19 15 THR B C 1
ATOM 3083 O O . THR B 1 15 ? -5.836 6.414 -2.43 1 87.19 15 THR B O 1
ATOM 3086 N N . GLY B 1 16 ? -4.77 8.406 -2.121 1 87.25 16 GLY B N 1
ATOM 3087 C CA . GLY B 1 16 ? -3.904 8.188 -3.268 1 87.25 16 GLY B CA 1
ATOM 3088 C C . GLY B 1 16 ? -3.021 6.957 -3.123 1 87.25 16 GLY B C 1
ATOM 3089 O O . GLY B 1 16 ? -2.877 6.176 -4.066 1 87.25 16 GLY B O 1
ATOM 3090 N N . LEU B 1 17 ? -2.494 6.773 -1.955 1 87.19 17 LEU B N 1
ATOM 3091 C CA . LEU B 1 17 ? -1.643 5.617 -1.688 1 87.19 17 LEU B CA 1
ATOM 3092 C C . LEU B 1 17 ? -2.449 4.324 -1.731 1 87.19 17 LEU B C 1
ATOM 3094 O O . LEU B 1 17 ? -1.973 3.309 -2.242 1 87.19 17 LEU B O 1
ATOM 3098 N N . MET B 1 18 ? -3.66 4.387 -1.235 1 88.25 18 MET B N 1
ATOM 3099 C CA . MET B 1 18 ? -4.52 3.207 -1.23 1 88.25 18 MET B CA 1
ATOM 3100 C C . MET B 1 18 ? -4.887 2.795 -2.652 1 88.25 18 MET B C 1
ATOM 3102 O O . MET B 1 18 ? -4.926 1.604 -2.967 1 88.25 18 MET B O 1
ATOM 3106 N N . VAL B 1 19 ? -5.133 3.791 -3.471 1 88.56 19 VAL B N 1
ATOM 3107 C CA . VAL B 1 19 ? -5.465 3.506 -4.863 1 88.56 19 VAL B CA 1
ATOM 3108 C C . VAL B 1 19 ? -4.266 2.869 -5.562 1 88.56 19 VAL B C 1
ATOM 3110 O O . VAL B 1 19 ? -4.414 1.882 -6.285 1 88.56 19 VAL B O 1
ATOM 3113 N N . ALA B 1 20 ? -3.111 3.449 -5.289 1 86.06 20 ALA B N 1
ATOM 3114 C CA . ALA B 1 20 ? -1.895 2.904 -5.887 1 86.06 20 ALA B CA 1
ATOM 3115 C C . ALA B 1 20 ? -1.662 1.463 -5.441 1 86.06 20 ALA B C 1
ATOM 3117 O O . ALA B 1 20 ? -1.3 0.608 -6.254 1 86.06 20 ALA B O 1
ATOM 3118 N N . PHE B 1 21 ? -1.913 1.146 -4.246 1 86.62 21 PHE B N 1
ATOM 3119 C CA . PHE B 1 21 ? -1.753 -0.196 -3.701 1 86.62 21 PHE B CA 1
ATOM 3120 C C . PHE B 1 21 ? -2.762 -1.156 -4.316 1 86.62 21 PHE B C 1
ATOM 3122 O O . PHE B 1 21 ? -2.434 -2.307 -4.613 1 86.62 21 PHE B O 1
ATOM 3129 N N . SER B 1 22 ? -3.928 -0.651 -4.453 1 88.19 22 SER B N 1
ATOM 3130 C CA . SER B 1 22 ? -4.98 -1.491 -5.02 1 88.19 22 SER B CA 1
ATOM 3131 C C . SER B 1 22 ? -4.66 -1.887 -6.457 1 88.19 22 SER B C 1
ATOM 3133 O O . SER B 1 22 ? -4.883 -3.031 -6.855 1 88.19 22 SER B O 1
ATOM 3135 N N . ILE B 1 23 ? -4.125 -0.981 -7.188 1 87.56 23 ILE B N 1
ATOM 3136 C CA . ILE B 1 23 ? -3.76 -1.251 -8.57 1 87.56 23 ILE B CA 1
ATOM 3137 C C . ILE B 1 23 ? -2.619 -2.264 -8.617 1 87.56 23 ILE B C 1
ATOM 3139 O O . ILE B 1 23 ? -2.66 -3.223 -9.391 1 87.56 23 ILE B O 1
ATOM 3143 N N . ALA B 1 24 ? -1.683 -2.064 -7.727 1 85.56 24 ALA B N 1
ATOM 3144 C CA . ALA B 1 24 ? -0.542 -2.975 -7.672 1 85.56 24 ALA B CA 1
ATOM 3145 C C . ALA B 1 24 ? -0.984 -4.387 -7.297 1 85.56 24 ALA B C 1
ATOM 3147 O O . ALA B 1 24 ? -0.538 -5.363 -7.902 1 85.56 24 ALA B O 1
ATOM 3148 N N . THR B 1 25 ? -1.818 -4.488 -6.34 1 86.69 25 THR B N 1
ATOM 3149 C CA . THR B 1 25 ? -2.305 -5.785 -5.883 1 86.69 25 THR B CA 1
ATOM 3150 C C . THR B 1 25 ? -3.113 -6.477 -6.98 1 86.69 25 THR B C 1
ATOM 3152 O O . THR B 1 25 ? -3.004 -7.688 -7.164 1 86.69 25 THR B O 1
ATOM 3155 N N . PHE B 1 26 ? -3.83 -5.738 -7.711 1 87.38 26 PHE B N 1
ATOM 3156 C CA . PHE B 1 26 ? -4.637 -6.289 -8.797 1 87.38 26 PHE B CA 1
ATOM 3157 C C . PHE B 1 26 ? -3.748 -6.883 -9.883 1 87.38 26 PHE B C 1
ATOM 3159 O O . PHE B 1 26 ? -3.988 -7.996 -10.344 1 87.38 26 PHE B O 1
ATOM 3166 N N . LEU B 1 27 ? -2.787 -6.18 -10.242 1 87.44 27 LEU B N 1
ATOM 3167 C CA . LEU B 1 27 ? -1.872 -6.645 -11.273 1 87.44 27 LEU B CA 1
ATOM 3168 C C . LEU B 1 27 ? -1.112 -7.883 -10.812 1 87.44 27 LEU B C 1
ATOM 3170 O O . LEU B 1 27 ? -0.875 -8.805 -11.594 1 87.44 27 LEU B O 1
ATOM 3174 N N . GLN B 1 28 ? -0.835 -7.867 -9.562 1 84.5 28 GLN B N 1
ATOM 3175 C CA . GLN B 1 28 ? -0.109 -9 -9 1 84.5 28 GLN B CA 1
ATOM 3176 C C . GLN B 1 28 ? -0.968 -10.258 -9 1 84.5 28 GLN B C 1
ATOM 3178 O O . GLN B 1 28 ? -0.482 -11.352 -9.312 1 84.5 28 GLN B O 1
ATOM 3183 N N . ILE B 1 29 ? -2.17 -10.133 -8.688 1 86.19 29 ILE B N 1
ATOM 3184 C CA . ILE B 1 29 ? -3.07 -11.281 -8.625 1 86.19 29 ILE B CA 1
ATOM 3185 C C . ILE B 1 29 ? -3.301 -11.836 -10.023 1 86.19 29 ILE B C 1
ATOM 3187 O O . ILE B 1 29 ? -3.348 -13.055 -10.219 1 86.19 29 ILE B O 1
ATOM 3191 N N . ARG B 1 30 ? -3.467 -10.977 -10.938 1 88.25 30 ARG B N 1
ATOM 3192 C CA . ARG B 1 30 ? -3.676 -11.398 -12.312 1 88.25 30 ARG B CA 1
ATOM 3193 C C . ARG B 1 30 ? -2.465 -12.164 -12.836 1 88.25 30 ARG B C 1
ATOM 3195 O O . ARG B 1 30 ? -2.611 -13.227 -13.453 1 88.25 30 ARG B O 1
ATOM 3202 N N . SER B 1 31 ? -1.366 -11.594 -12.516 1 88 31 SER B N 1
ATOM 3203 C CA . SER B 1 31 ? -0.132 -12.234 -12.953 1 88 31 SER B CA 1
ATOM 3204 C C . SER B 1 31 ? 0.052 -13.594 -12.297 1 88 31 SER B C 1
ATOM 3206 O O . SER B 1 31 ? 0.457 -14.562 -12.953 1 88 31 SER B O 1
ATOM 3208 N N . ALA B 1 32 ? -0.23 -13.68 -11.07 1 86.5 32 ALA B N 1
ATOM 3209 C CA . ALA B 1 32 ? -0.111 -14.945 -10.352 1 86.5 32 ALA B CA 1
ATOM 3210 C C . ALA B 1 32 ? -1.085 -15.984 -10.898 1 86.5 32 ALA B C 1
ATOM 3212 O O . ALA B 1 32 ? -0.717 -17.141 -11.094 1 86.5 32 ALA B O 1
ATOM 3213 N N . ALA B 1 33 ? -2.254 -15.531 -11.117 1 89.5 33 ALA B N 1
ATOM 3214 C CA . ALA B 1 33 ? -3.256 -16.438 -11.672 1 89.5 33 ALA B CA 1
ATOM 3215 C C . ALA B 1 33 ? -2.807 -16.984 -13.023 1 89.5 33 ALA B C 1
ATOM 3217 O O . ALA B 1 33 ? -2.885 -18.188 -13.266 1 89.5 33 ALA B O 1
ATOM 3218 N N . ASP B 1 34 ? -2.295 -16.141 -13.812 1 91.06 34 ASP B N 1
ATOM 3219 C CA . ASP B 1 34 ? -1.827 -16.562 -15.133 1 91.06 34 ASP B CA 1
ATOM 3220 C C . ASP B 1 34 ? -0.728 -17.609 -15.023 1 91.06 34 ASP B C 1
ATOM 3222 O O . ASP B 1 34 ? -0.705 -18.578 -15.797 1 91.06 34 ASP B O 1
ATOM 3226 N N . SER B 1 35 ? 0.101 -17.406 -14.102 1 90.38 35 SER B N 1
ATOM 3227 C CA . SER B 1 35 ? 1.213 -18.344 -13.938 1 90.38 35 SER B CA 1
ATOM 3228 C C . SER B 1 35 ? 0.729 -19.703 -13.445 1 90.38 35 SER B C 1
ATOM 3230 O O . SER B 1 35 ? 1.248 -20.734 -13.859 1 90.38 35 SER B O 1
ATOM 3232 N N . ILE B 1 36 ? -0.216 -19.719 -12.625 1 89.56 36 ILE B N 1
ATOM 3233 C CA . ILE B 1 36 ? -0.787 -20.953 -12.102 1 89.56 36 ILE B CA 1
ATOM 3234 C C . ILE B 1 36 ? -1.485 -21.719 -13.227 1 89.56 36 ILE B C 1
ATOM 3236 O O . ILE B 1 36 ? -1.262 -22.906 -13.406 1 89.56 36 ILE B O 1
ATOM 3240 N N . TYR B 1 37 ? -2.205 -21 -14.016 1 92.44 37 TYR B N 1
ATOM 3241 C CA . TYR B 1 37 ? -2.887 -21.625 -15.141 1 92.44 37 TYR B CA 1
ATOM 3242 C C . TYR B 1 37 ? -1.883 -22.172 -16.156 1 92.44 37 TYR B C 1
ATOM 3244 O O . TYR B 1 37 ? -2.068 -23.266 -16.688 1 92.44 37 TYR B O 1
ATOM 3252 N N . ASN B 1 38 ? -0.879 -21.422 -16.344 1 92.38 38 ASN B N 1
ATOM 3253 C CA . ASN B 1 38 ? 0.121 -21.844 -17.328 1 92.38 38 ASN B CA 1
ATOM 3254 C C . ASN B 1 38 ? 0.787 -23.156 -16.906 1 92.38 38 ASN B C 1
ATOM 3256 O O . ASN B 1 38 ? 1.101 -24 -17.75 1 92.38 38 ASN B O 1
ATOM 3260 N N . GLU B 1 39 ? 0.981 -23.234 -15.648 1 91.75 39 GLU B N 1
ATOM 3261 C CA . GLU B 1 39 ? 1.587 -24.469 -15.188 1 91.75 39 GLU B CA 1
ATOM 3262 C C . GLU B 1 39 ? 0.643 -25.656 -15.391 1 91.75 39 GLU B C 1
ATOM 3264 O O . GLU B 1 39 ? 1.083 -26.766 -15.711 1 91.75 39 GLU B O 1
ATOM 3269 N N . ARG B 1 40 ? -0.61 -25.469 -15.188 1 93.44 40 ARG B N 1
ATOM 3270 C CA . ARG B 1 40 ? -1.593 -26.516 -15.453 1 93.44 40 ARG B CA 1
ATOM 3271 C C . ARG B 1 40 ? -1.635 -26.859 -16.938 1 93.44 40 ARG B C 1
ATOM 3273 O O . ARG B 1 40 ? -1.765 -28.031 -17.297 1 93.44 40 ARG B O 1
ATOM 3280 N N . TYR B 1 41 ? -1.493 -25.875 -17.766 1 95.06 41 TYR B N 1
ATOM 3281 C CA . TYR B 1 41 ? -1.46 -26.094 -19.203 1 95.06 41 TYR B CA 1
ATOM 3282 C C . TYR B 1 41 ? -0.239 -26.906 -19.609 1 95.06 41 TYR B C 1
ATOM 3284 O O . TYR B 1 41 ? -0.327 -27.781 -20.469 1 95.06 41 TYR B O 1
ATOM 3292 N N . GLU B 1 42 ? 0.797 -26.625 -18.922 1 94 42 GLU B N 1
ATOM 3293 C CA . GLU B 1 42 ? 2.014 -27.375 -19.188 1 94 42 GLU B CA 1
ATOM 3294 C C . GLU B 1 42 ? 1.857 -28.844 -18.781 1 94 42 GLU B C 1
ATOM 3296 O O . GLU B 1 42 ? 2.387 -29.734 -19.453 1 94 42 GLU B O 1
ATOM 3301 N N . MET B 1 43 ? 1.155 -28.984 -17.734 1 94.62 43 MET B N 1
ATOM 3302 C CA . MET B 1 43 ? 0.884 -30.344 -17.297 1 94.62 43 MET B CA 1
ATOM 3303 C C . MET B 1 43 ? 0.119 -31.109 -18.375 1 94.62 43 MET B C 1
ATOM 3305 O O . MET B 1 43 ? 0.463 -32.25 -18.688 1 94.62 43 MET B O 1
ATOM 3309 N N . LEU B 1 44 ? -0.835 -30.531 -18.969 1 97.06 44 LEU B N 1
ATOM 3310 C CA . LEU B 1 44 ? -1.611 -31.172 -20.031 1 97.06 44 LEU B CA 1
ATOM 3311 C C . LEU B 1 44 ? -0.742 -31.438 -21.266 1 97.06 44 LEU B C 1
ATOM 3313 O O . LEU B 1 44 ? -0.79 -32.531 -21.828 1 97.06 44 LEU B O 1
ATOM 3317 N N . ARG B 1 45 ? 0.01 -30.453 -21.578 1 97.38 45 ARG B N 1
ATOM 3318 C CA . ARG B 1 45 ? 0.892 -30.594 -22.734 1 97.38 45 ARG B CA 1
ATOM 3319 C C . ARG B 1 45 ? 1.857 -31.766 -22.547 1 97.38 45 ARG B C 1
ATOM 3321 O O . ARG B 1 45 ? 2.031 -32.562 -23.453 1 97.38 45 ARG B O 1
ATOM 3328 N N . THR B 1 46 ? 2.443 -31.859 -21.359 1 96.69 46 THR B N 1
ATOM 3329 C CA . THR B 1 46 ? 3.436 -32.906 -21.109 1 96.69 46 THR B CA 1
ATOM 3330 C C . THR B 1 46 ? 2.787 -34.281 -21.125 1 96.69 46 THR B C 1
ATOM 3332 O O . THR B 1 46 ? 3.398 -35.25 -21.578 1 96.69 46 THR B O 1
ATOM 3335 N N . GLN B 1 47 ? 1.598 -34.406 -20.688 1 97.31 47 GLN B N 1
ATOM 3336 C CA . GLN B 1 47 ? 0.876 -35.656 -20.734 1 97.31 47 GLN B CA 1
ATOM 3337 C C . GLN B 1 47 ? 0.642 -36.125 -22.172 1 97.31 47 GLN B C 1
ATOM 3339 O O . GLN B 1 47 ? 0.842 -37.281 -22.5 1 97.31 47 GLN B O 1
ATOM 3344 N N . VAL B 1 48 ? 0.233 -3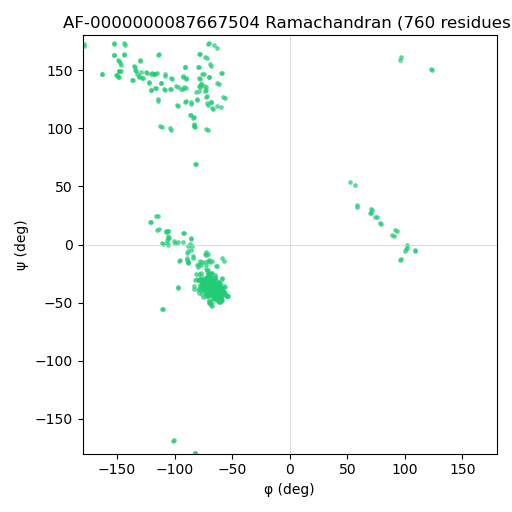5.219 -22.984 1 98.38 48 VAL B N 1
ATOM 3345 C CA . VAL B 1 48 ? -0.022 -35.531 -24.391 1 98.38 48 VAL B CA 1
ATOM 3346 C C . VAL B 1 48 ? 1.284 -35.906 -25.078 1 98.38 48 VAL B C 1
ATOM 3348 O O . VAL B 1 48 ? 1.316 -36.844 -25.875 1 98.38 48 VAL B O 1
ATOM 3351 N N . GLU B 1 49 ? 2.316 -35.188 -24.734 1 97.44 49 GLU B N 1
ATOM 3352 C CA . GLU B 1 49 ? 3.615 -35.531 -25.328 1 97.44 49 GLU B CA 1
ATOM 3353 C C . GLU B 1 49 ? 4.062 -36.906 -24.922 1 97.44 49 GLU B C 1
ATOM 3355 O O . GLU B 1 49 ? 4.625 -37.656 -25.75 1 97.44 49 GLU B O 1
ATOM 3360 N N . SER B 1 50 ? 3.787 -37.25 -23.719 1 97.5 50 SER B N 1
ATOM 3361 C CA . SER B 1 50 ? 4.09 -38.625 -23.281 1 97.5 50 SER B CA 1
ATOM 3362 C C . SER B 1 50 ? 3.27 -39.656 -24.062 1 97.5 50 SER B C 1
ATOM 3364 O O . SER B 1 50 ? 3.783 -40.688 -24.438 1 97.5 50 SER B O 1
ATOM 3366 N N . GLY B 1 51 ? 2.035 -39.344 -24.281 1 98 51 GLY B N 1
ATOM 3367 C CA . GLY B 1 51 ? 1.205 -40.25 -25.094 1 98 51 GLY B CA 1
ATOM 3368 C C . GLY B 1 51 ? 1.704 -40.375 -26.516 1 98 51 GLY B C 1
ATOM 3369 O O . GLY B 1 51 ? 1.738 -41.5 -27.062 1 98 51 GLY B O 1
ATOM 3370 N N . ILE B 1 52 ? 2.082 -39.312 -27.078 1 98.25 52 ILE B N 1
ATOM 3371 C CA . ILE B 1 52 ? 2.596 -39.312 -28.453 1 98.25 52 ILE B CA 1
ATOM 3372 C C . ILE B 1 52 ? 3.879 -40.156 -28.516 1 98.25 52 ILE B C 1
ATOM 3374 O O . ILE B 1 52 ? 4.117 -40.844 -29.5 1 98.25 52 ILE B O 1
ATOM 3378 N N . SER B 1 53 ? 4.672 -40.062 -27.469 1 97.44 53 SER B N 1
ATOM 3379 C CA . SER B 1 53 ? 5.898 -40.844 -27.406 1 97.44 53 SER B CA 1
ATOM 3380 C C . SER B 1 53 ? 5.602 -42.344 -27.453 1 97.44 53 SER B C 1
ATOM 3382 O O . SER B 1 53 ? 6.348 -43.094 -28.047 1 97.44 53 SER B O 1
ATOM 3384 N N . VAL B 1 54 ? 4.566 -42.719 -26.844 1 97.56 54 VAL B N 1
ATOM 3385 C CA . VAL B 1 54 ? 4.141 -44.125 -26.875 1 97.56 54 VAL B CA 1
ATOM 3386 C C . VAL B 1 54 ? 3.732 -44.531 -28.281 1 97.56 54 VAL B C 1
ATOM 3388 O O . VAL B 1 54 ? 4.09 -45.594 -28.766 1 97.56 54 VAL B O 1
ATOM 3391 N N . LEU B 1 55 ? 2.994 -43.656 -28.953 1 98.25 55 LEU B N 1
ATOM 3392 C CA . LEU B 1 55 ? 2.607 -43.938 -30.328 1 98.25 55 LEU B CA 1
ATOM 3393 C C . LEU B 1 55 ? 3.836 -44.094 -31.219 1 98.25 55 LEU B C 1
ATOM 3395 O O . LEU B 1 55 ? 3.871 -44.969 -32.094 1 98.25 55 LEU B O 1
ATOM 3399 N N . LYS B 1 56 ? 4.797 -43.25 -30.984 1 97.81 56 LYS B N 1
ATOM 3400 C CA . LYS B 1 56 ? 6.031 -43.312 -31.766 1 97.81 56 LYS B CA 1
ATOM 3401 C C . LYS B 1 56 ? 6.742 -44.656 -31.594 1 97.81 56 LYS B C 1
ATOM 3403 O O . LYS B 1 56 ? 7.32 -45.188 -32.531 1 97.81 56 LYS B O 1
ATOM 3408 N N . LEU B 1 57 ? 6.695 -45.156 -30.406 1 96.88 57 LEU B N 1
ATOM 3409 C CA . LEU B 1 57 ? 7.309 -46.438 -30.109 1 96.88 57 LEU B CA 1
ATOM 3410 C C . LEU B 1 57 ? 6.699 -47.531 -30.969 1 96.88 57 LEU B C 1
ATOM 3412 O O . LEU B 1 57 ? 7.426 -48.312 -31.594 1 96.88 57 LEU B O 1
ATOM 3416 N N . TYR B 1 58 ? 5.375 -47.625 -31.047 1 97.69 58 TYR B N 1
ATOM 3417 C CA . TYR B 1 58 ? 4.691 -48.656 -31.797 1 97.69 58 TYR B CA 1
ATOM 3418 C C . TYR B 1 58 ? 4.773 -48.406 -33.312 1 97.69 58 TYR B C 1
ATOM 3420 O O . TYR B 1 58 ? 4.832 -49.344 -34.094 1 97.69 58 TYR B O 1
ATOM 3428 N N . TYR B 1 59 ? 4.809 -47.156 -33.656 1 98.12 59 TYR B N 1
ATOM 3429 C CA . TYR B 1 59 ? 5.016 -46.812 -35.062 1 98.12 59 TYR B CA 1
ATOM 3430 C C . TYR B 1 59 ? 6.379 -47.281 -35.531 1 98.12 59 TYR B C 1
ATOM 3432 O O . TYR B 1 59 ? 6.512 -47.781 -36.656 1 98.12 59 TYR B O 1
ATOM 3440 N N . ALA B 1 60 ? 7.383 -47.156 -34.719 1 97.38 60 ALA B N 1
ATOM 3441 C CA . ALA B 1 60 ? 8.719 -47.625 -35.062 1 97.38 60 ALA B CA 1
ATOM 3442 C C . ALA B 1 60 ? 8.734 -49.156 -35.25 1 97.38 60 ALA B C 1
ATOM 3444 O O . ALA B 1 60 ? 9.438 -49.656 -36.125 1 97.38 60 ALA B O 1
ATOM 3445 N N . GLN B 1 61 ? 7.984 -49.812 -34.469 1 96.62 61 GLN B N 1
ATOM 3446 C CA . GLN B 1 61 ? 7.883 -51.281 -34.594 1 96.62 61 GLN B CA 1
ATOM 3447 C C . GLN B 1 61 ? 7.168 -51.656 -35.906 1 96.62 61 GLN B C 1
ATOM 3449 O O . GLN B 1 61 ? 7.516 -52.656 -36.531 1 96.62 61 GLN B O 1
ATOM 3454 N N . GLU B 1 62 ? 6.172 -50.875 -36.219 1 97.44 62 GLU B N 1
ATOM 3455 C CA . GLU B 1 62 ? 5.492 -51.062 -37.5 1 97.44 62 GLU B CA 1
ATOM 3456 C C . GLU B 1 62 ? 6.449 -50.844 -38.688 1 97.44 62 GLU B C 1
ATOM 3458 O O . GLU B 1 62 ? 6.477 -51.656 -39.594 1 97.44 62 GLU B O 1
ATOM 3463 N N . GLN B 1 63 ? 7.23 -49.875 -38.625 1 97.5 63 GLN B N 1
ATOM 3464 C CA . GLN B 1 63 ? 8.18 -49.562 -39.688 1 97.5 63 GLN B CA 1
ATOM 3465 C C . GLN B 1 63 ? 9.281 -50.625 -39.781 1 97.5 63 GLN B C 1
ATOM 3467 O O . GLN B 1 63 ? 9.781 -50.906 -40.875 1 97.5 63 GLN B O 1
ATOM 3472 N N . ALA B 1 64 ? 9.547 -51.25 -38.656 1 96.88 64 ALA B N 1
ATOM 3473 C CA . ALA B 1 64 ? 10.578 -52.312 -38.625 1 96.88 64 ALA B CA 1
ATOM 3474 C C . ALA B 1 64 ? 10.016 -53.656 -39.062 1 96.88 64 ALA B C 1
ATOM 3476 O O . ALA B 1 64 ? 10.766 -54.625 -39.188 1 96.88 64 ALA B O 1
ATOM 3477 N N . GLY B 1 65 ? 8.688 -53.781 -39.219 1 96.38 65 GLY B N 1
ATOM 3478 C CA . GLY B 1 65 ? 8.062 -55 -39.688 1 96.38 65 GLY B CA 1
ATOM 3479 C C . GLY B 1 65 ? 7.719 -55.969 -38.594 1 96.38 65 GLY B C 1
ATOM 3480 O O . GLY B 1 65 ? 7.285 -57.094 -38.844 1 96.38 65 GLY B O 1
ATOM 3481 N N . LYS B 1 66 ? 7.875 -55.531 -37.406 1 95.38 66 LYS B N 1
ATOM 3482 C CA . LYS B 1 66 ? 7.582 -56.406 -36.281 1 95.38 66 LYS B CA 1
ATOM 3483 C C . LYS B 1 66 ? 6.078 -56.5 -36.031 1 95.38 66 LYS B C 1
ATOM 3485 O O . LYS B 1 66 ? 5.598 -57.5 -35.469 1 95.38 66 LYS B O 1
ATOM 3490 N N . LEU B 1 67 ? 5.355 -55.438 -36.344 1 96.06 67 LEU B N 1
ATOM 3491 C CA . LEU B 1 67 ? 3.9 -55.375 -36.219 1 96.06 67 LEU B CA 1
ATOM 3492 C C . LEU B 1 67 ? 3.266 -54.875 -37.531 1 96.06 67 LEU B C 1
ATOM 3494 O O . LEU B 1 67 ? 3.846 -54.031 -38.219 1 96.06 67 LEU B O 1
ATOM 3498 N N . THR B 1 68 ? 2.072 -55.375 -37.781 1 97.38 68 THR B N 1
ATOM 3499 C CA . THR B 1 68 ? 1.283 -54.75 -38.812 1 97.38 68 THR B CA 1
ATOM 3500 C C . THR B 1 68 ? 0.726 -53.406 -38.344 1 97.38 68 THR B C 1
ATOM 3502 O O . THR B 1 68 ? 0.73 -53.125 -37.156 1 97.38 68 THR B O 1
ATOM 3505 N N . GLU B 1 69 ? 0.351 -52.625 -39.281 1 97.06 69 GLU B N 1
ATOM 3506 C CA . GLU B 1 69 ? -0.224 -51.344 -38.906 1 97.06 69 GLU B CA 1
ATOM 3507 C C . GLU B 1 69 ? -1.39 -51.531 -37.938 1 97.06 69 GLU B C 1
ATOM 3509 O O . GLU B 1 69 ? -1.493 -50.781 -36.938 1 97.06 69 GLU B O 1
ATOM 3514 N N . GLU B 1 70 ? -2.254 -52.5 -38.25 1 96.75 70 GLU B N 1
ATOM 3515 C CA . GLU B 1 70 ? -3.428 -52.75 -37.406 1 96.75 70 GLU B CA 1
ATOM 3516 C C . GLU B 1 70 ? -3.023 -53.188 -36 1 96.75 70 GLU B C 1
ATOM 3518 O O . GLU B 1 70 ? -3.602 -52.75 -35.031 1 96.75 70 GLU B O 1
ATOM 3523 N N . GLN B 1 71 ? -2.008 -54 -35.906 1 96.31 71 GLN B N 1
ATOM 3524 C CA . GLN B 1 71 ? -1.524 -54.5 -34.625 1 96.31 71 GLN B CA 1
ATOM 3525 C C . GLN B 1 71 ? -0.866 -53.375 -33.844 1 96.31 71 GLN B C 1
ATOM 3527 O O . GLN B 1 71 ? -1.084 -53.25 -32.625 1 96.31 71 GLN B O 1
ATOM 3532 N N . ALA B 1 72 ? -0.047 -52.562 -34.562 1 97.81 72 ALA B N 1
ATOM 3533 C CA . ALA B 1 72 ? 0.65 -51.438 -33.906 1 97.81 72 ALA B CA 1
ATOM 3534 C C . ALA B 1 72 ? -0.339 -50.438 -33.312 1 97.81 72 ALA B C 1
ATOM 3536 O O . ALA B 1 72 ? -0.203 -50.031 -32.156 1 97.81 72 ALA B O 1
ATOM 3537 N N . LYS B 1 73 ? -1.346 -50.125 -34.094 1 97.5 73 LYS B N 1
ATOM 3538 C CA . LYS B 1 73 ? -2.363 -49.188 -33.625 1 97.5 73 LYS B CA 1
ATOM 3539 C C . LYS B 1 73 ? -3.141 -49.75 -32.438 1 97.5 73 LYS B C 1
ATOM 3541 O O . LYS B 1 73 ? -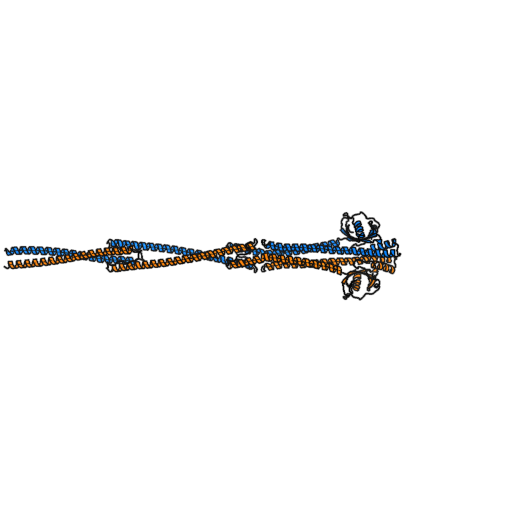3.369 -49.062 -31.438 1 97.5 73 LYS B O 1
ATOM 3546 N N . ALA B 1 74 ? -3.52 -50.969 -32.531 1 96.38 74 ALA B N 1
ATOM 3547 C CA . ALA B 1 74 ? -4.305 -51.625 -31.469 1 96.38 74 ALA B CA 1
ATOM 3548 C C . ALA B 1 74 ? -3.541 -51.625 -30.156 1 96.38 74 ALA B C 1
ATOM 3550 O O . ALA B 1 74 ? -4.094 -51.281 -29.109 1 96.38 74 ALA B O 1
ATOM 3551 N N . GLU B 1 75 ? -2.244 -52 -30.203 1 95.75 75 GLU B N 1
ATOM 3552 C CA . GLU B 1 75 ? -1.437 -52.062 -29 1 95.75 75 GLU B CA 1
ATOM 3553 C C . GLU B 1 75 ? -1.138 -50.656 -28.453 1 95.75 75 GLU B C 1
ATOM 3555 O O . GLU B 1 75 ? -1.169 -50.438 -27.25 1 95.75 75 GLU B O 1
ATOM 3560 N N . ALA B 1 76 ? -0.861 -49.75 -29.359 1 97.94 76 ALA B N 1
ATOM 3561 C CA . ALA B 1 76 ? -0.579 -48.375 -28.969 1 97.94 76 ALA B CA 1
ATOM 3562 C C . ALA B 1 76 ? -1.781 -47.719 -28.266 1 97.94 76 ALA B C 1
ATOM 3564 O O . ALA B 1 76 ? -1.643 -47.125 -27.203 1 97.94 76 ALA B O 1
ATOM 3565 N N . TYR B 1 77 ? -2.961 -47.906 -28.875 1 97.81 77 TYR B N 1
ATOM 3566 C CA . TYR B 1 77 ? -4.176 -47.312 -28.344 1 97.81 77 TYR B CA 1
ATOM 3567 C C . TYR B 1 77 ? -4.543 -47.938 -27 1 97.81 77 TYR B C 1
ATOM 3569 O O . TYR B 1 77 ? -4.996 -47.25 -26.078 1 97.81 77 TYR B O 1
ATOM 3577 N N . ALA B 1 78 ? -4.32 -49.188 -26.891 1 95.5 78 ALA B N 1
ATOM 3578 C CA . ALA B 1 78 ? -4.57 -49.844 -25.609 1 95.5 78 ALA B CA 1
ATOM 3579 C C . ALA B 1 78 ? -3.67 -49.281 -24.516 1 95.5 78 ALA B C 1
ATOM 3581 O O . ALA B 1 78 ? -4.109 -49.062 -23.391 1 95.5 78 ALA B O 1
ATOM 3582 N N . THR B 1 79 ? -2.424 -49.031 -24.875 1 97 79 THR B N 1
ATOM 3583 C CA . THR B 1 79 ? -1.451 -48.5 -23.922 1 97 79 THR B CA 1
ATOM 3584 C C . THR B 1 79 ? -1.792 -47.094 -23.516 1 97 79 THR B C 1
ATOM 3586 O O . THR B 1 79 ? -1.843 -46.75 -22.328 1 97 79 THR B O 1
ATOM 3589 N N . VAL B 1 80 ? -1.992 -46.219 -24.469 1 97.44 80 VAL B N 1
ATOM 3590 C CA . VAL B 1 80 ? -2.283 -44.812 -24.203 1 97.44 80 VAL B CA 1
ATOM 3591 C C . VAL B 1 80 ? -3.598 -44.688 -23.438 1 97.44 80 VAL B C 1
ATOM 3593 O O . VAL B 1 80 ? -3.736 -43.844 -22.547 1 97.44 80 VAL B O 1
ATOM 3596 N N . ASN B 1 81 ? -4.566 -45.562 -23.703 1 95.44 81 ASN B N 1
ATOM 3597 C CA . ASN B 1 81 ? -5.844 -45.562 -23 1 95.44 81 ASN B CA 1
ATOM 3598 C C . ASN B 1 81 ? -5.66 -45.906 -21.516 1 95.44 81 ASN B C 1
ATOM 3600 O O . ASN B 1 81 ? -6.441 -45.469 -20.672 1 95.44 81 ASN B O 1
ATOM 3604 N N . ALA B 1 82 ? -4.695 -46.656 -21.266 1 94.38 82 ALA B N 1
ATOM 3605 C CA . ALA B 1 82 ? -4.441 -47.062 -19.891 1 94.38 82 ALA B CA 1
ATOM 3606 C C . ALA B 1 82 ? -3.791 -45.969 -19.078 1 94.38 82 ALA B C 1
ATOM 3608 O O . ALA B 1 82 ? -3.789 -46 -17.844 1 94.38 82 ALA B O 1
ATOM 3609 N N . MET B 1 83 ? -3.236 -45 -19.75 1 95.88 83 MET B N 1
ATOM 3610 C CA . MET B 1 83 ? -2.564 -43.875 -19.078 1 95.88 83 MET B CA 1
ATOM 3611 C C . MET B 1 83 ? -3.576 -42.969 -18.391 1 95.88 83 MET B C 1
ATOM 3613 O O . MET B 1 83 ? -4.137 -42.062 -19.031 1 95.88 83 MET B O 1
ATOM 3617 N N . GLN B 1 84 ? -3.746 -43.156 -17.094 1 94.5 84 GLN B N 1
ATOM 3618 C CA . GLN B 1 84 ? -4.664 -42.344 -16.312 1 94.5 84 GLN B CA 1
ATOM 3619 C C . GLN B 1 84 ? -3.939 -41.688 -15.141 1 94.5 84 GLN B C 1
ATOM 3621 O O . GLN B 1 84 ? -2.93 -42.188 -14.656 1 94.5 84 GLN B O 1
ATOM 3626 N N . TYR B 1 85 ? -4.375 -40.531 -14.789 1 94.19 85 TYR B N 1
ATOM 3627 C CA . TYR B 1 85 ? -3.807 -39.812 -13.664 1 94.19 85 TYR B CA 1
ATOM 3628 C C . TYR B 1 85 ? -4.891 -39.031 -12.898 1 94.19 85 TYR B C 1
ATOM 3630 O O . TYR B 1 85 ? -5.996 -38.844 -13.414 1 94.19 85 TYR B O 1
ATOM 3638 N N . THR B 1 86 ? -4.609 -38.594 -11.656 1 89.12 86 THR B N 1
ATOM 3639 C CA . THR B 1 86 ? -5.547 -37.875 -10.781 1 89.12 86 THR B CA 1
ATOM 3640 C C . THR B 1 86 ? -5.336 -36.375 -10.859 1 89.12 86 THR B C 1
ATOM 3642 O O . THR B 1 86 ? -4.195 -35.906 -10.898 1 89.12 86 THR B O 1
ATOM 3645 N N . PRO B 1 87 ? -6.438 -35.812 -10.938 1 82.12 87 PRO B N 1
ATOM 3646 C CA . PRO B 1 87 ? -7.855 -36.188 -10.844 1 82.12 87 PRO B CA 1
ATOM 3647 C C . PRO B 1 87 ? -8.492 -36.406 -12.211 1 82.12 87 PRO B C 1
ATOM 3649 O O . PRO B 1 87 ? -8.602 -35.469 -13.016 1 82.12 87 PRO B O 1
ATOM 3652 N N . ASP B 1 88 ? -8.984 -37.5 -12.531 1 81.75 88 ASP B N 1
ATOM 3653 C CA . ASP B 1 88 ? -9.812 -37.906 -13.648 1 81.75 88 ASP B CA 1
ATOM 3654 C C . ASP B 1 88 ? -9.133 -37.625 -14.984 1 81.75 88 ASP B C 1
ATOM 3656 O O . ASP B 1 88 ? -9.773 -37.156 -15.93 1 81.75 88 ASP B O 1
ATOM 3660 N N . GLY B 1 89 ? -7.867 -37.719 -14.992 1 93 89 GLY B N 1
ATOM 3661 C CA . GLY B 1 89 ? -7.125 -37.469 -16.219 1 93 89 GLY B CA 1
ATOM 3662 C C . GLY B 1 89 ? -6.926 -38.719 -17.062 1 93 89 GLY B C 1
ATOM 3663 O O . GLY B 1 89 ? -6.707 -39.812 -16.516 1 93 89 GLY B O 1
ATOM 3664 N N . TYR B 1 90 ? -7.164 -38.594 -18.359 1 95.56 90 TYR B N 1
ATOM 3665 C CA . TYR B 1 90 ? -6.934 -39.656 -19.312 1 95.56 90 TYR B CA 1
ATOM 3666 C C . TYR B 1 90 ? -6.629 -39.094 -20.703 1 95.56 90 TYR B C 1
ATOM 3668 O O . TYR B 1 90 ? -6.875 -37.938 -20.984 1 95.56 90 TYR B O 1
ATOM 3676 N N . LEU B 1 91 ? -6.102 -39.938 -21.484 1 97.88 91 LEU B N 1
ATOM 3677 C CA . LEU B 1 91 ? -5.836 -39.562 -22.859 1 97.88 91 LEU B CA 1
ATOM 3678 C C . LEU B 1 91 ? -6.879 -40.156 -23.797 1 97.88 91 LEU B C 1
ATOM 3680 O O . LEU B 1 91 ? -7.344 -41.281 -23.578 1 97.88 91 LEU B O 1
ATOM 3684 N N . PHE B 1 92 ? -7.262 -39.469 -24.797 1 97.69 92 PHE B N 1
ATOM 3685 C CA . PHE B 1 92 ? -8.117 -39.969 -25.875 1 97.69 92 PHE B CA 1
ATOM 3686 C C . PHE B 1 92 ? -7.707 -39.375 -27.219 1 97.69 92 PHE B C 1
ATOM 3688 O O . PHE B 1 92 ? -6.801 -38.531 -27.281 1 97.69 92 PHE B O 1
ATOM 3695 N N . GLY B 1 93 ? -8.328 -39.875 -28.281 1 98.12 93 GLY B N 1
ATOM 3696 C CA . GLY B 1 93 ? -7.855 -39.406 -29.578 1 98.12 93 GLY B CA 1
ATOM 3697 C C . GLY B 1 93 ? -8.953 -39.344 -30.625 1 98.12 93 GLY B C 1
ATOM 3698 O O . GLY B 1 93 ? -9.906 -40.125 -30.578 1 98.12 93 GLY B O 1
ATOM 3699 N N . TYR B 1 94 ? -8.773 -38.438 -31.484 1 98.38 94 TYR B N 1
ATOM 3700 C CA . TYR B 1 94 ? -9.609 -38.25 -32.688 1 98.38 94 TYR B CA 1
ATOM 3701 C C . TYR B 1 94 ? -8.789 -38.438 -33.938 1 98.38 94 TYR B C 1
ATOM 3703 O O . TYR B 1 94 ? -7.605 -38.125 -34 1 98.38 94 TYR B O 1
ATOM 3711 N N . ASP B 1 95 ? -9.453 -38.969 -34.938 1 98.06 95 ASP B N 1
ATOM 3712 C CA . ASP B 1 95 ? -8.852 -38.812 -36.25 1 98.06 95 ASP B CA 1
ATOM 3713 C C . ASP B 1 95 ? -9.195 -37.438 -36.812 1 98.06 95 ASP B C 1
ATOM 3715 O O . ASP B 1 95 ? -9.805 -36.594 -36.125 1 98.06 95 ASP B O 1
ATOM 3719 N N . TYR B 1 96 ? -8.766 -37.125 -37.969 1 97.69 96 TYR B N 1
ATOM 3720 C CA . TYR B 1 96 ? -8.883 -35.781 -38.5 1 97.69 96 TYR B CA 1
ATOM 3721 C C . TYR B 1 96 ? -10.328 -35.469 -38.875 1 97.69 96 TYR B C 1
ATOM 3723 O O . TYR B 1 96 ? -10.672 -34.312 -39.125 1 97.69 96 TYR B O 1
ATOM 3731 N N . ASP B 1 97 ? -11.242 -36.469 -38.812 1 97.31 97 ASP B N 1
ATOM 3732 C CA . ASP B 1 97 ? -12.672 -36.281 -39.062 1 97.31 97 ASP B CA 1
ATOM 3733 C C . ASP B 1 97 ? -13.461 -36.375 -37.75 1 97.31 97 ASP B C 1
ATOM 3735 O O . ASP B 1 97 ? -14.672 -36.625 -37.781 1 97.31 97 ASP B O 1
ATOM 3739 N N . VAL B 1 98 ? -12.812 -36.375 -36.656 1 97.88 98 VAL B N 1
ATOM 3740 C CA . VAL B 1 98 ? -13.352 -36.344 -35.312 1 97.88 98 VAL B CA 1
ATOM 3741 C C . VAL B 1 98 ? -14.016 -37.656 -34.969 1 97.88 98 VAL B C 1
ATOM 3743 O O . VAL B 1 98 ? -15.055 -37.688 -34.281 1 97.88 98 VAL B O 1
ATOM 3746 N N . ASN B 1 99 ? -13.531 -38.719 -35.531 1 97.88 99 ASN B N 1
ATOM 3747 C CA . ASN B 1 99 ? -13.883 -40.031 -35.031 1 97.88 99 ASN B CA 1
ATOM 3748 C C . ASN B 1 99 ? -13.062 -40.438 -33.812 1 97.88 99 ASN B C 1
ATOM 3750 O O . ASN B 1 99 ? -11.844 -40.25 -33.781 1 97.88 99 ASN B O 1
ATOM 3754 N N . MET B 1 100 ? -13.727 -40.875 -32.844 1 97.81 100 MET B N 1
ATOM 3755 C CA . MET B 1 100 ? -13.008 -41.344 -31.641 1 97.81 100 MET B CA 1
ATOM 3756 C C . MET B 1 100 ? -12.188 -42.594 -31.953 1 97.81 100 MET B C 1
ATOM 3758 O O . MET B 1 100 ? -12.75 -43.656 -32.281 1 97.81 100 MET B O 1
ATOM 3762 N N . VAL B 1 101 ? -10.953 -42.531 -31.844 1 97.19 101 VAL B N 1
ATOM 3763 C CA . VAL B 1 101 ? -10.07 -43.625 -32.25 1 97.19 101 VAL B CA 1
ATOM 3764 C C . VAL B 1 101 ? -9.719 -44.469 -31.031 1 97.19 101 VAL B C 1
ATOM 3766 O O . VAL B 1 101 ? -9.578 -45.688 -31.141 1 97.19 101 VAL B O 1
ATOM 3769 N N . PHE B 1 102 ? -9.547 -43.812 -29.906 1 96.56 102 PHE B N 1
ATOM 3770 C CA . PHE B 1 102 ? -9.344 -44.531 -28.656 1 96.56 102 PHE B CA 1
ATOM 3771 C C . PHE B 1 102 ? -9.875 -43.719 -27.469 1 96.56 102 PHE B C 1
ATOM 3773 O O . PHE B 1 102 ? -9.836 -42.5 -27.484 1 96.56 102 PHE B O 1
ATOM 3780 N N . HIS B 1 103 ? -10.352 -44.375 -26.562 1 95.88 103 HIS B N 1
ATOM 3781 C CA . HIS B 1 103 ? -10.945 -43.875 -25.328 1 95.88 103 HIS B CA 1
ATOM 3782 C C . HIS B 1 103 ? -11.047 -44.969 -24.266 1 95.88 103 HIS B C 1
ATOM 3784 O O . HIS B 1 103 ? -11.242 -46.125 -24.594 1 95.88 103 HIS B O 1
ATOM 3790 N N . TYR B 1 104 ? -10.898 -44.5 -23.094 1 91.06 104 TYR B N 1
ATOM 3791 C CA . TYR B 1 104 ? -10.961 -45.5 -22.031 1 91.06 104 TYR B CA 1
ATOM 3792 C C . TYR B 1 104 ? -12.336 -46.156 -21.984 1 91.06 104 TYR B C 1
ATOM 3794 O O . TYR B 1 104 ? -12.469 -47.312 -21.594 1 91.06 104 TYR B O 1
ATOM 3802 N N . ASP B 1 105 ? -13.367 -45.406 -22.344 1 90.38 105 ASP B N 1
ATOM 3803 C CA . ASP B 1 105 ? -14.711 -45.938 -22.531 1 90.38 105 ASP B CA 1
ATOM 3804 C C . ASP B 1 105 ? -14.875 -46.531 -23.938 1 90.38 105 ASP B C 1
ATOM 3806 O O . ASP B 1 105 ? -15.109 -45.781 -24.891 1 90.38 105 ASP B O 1
ATOM 3810 N N . LYS B 1 106 ? -14.953 -47.719 -24.031 1 92.06 106 LYS B N 1
ATOM 3811 C CA . LYS B 1 106 ? -14.969 -48.438 -25.297 1 92.06 106 LYS B CA 1
ATOM 3812 C C . LYS B 1 106 ? -16.219 -48.094 -26.109 1 92.06 106 LYS B C 1
ATOM 3814 O O . LYS B 1 106 ? -16.219 -48.188 -27.328 1 92.06 106 LYS B O 1
ATOM 3819 N N . SER B 1 107 ? -17.234 -47.75 -25.406 1 93.62 107 SER B N 1
ATOM 3820 C CA . SER B 1 107 ? -18.5 -47.469 -26.078 1 93.62 107 SER B CA 1
ATOM 3821 C C . SER B 1 107 ? -18.406 -46.219 -26.938 1 93.62 107 SER B C 1
ATOM 3823 O O . SER B 1 107 ? -19.219 -46.031 -27.844 1 93.62 107 SER B O 1
ATOM 3825 N N . LYS B 1 108 ? -17.375 -45.469 -26.719 1 93.88 108 LYS B N 1
ATOM 3826 C CA . LYS B 1 108 ? -17.234 -44.188 -27.438 1 93.88 108 LYS B CA 1
ATOM 3827 C C . LYS B 1 108 ? -16.344 -44.344 -28.672 1 93.88 108 LYS B C 1
ATOM 3829 O O . LYS B 1 108 ? -16.344 -43.469 -29.547 1 93.88 108 LYS B O 1
ATOM 3834 N N . VAL B 1 109 ? -15.672 -45.406 -28.734 1 96.31 109 VAL B N 1
ATOM 3835 C CA . VAL B 1 109 ? -14.703 -45.594 -29.812 1 96.31 109 VAL B CA 1
ATOM 3836 C C . VAL B 1 109 ? -15.43 -45.875 -31.125 1 96.31 109 VAL B C 1
ATOM 3838 O O . VAL B 1 109 ? -16.375 -46.656 -31.172 1 96.31 109 VAL B O 1
ATOM 3841 N N . GLY B 1 110 ? -15.055 -45.219 -32.094 1 95.44 110 GLY B N 1
ATOM 3842 C CA . GLY B 1 110 ? -15.633 -45.406 -33.406 1 95.44 110 GLY B CA 1
ATOM 3843 C C . GLY B 1 110 ? -16.734 -44.406 -33.719 1 95.44 110 GLY B C 1
ATOM 3844 O O . GLY B 1 110 ? -17.141 -44.25 -34.875 1 95.44 110 GLY B O 1
ATOM 3845 N N . LYS B 1 111 ? -17.203 -43.688 -32.781 1 96 111 LYS B N 1
ATOM 3846 C CA . LYS B 1 111 ? -18.281 -42.719 -32.969 1 96 111 LYS B CA 1
ATOM 3847 C C . LYS B 1 111 ? -17.766 -41.438 -33.594 1 96 111 LYS B C 1
ATOM 3849 O O . LYS B 1 111 ? -16.672 -40.969 -33.25 1 96 111 LYS B O 1
ATOM 3854 N N . ASN B 1 112 ? -18.516 -40.969 -34.531 1 97.38 112 ASN B N 1
ATOM 3855 C CA . ASN B 1 112 ? -18.219 -39.656 -35.125 1 97.38 112 ASN B CA 1
ATOM 3856 C C . ASN B 1 112 ? -18.859 -38.531 -34.312 1 97.38 112 ASN B C 1
ATOM 3858 O O . ASN B 1 112 ? -20.094 -38.5 -34.188 1 97.38 112 ASN B O 1
ATOM 3862 N N . LEU B 1 113 ? -18.109 -37.625 -33.844 1 95.5 113 LEU B N 1
ATOM 3863 C CA . LEU B 1 113 ? -18.594 -36.594 -32.938 1 95.5 113 LEU B CA 1
ATOM 3864 C C . LEU B 1 113 ? -18.5 -35.219 -33.594 1 95.5 113 LEU B C 1
ATOM 3866 O O . LEU B 1 113 ? -18.594 -34.188 -32.938 1 95.5 113 LEU B O 1
ATOM 3870 N N . LYS B 1 114 ? -18.266 -35.219 -34.875 1 96.06 114 LYS B N 1
ATOM 3871 C CA . LYS B 1 114 ? -18.188 -33.969 -35.625 1 96.06 114 LYS B CA 1
ATOM 3872 C C . LYS B 1 114 ? -19.516 -33.219 -35.594 1 96.06 114 LYS B C 1
ATOM 3874 O O . LYS B 1 114 ? -20.578 -33.844 -35.656 1 96.06 114 LYS B O 1
ATOM 3879 N N . GLY B 1 115 ? -19.469 -31.953 -35.438 1 95.31 115 GLY B N 1
ATOM 3880 C CA . GLY B 1 115 ? -20.641 -31.094 -35.5 1 95.31 115 GLY B CA 1
ATOM 3881 C C . GLY B 1 115 ? -21.453 -31.109 -34.219 1 95.31 115 GLY B C 1
ATOM 3882 O O . GLY B 1 115 ? -22.625 -30.734 -34.219 1 95.31 115 GLY B O 1
ATOM 3883 N N . GLN B 1 116 ? -20.938 -31.531 -33.156 1 95.12 116 GLN B N 1
ATOM 3884 C CA . GLN B 1 116 ? -21.594 -31.562 -31.844 1 95.12 116 GLN B CA 1
ATOM 3885 C C . GLN B 1 116 ? -20.953 -30.562 -30.875 1 95.12 116 GLN B C 1
ATOM 3887 O O . GLN B 1 116 ? -19.969 -30.875 -30.219 1 95.12 116 GLN B O 1
ATOM 3892 N N . PRO B 1 117 ? -21.578 -29.484 -30.703 1 94.69 117 PRO B N 1
ATOM 3893 C CA . PRO B 1 117 ? -20.984 -28.469 -29.828 1 94.69 117 PRO B CA 1
ATOM 3894 C C . PRO B 1 117 ? -21.172 -28.781 -28.344 1 94.69 117 PRO B C 1
ATOM 3896 O O . PRO B 1 117 ? -21.953 -29.672 -27.984 1 94.69 117 PRO B O 1
ATOM 3899 N N . ASP B 1 118 ? -20.391 -28.109 -27.547 1 94.81 118 ASP B N 1
ATOM 3900 C CA . ASP B 1 118 ? -20.656 -28.188 -26.109 1 94.81 118 ASP B CA 1
ATOM 3901 C C . ASP B 1 118 ? -21.938 -27.453 -25.75 1 94.81 118 ASP B C 1
ATOM 3903 O O . ASP B 1 118 ? -22.594 -26.859 -26.609 1 94.81 118 ASP B O 1
ATOM 3907 N N . PRO B 1 119 ? -22.438 -27.516 -24.5 1 93.19 119 PRO B N 1
ATOM 3908 C CA . PRO B 1 119 ? -23.703 -26.891 -24.109 1 93.19 119 PRO B CA 1
ATOM 3909 C C . PRO B 1 119 ? -23.719 -25.375 -24.344 1 93.19 119 PRO B C 1
ATOM 3911 O O . PRO B 1 119 ? -24.797 -24.766 -24.422 1 93.19 119 PRO B O 1
ATOM 3914 N N . LYS B 1 120 ? -22.641 -24.828 -24.609 1 94.38 120 LYS B N 1
ATOM 3915 C CA . LYS B 1 120 ? -22.578 -23.391 -24.844 1 94.38 120 LYS B CA 1
ATOM 3916 C C . LYS B 1 120 ? -22.375 -23.078 -26.328 1 94.38 120 LYS B C 1
ATOM 3918 O O . LYS B 1 120 ? -22.109 -21.938 -26.703 1 94.38 120 LYS B O 1
ATOM 3923 N N . GLY B 1 121 ? -22.375 -24.078 -27.109 1 95.31 121 GLY B N 1
ATOM 3924 C CA . GLY B 1 121 ? -22.375 -23.906 -28.562 1 95.31 121 GLY B CA 1
ATOM 3925 C C . GLY B 1 121 ? -20.984 -23.906 -29.156 1 95.31 121 GLY B C 1
ATOM 3926 O O . GLY B 1 121 ? -20.797 -23.562 -30.328 1 95.31 121 GLY B O 1
ATOM 3927 N N . HIS B 1 122 ? -19.984 -24.281 -28.422 1 96.62 122 HIS B N 1
ATOM 3928 C CA . HIS B 1 122 ? -18.594 -24.281 -28.891 1 96.62 122 HIS B CA 1
ATOM 3929 C C . HIS B 1 122 ? -18.234 -25.625 -29.531 1 96.62 122 HIS B C 1
ATOM 3931 O O . HIS B 1 122 ? -18.406 -26.672 -28.906 1 96.62 122 HIS B O 1
ATOM 3937 N N . TYR B 1 123 ? -17.781 -25.578 -30.781 1 97.44 123 TYR B N 1
ATOM 3938 C CA . TYR B 1 123 ? -17.328 -26.781 -31.469 1 97.44 123 TYR B CA 1
ATOM 3939 C C . TYR B 1 123 ? -15.891 -27.109 -31.094 1 97.44 123 TYR B C 1
ATOM 3941 O O . TYR B 1 123 ? -14.992 -27.062 -31.953 1 97.44 123 TYR B O 1
ATOM 3949 N N . TYR B 1 124 ? -15.727 -27.5 -29.875 1 97.56 124 TYR B N 1
ATOM 3950 C CA . TYR B 1 124 ? -14.398 -27.625 -29.281 1 97.56 124 TYR B CA 1
ATOM 3951 C C . TYR B 1 124 ? -13.656 -28.812 -29.891 1 97.56 124 TYR B C 1
ATOM 3953 O O . TYR B 1 124 ? -12.422 -28.812 -29.969 1 97.56 124 TYR B O 1
ATOM 3961 N N . ARG B 1 125 ? -14.32 -29.922 -30.375 1 98.06 125 ARG B N 1
ATOM 3962 C CA . ARG B 1 125 ? -13.641 -31.109 -30.922 1 98.06 125 ARG B CA 1
ATOM 3963 C C . ARG B 1 125 ? -12.977 -30.797 -32.25 1 98.06 125 ARG B C 1
ATOM 3965 O O . ARG B 1 125 ? -11.828 -31.188 -32.469 1 98.06 125 ARG B O 1
ATOM 3972 N N . GLU B 1 126 ? -13.727 -30.062 -33.031 1 98.06 126 GLU B N 1
ATOM 3973 C CA . GLU B 1 126 ? -13.141 -29.625 -34.312 1 98.06 126 GLU B CA 1
ATOM 3974 C C . GLU B 1 126 ? -11.961 -28.688 -34.062 1 98.06 126 GLU B C 1
ATOM 3976 O O . GLU B 1 126 ? -10.969 -28.734 -34.781 1 98.06 126 GLU B O 1
ATOM 3981 N N . GLU B 1 127 ? -12.156 -27.844 -33.094 1 98.12 127 GLU B N 1
ATOM 3982 C CA . GLU B 1 127 ? -11.078 -26.938 -32.781 1 98.12 127 GLU B CA 1
ATOM 3983 C C . GLU B 1 127 ? -9.844 -27.688 -32.281 1 98.12 127 GLU B C 1
ATOM 3985 O O . GLU B 1 127 ? -8.711 -27.328 -32.625 1 98.12 127 GLU B O 1
ATOM 3990 N N . LEU B 1 128 ? -10.039 -28.688 -31.516 1 98.38 128 LEU B N 1
ATOM 3991 C CA . LEU B 1 128 ? -8.93 -29.5 -31 1 98.38 128 LEU B CA 1
ATOM 3992 C C . LEU B 1 128 ? -8.18 -30.172 -32.125 1 98.38 128 LEU B C 1
ATOM 3994 O O . LEU B 1 128 ? -6.949 -30.219 -32.125 1 98.38 128 LEU B O 1
ATOM 3998 N N . VAL B 1 129 ? -8.906 -30.734 -33.062 1 98.38 129 VAL B N 1
ATOM 3999 C CA . VAL B 1 129 ? -8.273 -31.391 -34.188 1 98.38 129 VAL B CA 1
ATOM 4000 C C . VAL B 1 129 ? -7.457 -30.375 -35 1 98.38 129 VAL B C 1
ATOM 4002 O O . VAL B 1 129 ? -6.316 -30.656 -35.375 1 98.38 129 VAL B O 1
ATOM 4005 N N . LYS B 1 130 ? -8.039 -29.172 -35.188 1 98.06 130 LYS B N 1
ATOM 4006 C CA . LYS B 1 130 ? -7.352 -28.109 -35.906 1 98.06 130 LYS B CA 1
ATOM 4007 C C . LYS B 1 130 ? -6.074 -27.688 -35.156 1 98.06 130 LYS B C 1
ATOM 4009 O O . LYS B 1 130 ? -5.012 -27.594 -35.781 1 98.06 130 LYS B O 1
ATOM 4014 N N . LEU B 1 131 ? -6.203 -27.484 -33.938 1 98.06 131 LEU B N 1
ATOM 4015 C CA . LEU B 1 131 ? -5.055 -27.078 -33.125 1 98.06 131 LEU B CA 1
ATOM 4016 C C . LEU B 1 131 ? -3.984 -28.172 -33.125 1 98.06 131 LEU B C 1
ATOM 4018 O O . LEU B 1 131 ? -2.791 -27.875 -33.219 1 98.06 131 LEU B O 1
ATOM 4022 N N . GLY B 1 132 ? -4.418 -29.438 -33 1 98.19 132 GLY B N 1
ATOM 4023 C CA . GLY B 1 132 ? -3.482 -30.547 -33.031 1 98.19 132 GLY B CA 1
ATOM 4024 C C . GLY B 1 132 ? -2.674 -30.594 -34.312 1 98.19 132 GLY B C 1
ATOM 4025 O O . GLY B 1 132 ? -1.46 -30.797 -34.281 1 98.19 132 GLY B O 1
ATOM 4026 N N . GLN B 1 133 ? -3.318 -30.312 -35.344 1 97.44 133 GLN B N 1
ATOM 4027 C CA . GLN B 1 133 ? -2.67 -30.359 -36.656 1 97.44 133 GLN B CA 1
ATOM 4028 C C . GLN B 1 133 ? -1.69 -29.203 -36.812 1 97.44 133 GLN B C 1
ATOM 4030 O O . GLN B 1 133 ? -0.761 -29.281 -37.625 1 97.44 133 GLN B O 1
ATOM 4035 N N . GLN B 1 134 ? -1.868 -28.156 -36.062 1 97.06 134 GLN B N 1
ATOM 4036 C CA . GLN B 1 134 ? -1.021 -26.969 -36.156 1 97.06 134 GLN B CA 1
ATOM 4037 C C . GLN B 1 134 ? 0.145 -27.062 -35.156 1 97.06 134 GLN B C 1
ATOM 4039 O O . GLN B 1 134 ? 0.8 -26.062 -34.875 1 97.06 134 GLN B O 1
ATOM 4044 N N . GLY B 1 135 ? 0.291 -28.188 -34.594 1 95.12 135 GLY B N 1
ATOM 4045 C CA . GLY B 1 135 ? 1.44 -28.391 -33.719 1 95.12 135 GLY B CA 1
ATOM 4046 C C . GLY B 1 135 ? 1.071 -28.469 -32.25 1 95.12 135 GLY B C 1
ATOM 4047 O O . GLY B 1 135 ? 1.938 -28.688 -31.406 1 95.12 135 GLY B O 1
ATOM 4048 N N . GLY B 1 136 ? -0.147 -28.266 -31.969 1 97.12 136 GLY B N 1
ATOM 4049 C CA . GLY B 1 136 ? -0.618 -28.375 -30.594 1 97.12 136 GLY B CA 1
ATOM 4050 C C . GLY B 1 136 ? -1.287 -27.109 -30.094 1 97.12 136 GLY B C 1
ATOM 4051 O O . GLY B 1 136 ? -0.938 -26.016 -30.531 1 97.12 136 GLY B O 1
ATOM 4052 N N . GLY B 1 137 ? -2.217 -27.266 -29.188 1 97.38 137 GLY B N 1
ATOM 4053 C CA . GLY B 1 137 ? -2.91 -26.109 -28.656 1 97.38 137 GLY B CA 1
ATOM 4054 C C . GLY B 1 137 ? -3.934 -26.469 -27.594 1 97.38 137 GLY B C 1
ATOM 4055 O O . GLY B 1 137 ? -4.172 -27.656 -27.328 1 97.38 137 GLY B O 1
ATOM 4056 N N . LEU B 1 138 ? -4.434 -25.438 -26.969 1 97.56 138 LEU B N 1
ATOM 4057 C CA . LEU B 1 138 ? -5.379 -25.578 -25.875 1 97.56 138 LEU B CA 1
ATOM 4058 C C . LEU B 1 138 ? -6.734 -24.984 -26.234 1 97.56 138 LEU B C 1
ATOM 4060 O O . LEU B 1 138 ? -6.809 -24.031 -27.016 1 97.56 138 LEU B O 1
ATOM 4064 N N . THR B 1 139 ? -7.773 -25.547 -25.719 1 97.56 139 THR B N 1
ATOM 4065 C CA . THR B 1 139 ? -9.094 -24.938 -25.812 1 97.56 139 THR B CA 1
ATOM 4066 C C . THR B 1 139 ? -9.93 -25.25 -24.578 1 97.56 139 THR B C 1
ATOM 4068 O O . THR B 1 139 ? -9.672 -26.25 -23.891 1 97.56 139 THR B O 1
ATOM 4071 N N . ASP B 1 140 ? -10.836 -24.422 -24.359 1 96.19 140 ASP B N 1
ATOM 4072 C CA . ASP B 1 140 ? -11.766 -24.578 -23.25 1 96.19 140 ASP B CA 1
ATOM 4073 C C . ASP B 1 140 ? -13.156 -24.953 -23.75 1 96.19 140 ASP B C 1
ATOM 4075 O O . ASP B 1 140 ? -13.578 -24.5 -24.812 1 96.19 140 ASP B O 1
ATOM 4079 N N . PHE B 1 141 ? -13.797 -25.75 -22.969 1 96.12 141 PHE B N 1
ATOM 4080 C CA . PHE B 1 141 ? -15.195 -26.062 -23.234 1 96.12 141 PHE B CA 1
ATOM 4081 C C . PHE B 1 141 ? -15.914 -26.422 -21.938 1 96.12 141 PHE B C 1
ATOM 4083 O O . PHE B 1 141 ? -15.297 -26.5 -20.875 1 96.12 141 PHE B O 1
ATOM 4090 N N . TYR B 1 142 ? -17.203 -26.578 -22.047 1 95.06 142 TYR B N 1
ATOM 4091 C CA . TYR B 1 142 ? -18 -26.828 -20.859 1 95.06 142 TYR B CA 1
ATOM 4092 C C . TYR B 1 142 ? -18.641 -28.203 -20.922 1 95.06 142 TYR B C 1
ATOM 4094 O O . TYR B 1 142 ? -19.094 -28.641 -21.984 1 95.06 142 TYR B O 1
ATOM 4102 N N . ALA B 1 143 ? -18.562 -28.906 -19.828 1 91.31 143 ALA B N 1
ATOM 4103 C CA . ALA B 1 143 ? -19.141 -30.25 -19.734 1 91.31 143 ALA B CA 1
ATOM 4104 C C . ALA B 1 143 ? -19.609 -30.547 -18.312 1 91.31 143 ALA B C 1
ATOM 4106 O O . ALA B 1 143 ? -19.234 -29.859 -17.359 1 91.31 143 ALA B O 1
ATOM 4107 N N . SER B 1 144 ? -20.516 -31.516 -18.234 1 89.12 144 SER B N 1
ATOM 4108 C CA . SER B 1 144 ? -20.938 -31.984 -16.922 1 89.12 144 SER B CA 1
ATOM 4109 C C . SER B 1 144 ? -19.906 -32.938 -16.312 1 89.12 144 SER B C 1
ATOM 4111 O O . SER B 1 144 ? -19.156 -33.562 -17.031 1 89.12 144 SER B O 1
ATOM 4113 N N . LYS B 1 145 ? -19.672 -32.906 -15.016 1 85.75 145 LYS B N 1
ATOM 4114 C CA . LYS B 1 145 ? -18.75 -33.75 -14.273 1 85.75 145 LYS B CA 1
ATOM 4115 C C . LYS B 1 145 ? -19.453 -35 -13.727 1 85.75 145 LYS B C 1
ATOM 4117 O O . LYS B 1 145 ? -20.609 -34.906 -13.336 1 85.75 145 LYS B O 1
ATOM 4122 N N . PRO B 1 146 ? -18.734 -36.094 -13.695 1 78.5 146 PRO B N 1
ATOM 4123 C CA . PRO B 1 146 ? -19.344 -37.281 -13.109 1 78.5 146 PRO B CA 1
ATOM 4124 C C . PRO B 1 146 ? -19.797 -37.062 -11.664 1 78.5 146 PRO B C 1
ATOM 4126 O O . PRO B 1 146 ? -19.047 -36.469 -10.867 1 78.5 146 PRO B O 1
ATOM 4129 N N . GLY B 1 147 ? -20.938 -37.312 -11.289 1 81.5 147 GLY B N 1
ATOM 4130 C CA . GLY B 1 147 ? -21.469 -37.125 -9.945 1 81.5 147 GLY B CA 1
ATOM 4131 C C . GLY B 1 147 ? -22.281 -35.875 -9.773 1 81.5 147 GLY B C 1
ATOM 4132 O O . GLY B 1 147 ? -22.906 -35.656 -8.727 1 81.5 147 GLY B O 1
ATOM 4133 N N . HIS B 1 148 ? -22.281 -35.125 -10.812 1 84.56 148 HIS B N 1
ATOM 4134 C CA . HIS B 1 148 ? -23.078 -33.906 -10.781 1 84.56 148 HIS B CA 1
ATOM 4135 C C . HIS B 1 148 ? -24.234 -33.969 -11.781 1 84.56 148 HIS B C 1
ATOM 4137 O O . HIS B 1 148 ? -24.281 -34.906 -12.609 1 84.56 148 HIS B O 1
ATOM 4143 N N . THR B 1 149 ? -25.172 -33.094 -11.594 1 83.88 149 THR B N 1
ATOM 4144 C CA . THR B 1 149 ? -26.328 -33.062 -12.484 1 83.88 149 THR B CA 1
ATOM 4145 C C . THR B 1 149 ? -25.922 -32.594 -13.883 1 83.88 149 THR B C 1
ATOM 4147 O O . THR B 1 149 ? -24.922 -31.906 -14.039 1 83.88 149 THR B O 1
ATOM 4150 N N . ALA B 1 150 ? -26.609 -32.969 -14.812 1 82.06 150 ALA B N 1
ATOM 4151 C CA . ALA B 1 150 ? -26.297 -32.656 -16.219 1 82.06 150 ALA B CA 1
ATOM 4152 C C . ALA B 1 150 ? -26.359 -31.172 -16.469 1 82.06 150 ALA B C 1
ATOM 4154 O O . ALA B 1 150 ? -25.703 -30.672 -17.391 1 82.06 150 ALA B O 1
ATOM 4155 N N . ASP B 1 151 ? -27 -30.484 -15.609 1 85.62 151 ASP B N 1
ATOM 4156 C CA . ASP B 1 151 ? -27.188 -29.062 -15.812 1 85.62 151 ASP B CA 1
ATOM 4157 C C . ASP B 1 151 ? -26.016 -28.266 -15.227 1 85.62 151 ASP B C 1
ATOM 4159 O O . ASP B 1 151 ? -25.797 -27.109 -15.578 1 85.62 151 ASP B O 1
ATOM 4163 N N . GLU B 1 152 ? -25.297 -29.016 -14.414 1 90.12 152 GLU B N 1
ATOM 4164 C CA . GLU B 1 152 ? -24.141 -28.344 -13.836 1 90.12 152 GLU B CA 1
ATOM 4165 C C . GLU B 1 152 ? -22.938 -28.422 -14.773 1 90.12 152 GLU B C 1
ATOM 4167 O O . GLU B 1 152 ? -22.359 -29.5 -14.977 1 90.12 152 GLU B O 1
ATOM 4172 N N . LEU B 1 153 ? -22.562 -27.234 -15.328 1 92.44 153 LEU B N 1
ATOM 4173 C CA . LEU B 1 153 ? -21.484 -27.203 -16.312 1 92.44 153 LEU B CA 1
ATOM 4174 C C . LEU B 1 153 ? -20.203 -26.672 -15.688 1 92.44 153 LEU B C 1
ATOM 4176 O O . LEU B 1 153 ? -20.234 -25.719 -14.898 1 92.44 153 LEU B O 1
ATOM 4180 N N . PHE B 1 154 ? -19.172 -27.375 -15.977 1 93.12 154 PHE B N 1
ATOM 4181 C CA . PHE B 1 154 ? -17.844 -26.984 -15.5 1 93.12 154 PHE B CA 1
ATOM 4182 C C . PHE B 1 154 ? -16.906 -26.734 -16.672 1 93.12 154 PHE B C 1
ATOM 4184 O O . PHE B 1 154 ? -17.031 -27.375 -17.719 1 93.12 154 PHE B O 1
ATOM 4191 N N . ARG B 1 155 ? -16.047 -25.828 -16.453 1 94.44 155 ARG B N 1
ATOM 4192 C CA . ARG B 1 155 ? -15.047 -25.531 -17.469 1 94.44 155 ARG B CA 1
ATOM 4193 C C . ARG B 1 155 ? -14 -26.641 -17.547 1 94.44 155 ARG B C 1
ATOM 4195 O O . ARG B 1 155 ? -13.445 -27.031 -16.516 1 94.44 155 ARG B O 1
ATOM 4202 N N . LYS B 1 156 ? -13.781 -27.141 -18.656 1 95.75 156 LYS B N 1
ATOM 4203 C CA . LYS B 1 156 ? -12.734 -28.125 -18.922 1 95.75 156 LYS B CA 1
ATOM 4204 C C . LYS B 1 156 ? -11.75 -27.594 -19.969 1 95.75 156 LYS B C 1
ATOM 4206 O O . LYS B 1 156 ? -12.148 -26.953 -20.938 1 95.75 156 LYS B O 1
ATOM 4211 N N . THR B 1 157 ? -10.469 -27.734 -19.688 1 96.88 157 THR B N 1
ATOM 4212 C CA . THR B 1 157 ? -9.422 -27.359 -20.641 1 96.88 157 THR B CA 1
ATOM 4213 C C . THR B 1 157 ? -8.742 -28.609 -21.203 1 96.88 157 THR B C 1
ATOM 4215 O O . THR B 1 157 ? -8.367 -29.516 -20.453 1 96.88 157 THR B O 1
ATOM 4218 N N . ALA B 1 158 ? -8.602 -28.594 -22.5 1 98 158 ALA B N 1
ATOM 4219 C CA . ALA B 1 158 ? -7.977 -29.734 -23.156 1 98 158 ALA B CA 1
ATOM 4220 C C . ALA B 1 158 ? -6.824 -29.297 -24.062 1 98 158 ALA B C 1
ATOM 4222 O O . ALA B 1 158 ? -6.836 -28.188 -24.594 1 98 158 ALA B O 1
ATOM 4223 N N . PHE B 1 159 ? -5.832 -30.062 -24.109 1 98.38 159 PHE B N 1
ATOM 4224 C CA . PHE B 1 159 ? -4.703 -29.875 -25.016 1 98.38 159 PHE B CA 1
ATOM 4225 C C . PHE B 1 159 ? -4.66 -30.984 -26.062 1 98.38 159 PHE B C 1
ATOM 4227 O O . PHE B 1 159 ? -4.895 -32.156 -25.75 1 98.38 159 PHE B O 1
ATOM 4234 N N . ALA B 1 160 ? -4.363 -30.578 -27.297 1 98.75 160 ALA B N 1
ATOM 4235 C CA . ALA B 1 160 ? -4.332 -31.531 -28.406 1 98.75 160 ALA B CA 1
ATOM 4236 C C . ALA B 1 160 ? -3.045 -31.391 -29.219 1 98.75 160 ALA B C 1
ATOM 4238 O O . ALA B 1 160 ? -2.535 -30.281 -29.406 1 98.75 160 ALA B O 1
ATOM 4239 N N . ARG B 1 161 ? -2.568 -32.469 -29.688 1 98.62 161 ARG B N 1
ATOM 4240 C CA . ARG B 1 161 ? -1.432 -32.5 -30.594 1 98.62 161 ARG B CA 1
ATOM 4241 C C . ARG B 1 161 ? -1.538 -33.688 -31.547 1 98.62 161 ARG B C 1
ATOM 4243 O O . ARG B 1 161 ? -1.924 -34.781 -31.156 1 98.62 161 ARG B O 1
ATOM 4250 N N . ALA B 1 162 ? -1.114 -33.5 -32.719 1 98.56 162 ALA B N 1
ATOM 4251 C CA . ALA B 1 162 ? -1.3 -34.5 -33.75 1 98.56 162 ALA B CA 1
ATOM 4252 C C . ALA B 1 162 ? -0.116 -35.469 -33.781 1 98.56 162 ALA B C 1
ATOM 4254 O O . ALA B 1 162 ? 1.015 -35.094 -33.469 1 98.56 162 ALA B O 1
ATOM 4255 N N . PHE B 1 163 ? -0.4 -36.688 -34.031 1 98.5 163 PHE B N 1
ATOM 4256 C CA . PHE B 1 163 ? 0.542 -37.688 -34.531 1 98.5 163 PHE B CA 1
ATOM 4257 C C . PHE B 1 163 ? 0.322 -37.969 -36 1 98.5 163 PHE B C 1
ATOM 4259 O O . PHE B 1 163 ? -0.448 -38.875 -36.375 1 98.5 163 PHE B O 1
ATOM 4266 N N . GLU B 1 164 ? 1.099 -37.406 -36.844 1 97.38 164 GLU B N 1
ATOM 4267 C CA . GLU B 1 164 ? 0.85 -37.281 -38.281 1 97.38 164 GLU B CA 1
ATOM 4268 C C . GLU B 1 164 ? 0.941 -38.625 -39 1 97.38 164 GLU B C 1
ATOM 4270 O O . GLU B 1 164 ? 0.156 -38.906 -39.906 1 97.38 164 GLU B O 1
ATOM 4275 N N . PRO B 1 165 ? 1.875 -39.469 -38.531 1 97.56 165 PRO B N 1
ATOM 4276 C CA . PRO B 1 165 ? 2.012 -40.75 -39.25 1 97.56 165 PRO B CA 1
ATOM 4277 C C . PRO B 1 165 ? 0.71 -41.531 -39.312 1 97.56 165 PRO B C 1
ATOM 4279 O O . PRO B 1 165 ? 0.415 -42.188 -40.312 1 97.56 165 PRO B O 1
ATOM 4282 N N . TRP B 1 166 ? -0.061 -41.469 -38.281 1 98.06 166 TRP B N 1
ATOM 4283 C CA . TRP B 1 166 ? -1.312 -42.219 -38.219 1 98.06 166 TRP B CA 1
ATOM 4284 C C . TRP B 1 166 ? -2.51 -41.281 -38.375 1 98.06 166 TRP B C 1
ATOM 4286 O O . TRP B 1 166 ? -3.658 -41.719 -38.25 1 98.06 166 TRP B O 1
ATOM 4296 N N . LYS B 1 167 ? -2.27 -39.938 -38.562 1 97.5 167 LYS B N 1
ATOM 4297 C CA . LYS B 1 167 ? -3.279 -38.906 -38.75 1 97.5 167 LYS B CA 1
ATOM 4298 C C . LYS B 1 167 ? -4.328 -38.938 -37.656 1 97.5 167 LYS B C 1
ATOM 4300 O O . LYS B 1 167 ? -5.527 -39 -37.938 1 97.5 167 LYS B O 1
ATOM 4305 N N . ILE B 1 168 ? -3.848 -38.875 -36.406 1 98.19 168 ILE B N 1
ATOM 4306 C CA . ILE B 1 168 ? -4.723 -38.781 -35.25 1 98.19 168 ILE B CA 1
ATOM 4307 C C . ILE B 1 168 ? -4.254 -37.625 -34.344 1 98.19 168 ILE B C 1
ATOM 4309 O O . ILE B 1 168 ? -3.104 -37.188 -34.406 1 98.19 168 ILE B O 1
ATOM 4313 N N . VAL B 1 169 ? -5.176 -37.188 -33.562 1 98.56 169 VAL B N 1
ATOM 4314 C CA . VAL B 1 169 ? -4.895 -36.156 -32.562 1 98.56 169 VAL B CA 1
ATOM 4315 C C . VAL B 1 169 ? -5.059 -36.75 -31.172 1 98.56 169 VAL B C 1
ATOM 4317 O O . VAL B 1 169 ? -6.094 -37.344 -30.859 1 98.56 169 VAL B O 1
ATOM 4320 N N . VAL B 1 170 ? -3.996 -36.625 -30.344 1 98.69 170 VAL B N 1
ATOM 4321 C CA . VAL B 1 170 ? -4.027 -37.094 -28.969 1 98.69 170 VAL B CA 1
ATOM 4322 C C . VAL B 1 170 ? -4.418 -35.938 -28.047 1 98.69 170 VAL B C 1
ATOM 4324 O O . VAL B 1 170 ? -3.893 -34.812 -28.172 1 98.69 170 VAL B O 1
ATOM 4327 N N . ILE B 1 171 ? -5.344 -36.188 -27.125 1 98.56 171 ILE B N 1
ATOM 4328 C CA . ILE B 1 171 ? -5.926 -35.125 -26.312 1 98.56 171 ILE B CA 1
ATOM 4329 C C . ILE B 1 171 ? -6.016 -35.594 -24.859 1 98.56 171 ILE B C 1
ATOM 4331 O O . ILE B 1 171 ? -6.227 -36.75 -24.578 1 98.56 171 ILE B O 1
ATOM 4335 N N . THR B 1 172 ? -5.746 -34.688 -23.969 1 97.88 172 THR B N 1
ATOM 4336 C CA . THR B 1 172 ? -6.145 -34.812 -22.578 1 97.88 172 THR B CA 1
ATOM 4337 C C . THR B 1 172 ? -6.762 -33.531 -22.047 1 97.88 172 THR B C 1
ATOM 4339 O O . THR B 1 172 ? -6.527 -32.469 -22.594 1 97.88 172 THR B O 1
ATOM 4342 N N . GLY B 1 173 ? -7.648 -33.656 -21.141 1 95.44 173 GLY B N 1
ATOM 4343 C CA . GLY B 1 173 ? -8.32 -32.5 -20.547 1 95.44 173 GLY B CA 1
ATOM 4344 C C . GLY B 1 173 ? -8.711 -32.719 -19.094 1 95.44 173 GLY B C 1
ATOM 4345 O O . GLY B 1 173 ? -8.93 -33.844 -18.672 1 95.44 173 GLY B O 1
ATOM 4346 N N . VAL B 1 174 ? -8.703 -31.625 -18.406 1 94.31 174 VAL B N 1
ATOM 4347 C CA . VAL B 1 174 ? -9.086 -31.703 -17 1 94.31 174 VAL B CA 1
ATOM 4348 C C . VAL B 1 174 ? -10.055 -30.562 -16.656 1 94.31 174 VAL B C 1
ATOM 4350 O O . VAL B 1 174 ? -10.055 -29.531 -17.328 1 94.31 174 VAL B O 1
ATOM 4353 N N . TYR B 1 175 ? -10.852 -30.891 -15.641 1 94.06 175 TYR B N 1
ATOM 4354 C CA . TYR B 1 175 ? -11.719 -29.844 -15.102 1 94.06 175 TYR B CA 1
ATOM 4355 C C . TYR B 1 175 ? -10.898 -28.797 -14.352 1 94.06 175 TYR B C 1
ATOM 4357 O O . TYR B 1 175 ? -9.93 -29.125 -13.664 1 94.06 175 TYR B O 1
ATOM 4365 N N . MET B 1 176 ? -11.352 -27.578 -14.484 1 93.44 176 MET B N 1
ATOM 4366 C CA . MET B 1 176 ? -10.586 -26.469 -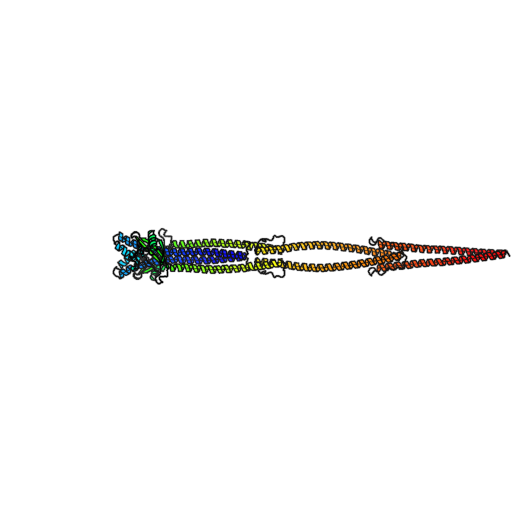13.922 1 93.44 176 MET B CA 1
ATOM 4367 C C . MET B 1 176 ? -11.242 -25.953 -12.648 1 93.44 176 MET B C 1
ATOM 4369 O O . MET B 1 176 ? -10.797 -24.953 -12.078 1 93.44 176 MET B O 1
ATOM 4373 N N . ASP B 1 177 ? -12.242 -26.578 -12.18 1 91.62 177 ASP B N 1
ATOM 4374 C CA . ASP B 1 177 ? -13 -26.078 -11.039 1 91.62 177 ASP B CA 1
ATOM 4375 C C . ASP B 1 177 ? -12.141 -26.031 -9.781 1 91.62 177 ASP B C 1
ATOM 4377 O O . ASP B 1 177 ? -12.25 -25.109 -8.977 1 91.62 177 ASP B O 1
ATOM 4381 N N . ASP B 1 178 ? -11.281 -27.016 -9.57 1 90.31 178 ASP B N 1
ATOM 4382 C CA . ASP B 1 178 ? -10.406 -27 -8.406 1 90.31 178 ASP B CA 1
ATOM 4383 C C . ASP B 1 178 ? -9.414 -25.844 -8.477 1 90.31 178 ASP B C 1
ATOM 4385 O O . ASP B 1 178 ? -9.188 -25.156 -7.473 1 90.31 178 ASP B O 1
ATOM 4389 N N . LEU B 1 179 ? -8.875 -25.672 -9.68 1 90.62 179 LEU B N 1
ATOM 4390 C CA . LEU B 1 179 ? -7.922 -24.578 -9.875 1 90.62 179 LEU B CA 1
ATOM 4391 C C . LEU B 1 179 ? -8.602 -23.234 -9.719 1 90.62 179 LEU B C 1
ATOM 4393 O O . LEU B 1 179 ? -8.031 -22.312 -9.133 1 90.62 179 LEU B O 1
ATOM 4397 N N . GLU B 1 180 ? -9.773 -23.125 -10.234 1 92.44 180 GLU B N 1
ATOM 4398 C CA . GLU B 1 180 ? -10.531 -21.891 -10.109 1 92.44 180 GLU B CA 1
ATOM 4399 C C . GLU B 1 180 ? -10.867 -21.594 -8.648 1 92.44 180 GLU B C 1
ATOM 4401 O O . GLU B 1 180 ? -10.828 -20.438 -8.211 1 92.44 180 GLU B O 1
ATOM 4406 N N . ALA B 1 181 ? -11.188 -22.656 -7.988 1 91.06 181 ALA B N 1
ATOM 4407 C CA . ALA B 1 181 ? -11.453 -22.484 -6.562 1 91.06 181 ALA B CA 1
ATOM 4408 C C . ALA B 1 181 ? -10.211 -22 -5.82 1 91.06 181 ALA B C 1
ATOM 4410 O O . ALA B 1 181 ? -10.305 -21.156 -4.926 1 91.06 181 ALA B O 1
ATOM 4411 N N . GLN B 1 182 ? -9.102 -22.516 -6.215 1 89.25 182 GLN B N 1
ATOM 4412 C CA . GLN B 1 182 ? -7.84 -22.109 -5.602 1 89.25 182 GLN B CA 1
ATOM 4413 C C . GLN B 1 182 ? -7.52 -20.656 -5.906 1 89.25 182 GLN B C 1
ATOM 4415 O O . GLN B 1 182 ? -7.133 -19.906 -5.012 1 89.25 182 GLN B O 1
ATOM 4420 N N . VAL B 1 183 ? -7.684 -20.328 -7.121 1 90.06 183 VAL B N 1
ATOM 4421 C CA . VAL B 1 183 ? -7.406 -18.953 -7.547 1 90.06 183 VAL B CA 1
ATOM 4422 C C . VAL B 1 183 ? -8.383 -18 -6.863 1 90.06 183 VAL B C 1
ATOM 4424 O O . VAL B 1 183 ? -7.98 -16.953 -6.359 1 90.06 183 VAL B O 1
ATOM 4427 N N . ASN B 1 184 ? -9.641 -18.375 -6.766 1 91.75 184 ASN B N 1
ATOM 4428 C CA . ASN B 1 184 ? -10.641 -17.547 -6.109 1 91.75 184 ASN B CA 1
ATOM 4429 C C . ASN B 1 184 ? -10.352 -17.391 -4.617 1 91.75 184 ASN B C 1
ATOM 4431 O O . ASN B 1 184 ? -10.547 -16.312 -4.051 1 91.75 184 ASN B O 1
ATOM 4435 N N . ALA B 1 185 ? -9.93 -18.438 -4.047 1 89.88 185 ALA B N 1
ATOM 4436 C CA . ALA B 1 185 ? -9.562 -18.359 -2.635 1 89.88 185 ALA B CA 1
ATOM 4437 C C . ALA B 1 185 ? -8.43 -17.359 -2.416 1 89.88 185 ALA B C 1
ATOM 4439 O O . ALA B 1 185 ? -8.438 -16.609 -1.445 1 89.88 185 ALA B O 1
ATOM 4440 N N . LYS B 1 186 ? -7.527 -17.422 -3.285 1 87.19 186 LYS B N 1
ATOM 4441 C CA . LYS B 1 186 ? -6.402 -16.5 -3.191 1 87.19 186 LYS B CA 1
ATOM 4442 C C . LYS B 1 186 ? -6.859 -15.055 -3.412 1 87.19 186 LYS B C 1
ATOM 4444 O O . LYS B 1 186 ? -6.375 -14.133 -2.748 1 87.19 186 LYS B O 1
ATOM 4449 N N . ILE B 1 187 ? -7.77 -14.891 -4.312 1 88.31 187 ILE B N 1
ATOM 4450 C CA . ILE B 1 187 ? -8.328 -13.57 -4.582 1 88.31 187 ILE B CA 1
ATOM 4451 C C . ILE B 1 187 ? -9.047 -13.055 -3.336 1 88.31 187 ILE B C 1
ATOM 4453 O O . ILE B 1 187 ? -8.805 -11.922 -2.9 1 88.31 187 ILE B O 1
ATOM 4457 N N . TRP B 1 188 ? -9.766 -13.875 -2.74 1 90.69 188 TRP B N 1
ATOM 4458 C CA . TRP B 1 188 ? -10.531 -13.461 -1.566 1 90.69 188 TRP B CA 1
ATOM 4459 C C . TRP B 1 188 ? -9.602 -13.18 -0.387 1 90.69 188 TRP B C 1
ATOM 4461 O O . TRP B 1 188 ? -9.828 -12.242 0.379 1 90.69 188 TRP B O 1
ATOM 4471 N N . THR B 1 189 ? -8.641 -14.023 -0.237 1 87.94 189 THR B N 1
ATOM 4472 C CA . THR B 1 189 ? -7.664 -13.781 0.823 1 87.94 189 THR B CA 1
ATOM 4473 C C . THR B 1 189 ? -6.98 -12.43 0.634 1 87.94 189 THR B C 1
ATOM 4475 O O . THR B 1 189 ? -6.801 -11.68 1.596 1 87.94 189 THR B O 1
ATOM 4478 N N . THR B 1 190 ? -6.668 -12.156 -0.572 1 86.31 190 THR B N 1
ATOM 4479 C CA . THR B 1 190 ? -6.012 -10.891 -0.883 1 86.31 190 THR B CA 1
ATOM 4480 C C . THR B 1 190 ? -6.957 -9.711 -0.639 1 86.31 190 THR B C 1
ATOM 4482 O O . THR B 1 190 ? -6.551 -8.688 -0.094 1 86.31 190 THR B O 1
ATOM 4485 N N . ILE B 1 191 ? -8.203 -9.875 -1.005 1 88 191 ILE B N 1
ATOM 4486 C CA . ILE B 1 191 ? -9.195 -8.828 -0.808 1 88 191 ILE B CA 1
ATOM 4487 C C . ILE B 1 191 ? -9.367 -8.555 0.685 1 88 191 ILE B C 1
ATOM 4489 O O . ILE B 1 191 ? -9.367 -7.398 1.114 1 88 191 ILE B O 1
ATOM 4493 N N . TRP B 1 192 ? -9.43 -9.594 1.443 1 90.06 192 TRP B N 1
ATOM 4494 C CA . TRP B 1 192 ? -9.586 -9.422 2.885 1 90.06 192 TRP B CA 1
ATOM 4495 C C . TRP B 1 192 ? -8.359 -8.742 3.486 1 90.06 192 TRP B C 1
ATOM 4497 O O . TRP B 1 192 ? -8.492 -7.859 4.34 1 90.06 192 TRP B O 1
ATOM 4507 N N . GLN B 1 193 ? -7.195 -9.156 3.072 1 86.31 193 GLN B N 1
ATOM 4508 C CA . GLN B 1 193 ? -5.969 -8.531 3.557 1 86.31 193 GLN B CA 1
ATOM 4509 C C . GLN B 1 193 ? -5.918 -7.059 3.176 1 86.31 193 GLN B C 1
ATOM 4511 O O . GLN B 1 193 ? -5.484 -6.219 3.973 1 86.31 193 GLN B O 1
ATOM 4516 N N . SER B 1 194 ? -6.352 -6.758 1.982 1 86.5 194 SER B N 1
ATOM 4517 C CA . SER B 1 194 ? -6.375 -5.375 1.519 1 86.5 194 SER B CA 1
ATOM 4518 C C . SER B 1 194 ? -7.375 -4.539 2.314 1 86.5 194 SER B C 1
ATOM 4520 O O . SER B 1 194 ? -7.109 -3.381 2.633 1 86.5 194 SER B O 1
ATOM 4522 N N . LEU B 1 195 ? -8.516 -5.137 2.654 1 89.38 195 LEU B N 1
ATOM 4523 C CA . LEU B 1 195 ? -9.531 -4.441 3.436 1 89.38 195 LEU B CA 1
ATOM 4524 C C . LEU B 1 195 ? -9.008 -4.105 4.828 1 89.38 195 LEU B C 1
ATOM 4526 O O . LEU B 1 195 ? -9.242 -3.006 5.336 1 89.38 195 LEU B O 1
ATOM 4530 N N . VAL B 1 196 ? -8.336 -5.055 5.418 1 89.62 196 VAL B N 1
ATOM 4531 C CA . VAL B 1 196 ? -7.746 -4.82 6.73 1 89.62 196 VAL B CA 1
ATOM 4532 C C . VAL B 1 196 ? -6.727 -3.686 6.645 1 89.62 196 VAL B C 1
ATOM 4534 O O . VAL B 1 196 ? -6.715 -2.791 7.496 1 89.62 196 VAL B O 1
ATOM 4537 N N . LEU B 1 197 ? -5.91 -3.736 5.617 1 86.69 197 LEU B N 1
ATOM 4538 C CA . LEU B 1 197 ? -4.914 -2.691 5.418 1 86.69 197 LEU B CA 1
ATOM 4539 C C . LEU B 1 197 ? -5.582 -1.338 5.199 1 86.69 197 LEU B C 1
ATOM 4541 O O . LEU B 1 197 ? -5.105 -0.316 5.699 1 86.69 197 LEU B O 1
ATOM 4545 N N . PHE B 1 198 ? -6.652 -1.321 4.512 1 88.5 198 PHE B N 1
ATOM 4546 C CA . PHE B 1 198 ? -7.41 -0.103 4.25 1 88.5 198 PHE B CA 1
ATOM 4547 C C . PHE B 1 198 ? -7.977 0.47 5.547 1 88.5 198 PHE B C 1
ATOM 4549 O O . PHE B 1 198 ? -7.922 1.681 5.773 1 88.5 198 PHE B O 1
ATOM 4556 N N . MET B 1 199 ? -8.531 -0.366 6.348 1 91.44 199 MET B N 1
ATOM 4557 C CA . MET B 1 199 ? -9.102 0.07 7.621 1 91.44 199 MET B CA 1
ATOM 4558 C C . MET B 1 199 ? -8.023 0.66 8.523 1 91.44 199 MET B C 1
ATOM 4560 O O . MET B 1 199 ? -8.242 1.684 9.172 1 91.44 199 MET B O 1
ATOM 4564 N N . VAL B 1 200 ? -6.914 -0.009 8.516 1 87.44 200 VAL B N 1
ATOM 4565 C CA . VAL B 1 200 ? -5.801 0.488 9.312 1 87.44 200 VAL B CA 1
ATOM 4566 C C . VAL B 1 200 ? -5.348 1.845 8.781 1 87.44 200 VAL B C 1
ATOM 4568 O O . VAL B 1 200 ? -5.062 2.76 9.555 1 87.44 200 VAL B O 1
ATOM 4571 N N . ALA B 1 201 ? -5.254 1.946 7.426 1 86.75 201 ALA B N 1
ATOM 4572 C CA . ALA B 1 201 ? -4.84 3.195 6.797 1 86.75 201 ALA B CA 1
ATOM 4573 C C . ALA B 1 201 ? -5.809 4.328 7.125 1 86.75 201 ALA B C 1
ATOM 4575 O O . ALA B 1 201 ? -5.391 5.422 7.508 1 86.75 201 ALA B O 1
ATOM 4576 N N . ILE B 1 202 ? -7.043 4.059 7.098 1 87.25 202 ILE B N 1
ATOM 4577 C CA . ILE B 1 202 ? -8.07 5.055 7.383 1 87.25 202 ILE B CA 1
ATOM 4578 C C . ILE B 1 202 ? -8.047 5.414 8.867 1 87.25 202 ILE B C 1
ATOM 4580 O O . ILE B 1 202 ? -8.086 6.59 9.227 1 87.25 202 ILE B O 1
ATOM 4584 N N . GLY B 1 203 ? -8.062 4.359 9.664 1 89.56 203 GLY B N 1
ATOM 4585 C CA . GLY B 1 203 ? -7.984 4.602 11.094 1 89.56 203 GLY B CA 1
ATOM 4586 C C . GLY B 1 203 ? -6.789 5.445 11.492 1 89.56 203 GLY B C 1
ATOM 4587 O O . GLY B 1 203 ? -6.922 6.391 12.273 1 89.56 203 GLY B O 1
ATOM 4588 N N . SER B 1 204 ? -5.633 5.141 10.938 1 87.12 204 SER B N 1
ATOM 4589 C CA . SER B 1 204 ? -4.414 5.895 11.227 1 87.12 204 SER B CA 1
ATOM 4590 C C . SER B 1 204 ? -4.516 7.328 10.719 1 87.12 204 SER B C 1
ATOM 4592 O O . SER B 1 204 ? -4.066 8.258 11.391 1 87.12 204 SER B O 1
ATOM 4594 N N . SER B 1 205 ? -5.035 7.492 9.555 1 86.31 205 SER B N 1
ATOM 4595 C CA . SER B 1 205 ? -5.211 8.82 8.984 1 86.31 205 SER B CA 1
ATOM 4596 C C . SER B 1 205 ? -6.133 9.68 9.844 1 86.31 205 SER B C 1
ATOM 4598 O O . SER B 1 205 ? -5.859 10.859 10.078 1 86.31 205 SER B O 1
ATOM 4600 N N . LEU B 1 206 ? -7.203 9.117 10.352 1 87.38 206 LEU B N 1
ATOM 4601 C CA . LEU B 1 206 ? -8.156 9.844 11.188 1 87.38 206 LEU B CA 1
ATOM 4602 C C . LEU B 1 206 ? -7.512 10.25 12.508 1 87.38 206 LEU B C 1
ATOM 4604 O O . LEU B 1 206 ? -7.781 11.336 13.023 1 87.38 206 LEU B O 1
ATOM 4608 N N . LEU B 1 207 ? -6.715 9.367 12.977 1 87.56 207 LEU B N 1
ATOM 4609 C CA . LEU B 1 207 ? -6.004 9.688 14.211 1 87.56 207 LEU B CA 1
ATOM 4610 C C . LEU B 1 207 ? -5.074 10.875 14.016 1 87.56 207 LEU B C 1
ATOM 4612 O O . LEU B 1 207 ? -5.035 11.781 14.852 1 87.56 207 LEU B O 1
ATOM 4616 N N . VAL B 1 208 ? -4.395 10.875 12.914 1 84.56 208 VAL B N 1
ATOM 4617 C CA . VAL B 1 208 ? -3.471 11.969 12.617 1 84.56 208 VAL B CA 1
ATOM 4618 C C . VAL B 1 208 ? -4.25 13.258 12.383 1 84.56 208 VAL B C 1
ATOM 4620 O O . VAL B 1 208 ? -3.859 14.32 12.867 1 84.56 208 VAL B O 1
ATOM 4623 N N . ILE B 1 209 ? -5.344 13.164 11.688 1 82.69 209 ILE B N 1
ATOM 4624 C CA . ILE B 1 209 ? -6.191 14.32 11.398 1 82.69 209 ILE B CA 1
ATOM 4625 C C . ILE B 1 209 ? -6.734 14.898 12.703 1 82.69 209 ILE B C 1
ATOM 4627 O O . ILE B 1 209 ? -6.719 16.125 12.898 1 82.69 209 ILE B O 1
ATOM 4631 N N . ARG B 1 210 ? -7.145 14.055 13.539 1 84.38 210 ARG B N 1
ATOM 4632 C CA . ARG B 1 210 ? -7.688 14.508 14.82 1 84.38 210 ARG B CA 1
ATOM 4633 C C . ARG B 1 210 ? -6.602 15.148 15.672 1 84.38 210 ARG B C 1
ATOM 4635 O O . ARG B 1 210 ? -6.855 16.141 16.359 1 84.38 210 ARG B O 1
ATOM 4642 N N . ASN B 1 211 ? -5.434 14.586 15.547 1 84.06 211 ASN B N 1
ATOM 4643 C CA . ASN B 1 211 ? -4.336 15.07 16.375 1 84.06 211 ASN B CA 1
ATOM 4644 C C . ASN B 1 211 ? -3.727 16.359 15.805 1 84.06 211 ASN B C 1
ATOM 4646 O O . ASN B 1 211 ? -3.062 17.094 16.531 1 84.06 211 ASN B O 1
ATOM 4650 N N . ILE B 1 212 ? -3.973 16.609 14.547 1 79.19 212 ILE B N 1
ATOM 4651 C CA . ILE B 1 212 ? -3.363 17.781 13.922 1 79.19 212 ILE B CA 1
ATOM 4652 C C . ILE B 1 212 ? -4.434 18.828 13.625 1 79.19 212 ILE B C 1
ATOM 4654 O O . ILE B 1 212 ? -4.367 19.953 14.125 1 79.19 212 ILE B O 1
ATOM 4658 N N . SER B 1 213 ? -5.465 18.5 12.898 1 78.81 213 SER B N 1
ATOM 4659 C CA . SER B 1 213 ? -6.441 19.453 12.375 1 78.81 213 SER B CA 1
ATOM 4660 C C . SER B 1 213 ? -7.316 20.016 13.484 1 78.81 213 SER B C 1
ATOM 4662 O O . SER B 1 213 ? -7.633 21.219 13.492 1 78.81 213 SER B O 1
ATOM 4664 N N . LYS B 1 214 ? -7.707 19.203 14.422 1 82.25 214 LYS B N 1
ATOM 4665 C CA . LYS B 1 214 ? -8.609 19.703 15.461 1 82.25 214 LYS B CA 1
ATOM 4666 C C . LYS B 1 214 ? -7.902 20.703 16.375 1 82.25 214 LYS B C 1
ATOM 4668 O O . LYS B 1 214 ? -8.406 21.797 16.609 1 82.25 214 LYS B O 1
ATOM 4673 N N . PRO B 1 215 ? -6.734 20.266 16.859 1 83.38 215 PRO B N 1
ATOM 4674 C CA . PRO B 1 215 ? -6.035 21.25 17.688 1 83.38 215 PRO B CA 1
ATOM 4675 C C . PRO B 1 215 ? -5.711 22.531 16.922 1 83.38 215 PRO B C 1
ATOM 4677 O O . PRO B 1 215 ? -5.773 23.625 17.484 1 83.38 215 PRO B O 1
ATOM 4680 N N . LEU B 1 216 ? -5.379 22.453 15.711 1 81.75 216 LEU B N 1
ATOM 4681 C CA . LEU B 1 216 ? -5.078 23.625 14.906 1 81.75 216 LEU B CA 1
ATOM 4682 C C . LEU B 1 216 ? -6.305 24.516 14.766 1 81.75 216 LEU B C 1
ATOM 4684 O O . LEU B 1 216 ? -6.199 25.75 14.812 1 81.75 216 LEU B O 1
ATOM 4688 N N . ALA B 1 217 ? -7.395 23.891 14.586 1 80.88 217 ALA B N 1
ATOM 4689 C CA . ALA B 1 217 ? -8.648 24.641 14.484 1 80.88 217 ALA B CA 1
ATOM 4690 C C . ALA B 1 217 ? -8.977 25.344 15.797 1 80.88 217 ALA B C 1
ATOM 4692 O O . ALA B 1 217 ? -9.469 26.469 15.797 1 80.88 217 ALA B O 1
ATOM 4693 N N . ASP B 1 218 ? -8.703 24.625 16.859 1 86.06 218 ASP B N 1
ATOM 4694 C CA . ASP B 1 218 ? -8.953 25.203 18.188 1 86.06 218 ASP B CA 1
ATOM 4695 C C . ASP B 1 218 ? -8.078 26.438 18.422 1 86.06 218 ASP B C 1
ATOM 4697 O O . ASP B 1 218 ? -8.547 27.453 18.922 1 86.06 218 ASP B O 1
ATOM 4701 N N . VAL B 1 219 ? -6.879 26.281 18.094 1 84.44 219 VAL B N 1
ATOM 4702 C CA . VAL B 1 219 ? -5.949 27.391 18.297 1 84.44 219 VAL B CA 1
ATOM 4703 C C . VAL B 1 219 ? -6.32 28.547 17.375 1 84.44 219 VAL B C 1
ATOM 4705 O O . VAL B 1 219 ? -6.203 29.719 17.75 1 84.44 219 VAL B O 1
ATOM 4708 N N . HIS B 1 220 ? -6.742 28.219 16.203 1 81.44 220 HIS B N 1
ATOM 4709 C CA . HIS B 1 220 ? -7.219 29.25 15.289 1 81.44 220 HIS B CA 1
ATOM 4710 C C . HIS B 1 220 ? -8.391 30.016 15.883 1 81.44 220 HIS B C 1
ATOM 4712 O O . HIS B 1 220 ? -8.438 31.25 15.789 1 81.44 220 HIS B O 1
ATOM 4718 N N . GLY B 1 221 ? -9.312 29.266 16.391 1 83.06 221 GLY B N 1
ATOM 4719 C CA . GLY B 1 221 ? -10.445 29.906 17.047 1 83.06 221 GLY B CA 1
ATOM 4720 C C . GLY B 1 221 ? -10.039 30.828 18.172 1 83.06 221 GLY B C 1
ATOM 4721 O O . GLY B 1 221 ? -10.586 31.922 18.312 1 83.06 221 GLY B O 1
ATOM 4722 N N . ALA B 1 222 ? -9.086 30.391 18.922 1 85.62 222 ALA B N 1
ATOM 4723 C CA . ALA B 1 222 ? -8.578 31.203 20.031 1 85.62 222 ALA B CA 1
ATOM 4724 C C . ALA B 1 222 ? -7.879 32.438 19.516 1 85.62 222 ALA B C 1
ATOM 4726 O O . ALA B 1 222 ? -8.047 33.531 20.078 1 85.62 222 ALA B O 1
ATOM 4727 N N . LEU B 1 223 ? -7.102 32.25 18.5 1 83.31 223 LEU B N 1
ATOM 4728 C CA . LEU B 1 223 ? -6.387 33.375 17.906 1 83.31 223 LEU B CA 1
ATOM 4729 C C . LEU B 1 223 ? -7.363 34.406 17.375 1 83.31 223 LEU B C 1
ATOM 4731 O O . LEU B 1 223 ? -7.141 35.625 17.531 1 83.31 223 LEU B O 1
ATOM 4735 N N . LYS B 1 224 ? -8.398 33.906 16.766 1 82 224 LYS B N 1
ATOM 4736 C CA . LYS B 1 224 ? -9.43 34.812 16.25 1 82 224 LYS B CA 1
ATOM 4737 C C . LYS B 1 224 ? -10.102 35.594 17.391 1 82 224 LYS B C 1
ATOM 4739 O O . LYS B 1 224 ? -10.359 36.781 17.281 1 82 224 LYS B O 1
ATOM 4744 N N . ALA B 1 225 ? -10.367 34.875 18.406 1 85.38 225 ALA B N 1
ATOM 4745 C CA . ALA B 1 225 ? -10.992 35.5 19.578 1 85.38 225 ALA B CA 1
ATOM 4746 C C . ALA B 1 225 ? -10.086 36.562 20.188 1 85.38 225 ALA B C 1
ATOM 4748 O O . ALA B 1 225 ? -10.555 37.656 20.562 1 85.38 225 ALA B O 1
ATOM 4749 N N . VAL B 1 226 ? -8.844 36.281 20.281 1 83.19 226 VAL B N 1
ATOM 4750 C CA . VAL B 1 226 ? -7.879 37.219 20.844 1 83.19 226 VAL B CA 1
ATOM 4751 C C . VAL B 1 226 ? -7.742 38.438 19.938 1 83.19 226 VAL B C 1
ATOM 4753 O O . VAL B 1 226 ? -7.613 39.562 20.406 1 83.19 226 VAL B O 1
ATOM 4756 N N . ALA B 1 227 ? -7.75 38.125 18.594 1 77.06 227 ALA B N 1
ATOM 4757 C CA . ALA B 1 227 ? -7.699 39.219 17.625 1 77.06 227 ALA B CA 1
ATOM 4758 C C . ALA B 1 227 ? -8.914 40.125 17.766 1 77.06 227 ALA B C 1
ATOM 4760 O O . ALA B 1 227 ? -8.828 41.344 17.531 1 77.06 227 ALA B O 1
ATOM 4761 N N . ASP B 1 228 ? -9.992 39.531 18.141 1 79.31 228 ASP B N 1
ATOM 4762 C CA . ASP B 1 228 ? -11.227 40.281 18.359 1 79.31 228 ASP B CA 1
ATOM 4763 C C . ASP B 1 228 ? -11.281 40.844 19.766 1 79.31 228 ASP B C 1
ATOM 4765 O O . ASP B 1 228 ? -12.336 41.312 20.219 1 79.31 228 ASP B O 1
ATOM 4769 N N . GLU B 1 229 ? -10.172 40.656 20.484 1 78.62 229 GLU B N 1
ATOM 4770 C CA . GLU B 1 229 ? -9.93 41.25 21.797 1 78.62 229 GLU B CA 1
ATOM 4771 C C . GLU B 1 229 ? -10.758 40.562 22.875 1 78.62 229 GLU B C 1
ATOM 4773 O O . GLU B 1 229 ? -11.188 41.188 23.844 1 78.62 229 GLU B O 1
ATOM 4778 N N . ASP B 1 230 ? -11.094 39.375 22.547 1 80.94 230 ASP B N 1
ATOM 4779 C CA . ASP B 1 230 ? -11.672 38.562 23.594 1 80.94 230 ASP B CA 1
ATOM 4780 C C . ASP B 1 230 ? -10.586 37.906 24.453 1 80.94 230 ASP B C 1
ATOM 4782 O O . ASP B 1 230 ? -10.008 36.906 24.094 1 80.94 230 ASP B O 1
ATOM 4786 N N . VAL B 1 231 ? -10.344 38.438 25.609 1 80.81 231 VAL B N 1
ATOM 4787 C CA . VAL B 1 231 ? -9.219 38.031 26.438 1 80.81 231 VAL B CA 1
ATOM 4788 C C . VAL B 1 231 ? -9.703 37.062 27.531 1 80.81 231 VAL B C 1
ATOM 4790 O O . VAL B 1 231 ? -8.922 36.625 28.375 1 80.81 231 VAL B O 1
ATOM 4793 N N . LYS B 1 232 ? -10.961 36.719 27.562 1 87.12 232 LYS B N 1
ATOM 4794 C CA . LYS B 1 232 ? -11.508 35.844 28.609 1 87.12 232 LYS B CA 1
ATOM 4795 C C . LYS B 1 232 ? -11.383 34.375 28.234 1 87.12 232 LYS B C 1
ATOM 4797 O O . LYS B 1 232 ? -11.43 33.5 29.109 1 87.12 232 LYS B O 1
ATOM 4802 N N . ILE B 1 233 ? -11.117 34.094 26.969 1 86.75 233 ILE B N 1
ATOM 4803 C CA . ILE B 1 233 ? -11.102 32.719 26.5 1 86.75 233 ILE B CA 1
ATOM 4804 C C . ILE B 1 233 ? -9.797 32.031 26.938 1 86.75 233 ILE B C 1
ATOM 4806 O O . ILE B 1 233 ? -8.734 32.688 26.938 1 86.75 233 ILE B O 1
ATOM 4810 N N . VAL B 1 234 ? -9.977 30.781 27.375 1 89.44 234 VAL B N 1
ATOM 4811 C CA . VAL B 1 234 ? -8.797 29.984 27.703 1 89.44 234 VAL B CA 1
ATOM 4812 C C . VAL B 1 234 ? -8.195 29.406 26.422 1 89.44 234 VAL B C 1
ATOM 4814 O O . VAL B 1 234 ? -8.906 28.812 25.609 1 89.44 234 VAL B O 1
ATOM 4817 N N . ILE B 1 235 ? -6.902 29.703 26.234 1 89.5 235 ILE B N 1
ATOM 4818 C CA . ILE B 1 235 ? -6.215 29.219 25.047 1 89.5 235 ILE B CA 1
ATOM 4819 C C . ILE B 1 235 ? -6 27.719 25.141 1 89.5 235 ILE B C 1
ATOM 4821 O O . ILE B 1 235 ? -5.344 27.234 26.062 1 89.5 235 ILE B O 1
ATOM 4825 N N . PRO B 1 236 ? -6.555 27 24.172 1 89.12 236 PRO B N 1
ATOM 4826 C CA . PRO B 1 236 ? -6.426 25.547 24.219 1 89.12 236 PRO B CA 1
ATOM 4827 C C . PRO B 1 236 ? -5.059 25.062 23.734 1 89.12 236 PRO B C 1
ATOM 4829 O O . PRO B 1 236 ? -4.359 25.781 23.016 1 89.12 236 PRO B O 1
ATOM 4832 N N . HIS B 1 237 ? -4.582 23.844 24.234 1 85.19 237 HIS B N 1
ATOM 4833 C CA . HIS B 1 237 ? -3.465 23.062 23.719 1 85.19 237 HIS B CA 1
ATOM 4834 C C . HIS B 1 237 ? -2.133 23.75 24 1 85.19 237 HIS B C 1
ATOM 4836 O O . HIS B 1 237 ? -1.193 23.641 23.203 1 85.19 237 HIS B O 1
ATOM 4842 N N . THR B 1 238 ? -2.119 24.5 25.016 1 86.38 238 THR B N 1
ATOM 4843 C CA . THR B 1 238 ? -0.877 25.172 25.375 1 86.38 238 THR B CA 1
ATOM 4844 C C . THR B 1 238 ? 0.144 24.172 25.906 1 86.38 238 THR B C 1
ATOM 4846 O O . THR B 1 238 ? 1.341 24.469 25.969 1 86.38 238 THR B O 1
ATOM 4849 N N . GLY B 1 239 ? -0.34 23.047 26.203 1 83.38 239 GLY B N 1
ATOM 4850 C CA . GLY B 1 239 ? 0.532 22.031 26.75 1 83.38 239 GLY B CA 1
ATOM 4851 C C . GLY B 1 239 ? 1.207 21.172 25.688 1 83.38 239 GLY B C 1
ATOM 4852 O O . GLY B 1 239 ? 2.121 20.406 26 1 83.38 239 GLY B O 1
ATOM 4853 N N . MET B 1 240 ? 0.835 21.406 24.562 1 83.31 240 MET B N 1
ATOM 4854 C CA . MET B 1 240 ? 1.427 20.625 23.469 1 83.31 240 MET B CA 1
ATOM 4855 C C . MET B 1 240 ? 2.836 21.109 23.156 1 83.31 240 MET B C 1
ATOM 4857 O O . MET B 1 240 ? 3.145 22.297 23.344 1 83.31 240 MET B O 1
ATOM 4861 N N . HIS B 1 241 ? 3.682 20.172 22.75 1 80.38 241 HIS B N 1
ATOM 4862 C CA . HIS B 1 241 ? 5.078 20.531 22.516 1 80.38 241 HIS B CA 1
ATOM 4863 C C . HIS B 1 241 ? 5.379 20.594 21.016 1 80.38 241 HIS B C 1
ATOM 4865 O O . HIS B 1 241 ? 6.539 20.703 20.625 1 80.38 241 HIS B O 1
ATOM 4871 N N . ASN B 1 242 ? 4.441 20.562 20.172 1 78.62 242 ASN B N 1
ATOM 4872 C CA . ASN B 1 242 ? 4.648 20.656 18.734 1 78.62 242 ASN B CA 1
ATOM 4873 C C . ASN B 1 242 ? 4.352 22.062 18.219 1 78.62 242 ASN B C 1
ATOM 4875 O O . ASN B 1 242 ? 4.297 23.016 18.984 1 78.62 242 ASN B O 1
ATOM 4879 N N . GLU B 1 243 ? 4.27 22.25 16.906 1 78.12 243 GLU B N 1
ATOM 4880 C CA . GLU B 1 243 ? 4.031 23.547 16.281 1 78.12 243 GLU B CA 1
ATOM 4881 C C . GLU B 1 243 ? 2.713 24.141 16.75 1 78.12 243 GLU B C 1
ATOM 4883 O O . GLU B 1 243 ? 2.6 25.359 16.906 1 78.12 243 GLU B O 1
ATOM 4888 N N . ILE B 1 244 ? 1.792 23.266 17.078 1 81.25 244 ILE B N 1
ATOM 4889 C CA . ILE B 1 244 ? 0.483 23.719 17.531 1 81.25 244 ILE B CA 1
ATOM 4890 C C . ILE B 1 244 ? 0.6 24.312 18.938 1 81.25 244 ILE B C 1
ATOM 4892 O O . ILE B 1 244 ? 0.029 25.359 19.234 1 81.25 244 ILE B O 1
ATOM 4896 N N . GLY B 1 245 ? 1.328 23.594 19.734 1 81.81 245 GLY B N 1
ATOM 4897 C CA . GLY B 1 245 ? 1.568 24.094 21.078 1 81.81 245 GLY B CA 1
ATOM 4898 C C . GLY B 1 245 ? 2.289 25.438 21.078 1 81.81 245 GLY B C 1
ATOM 4899 O O . GLY B 1 245 ? 1.967 26.312 21.891 1 81.81 245 GLY B O 1
ATOM 4900 N N . MET B 1 246 ? 3.186 25.531 20.25 1 79.12 246 MET B N 1
ATOM 4901 C CA . MET B 1 246 ? 3.93 26.781 20.156 1 79.12 246 MET B CA 1
ATOM 4902 C C . MET B 1 246 ? 3.018 27.922 19.719 1 79.12 246 MET B C 1
ATOM 4904 O O . MET B 1 246 ? 3.141 29.047 20.203 1 79.12 246 MET B O 1
ATOM 4908 N N . MET B 1 247 ? 2.139 27.609 18.828 1 81.31 247 MET B N 1
ATOM 4909 C CA . MET B 1 247 ? 1.181 28.609 18.375 1 81.31 247 MET B CA 1
ATOM 4910 C C . MET B 1 247 ? 0.227 28.984 19.5 1 81.31 247 MET B C 1
ATOM 4912 O O . MET B 1 247 ? -0.111 30.172 19.656 1 81.31 247 MET B O 1
ATOM 4916 N N . ALA B 1 248 ? -0.144 27.984 20.219 1 86.25 248 ALA B N 1
ATOM 4917 C CA . ALA B 1 248 ? -1.036 28.234 21.359 1 86.25 248 ALA B CA 1
ATOM 4918 C C . ALA B 1 248 ? -0.372 29.125 22.391 1 86.25 248 ALA B C 1
ATOM 4920 O O . ALA B 1 248 ? -0.997 30.062 22.906 1 86.25 248 ALA B O 1
ATOM 4921 N N . LYS B 1 249 ? 0.87 28.844 22.672 1 85.19 249 LYS B N 1
ATOM 4922 C CA . LYS B 1 249 ? 1.614 29.641 23.641 1 85.19 249 LYS B CA 1
ATOM 4923 C C . LYS B 1 249 ? 1.791 31.078 23.156 1 85.19 249 LYS B C 1
ATOM 4925 O O . LYS B 1 249 ? 1.726 32.031 23.953 1 85.19 249 LYS B O 1
ATOM 4930 N N . ALA B 1 250 ? 2.105 31.156 21.891 1 80.62 250 ALA B N 1
ATOM 4931 C CA . ALA B 1 250 ? 2.232 32.5 21.312 1 80.62 250 ALA B CA 1
ATOM 4932 C C . ALA B 1 250 ? 0.916 33.25 21.391 1 80.62 250 ALA B C 1
ATOM 4934 O O . ALA B 1 250 ? 0.907 34.469 21.688 1 80.62 250 ALA B O 1
ATOM 4935 N N . THR B 1 251 ? -0.173 32.562 21.188 1 85.19 251 THR B N 1
ATOM 4936 C CA . THR B 1 251 ? -1.495 33.156 21.297 1 85.19 251 THR B CA 1
ATOM 4937 C C . THR B 1 251 ? -1.792 33.562 22.734 1 85.19 251 THR B C 1
ATOM 4939 O O . THR B 1 251 ? -2.367 34.625 22.969 1 85.19 251 THR B O 1
ATOM 4942 N N . GLN B 1 252 ? -1.379 32.719 23.578 1 86.88 252 GLN B N 1
ATOM 4943 C CA . GLN B 1 252 ? -1.564 33.031 24.984 1 86.88 252 GLN B CA 1
ATOM 4944 C C . GLN B 1 252 ? -0.784 34.281 25.391 1 86.88 252 GLN B C 1
ATOM 4946 O O . GLN B 1 252 ? -1.285 35.125 26.141 1 86.88 252 GLN B O 1
ATOM 4951 N N . SER B 1 253 ? 0.398 34.344 24.922 1 83.12 253 SER B N 1
ATOM 4952 C CA . SER B 1 253 ? 1.229 35.531 25.203 1 83.12 253 SER B CA 1
ATOM 4953 C C . SER B 1 253 ? 0.592 36.812 24.672 1 83.12 253 SER B C 1
ATOM 4955 O O . SER B 1 253 ? 0.635 37.844 25.328 1 83.12 253 SER B O 1
ATOM 4957 N N . LEU B 1 254 ? 0.048 36.688 23.562 1 81.38 254 LEU B N 1
ATOM 4958 C CA . LEU B 1 254 ? -0.632 37.844 22.969 1 81.38 254 LEU B CA 1
ATOM 4959 C C . LEU B 1 254 ? -1.858 38.219 23.781 1 81.38 254 LEU B C 1
ATOM 4961 O O . LEU B 1 254 ? -2.133 39.406 23.969 1 81.38 254 LEU B O 1
ATOM 4965 N N . GLN B 1 255 ? -2.566 37.219 24.188 1 86.56 255 GLN B N 1
ATOM 4966 C CA . GLN B 1 255 ? -3.74 37.469 25.016 1 86.56 255 GLN B CA 1
ATOM 4967 C C . GLN B 1 255 ? -3.363 38.219 26.297 1 86.56 255 GLN B C 1
ATOM 4969 O O . GLN B 1 255 ? -4.074 39.125 26.719 1 86.56 255 GLN B O 1
ATOM 4974 N N . GLU B 1 256 ? -2.295 37.812 26.891 1 84.25 256 GLU B N 1
ATOM 4975 C CA . GLU B 1 256 ? -1.818 38.438 28.109 1 84.25 256 GLU B CA 1
ATOM 4976 C C . GLU B 1 256 ? -1.415 39.906 27.875 1 84.25 256 GLU B C 1
ATOM 4978 O O . GLU B 1 256 ? -1.667 40.781 28.719 1 84.25 256 GLU B O 1
ATOM 4983 N N . LYS B 1 257 ? -0.819 40.062 26.781 1 77.81 257 LYS B N 1
ATOM 4984 C CA . LYS B 1 257 ? -0.403 41.438 26.453 1 77.81 257 LYS B CA 1
ATOM 4985 C C . LYS B 1 257 ? -1.61 42.344 26.234 1 77.81 257 LYS B C 1
ATOM 4987 O O . LYS B 1 257 ? -1.6 43.5 26.641 1 77.81 257 LYS B O 1
ATOM 4992 N N . ILE B 1 258 ? -2.654 41.812 25.656 1 79.06 258 ILE B N 1
ATOM 4993 C CA . ILE B 1 258 ? -3.877 42.562 25.438 1 79.06 258 ILE B CA 1
ATOM 4994 C C . ILE B 1 258 ? -4.578 42.812 26.766 1 79.06 258 ILE B C 1
ATOM 4996 O O . ILE B 1 258 ? -5.102 43.906 26.984 1 79.06 258 ILE B O 1
ATOM 5000 N N . ARG B 1 259 ? -4.543 41.875 27.609 1 83.88 259 ARG B N 1
ATOM 5001 C CA . ARG B 1 259 ? -5.137 42.031 28.938 1 83.88 259 ARG B CA 1
ATOM 5002 C C . ARG B 1 259 ? -4.43 43.125 29.734 1 83.88 259 ARG B C 1
ATOM 5004 O O . ARG B 1 259 ? -5.078 43.938 30.391 1 83.88 259 ARG B O 1
ATOM 5011 N N . GLU B 1 260 ? -3.18 43.125 29.625 1 81.81 260 GLU B N 1
ATOM 5012 C CA . GLU B 1 260 ? -2.379 44.156 30.297 1 81.81 260 GLU B CA 1
ATOM 5013 C C . GLU B 1 260 ? -2.656 45.531 29.734 1 81.81 260 GLU B C 1
ATOM 5015 O O . GLU B 1 260 ? -2.725 46.5 30.484 1 81.81 260 GLU B O 1
ATOM 5020 N N . ARG B 1 261 ? -2.844 45.469 28.531 1 76.44 261 ARG B N 1
ATOM 5021 C CA . ARG B 1 261 ? -3.131 46.75 27.891 1 76.44 261 ARG B CA 1
ATOM 5022 C C . ARG B 1 261 ? -4.504 47.281 28.297 1 76.44 261 ARG B C 1
ATOM 5024 O O . ARG B 1 261 ? -4.68 48.469 28.531 1 76.44 261 ARG B O 1
ATOM 5031 N N . HIS B 1 262 ? -5.43 46.375 28.375 1 80.38 262 HIS B N 1
ATOM 5032 C CA . HIS B 1 262 ? -6.762 46.781 28.828 1 80.38 262 HIS B CA 1
ATOM 5033 C C . HIS B 1 262 ? -6.723 47.312 30.25 1 80.38 262 HIS B C 1
ATOM 5035 O O . HIS B 1 262 ? -7.383 48.281 30.578 1 80.38 262 HIS B O 1
ATOM 5041 N N . ALA B 1 263 ? -5.906 46.719 31.016 1 82.12 263 ALA B N 1
ATOM 5042 C CA . ALA B 1 263 ? -5.773 47.125 32.406 1 82.12 263 ALA B CA 1
ATOM 5043 C C . ALA B 1 263 ? -5.109 48.5 32.5 1 82.12 263 ALA B C 1
ATOM 5045 O O . ALA B 1 263 ? -5.551 49.344 33.281 1 82.12 263 ALA B O 1
ATOM 5046 N N . LEU B 1 264 ? -4.129 48.688 31.641 1 77 264 LEU B N 1
ATOM 5047 C CA . LEU B 1 264 ? -3.42 49.969 31.641 1 77 264 LEU B CA 1
ATOM 5048 C C . LEU B 1 264 ? -4.316 51.094 31.109 1 77 264 LEU B C 1
ATOM 5050 O O . LEU B 1 264 ? -4.305 52.219 31.641 1 77 264 LEU B O 1
ATOM 5054 N N . ALA B 1 265 ? -5.129 50.75 30.125 1 77.81 265 ALA B N 1
ATOM 5055 C CA . ALA B 1 265 ? -6.051 51.719 29.562 1 77.81 265 ALA B CA 1
ATOM 5056 C C . ALA B 1 265 ? -7.141 52.094 30.547 1 77.81 265 ALA B C 1
ATOM 5058 O O . ALA B 1 265 ? -7.535 53.281 30.641 1 77.81 265 ALA B O 1
ATOM 5059 N N . ALA B 1 266 ? -7.516 51.188 31.281 1 79.69 266 ALA B N 1
ATOM 5060 C CA . ALA B 1 266 ? -8.531 51.438 32.312 1 79.69 266 ALA B CA 1
ATOM 5061 C C . ALA B 1 266 ? -7.969 52.312 33.438 1 79.69 266 ALA B C 1
ATOM 5063 O O . ALA B 1 266 ? -8.641 53.219 33.906 1 79.69 266 ALA B O 1
ATOM 5064 N N . HIS B 1 267 ? -6.707 52.062 33.781 1 78.44 267 HIS B N 1
ATOM 5065 C CA . HIS B 1 267 ? -6.043 52.844 34.812 1 78.44 267 HIS B CA 1
ATOM 5066 C C . HIS B 1 267 ? -5.809 54.281 34.344 1 78.44 267 HIS B C 1
ATOM 5068 O O . HIS B 1 267 ? -5.996 55.219 35.125 1 78.44 267 HIS B O 1
ATOM 5074 N N . GLN B 1 268 ? -5.445 54.281 33.094 1 74.38 268 GLN B N 1
ATOM 5075 C CA . GLN B 1 268 ? -5.211 55.625 32.531 1 74.38 268 GLN B CA 1
ATOM 5076 C C . GLN B 1 268 ? -6.508 56.406 32.406 1 74.38 268 GLN B C 1
ATOM 5078 O O . GLN B 1 268 ? -6.539 57.625 32.688 1 74.38 268 GLN B O 1
ATOM 5083 N N . ALA B 1 269 ? -7.543 55.781 32.094 1 77.81 269 ALA B N 1
ATOM 5084 C CA . ALA B 1 269 ? -8.836 56.469 32 1 77.81 269 ALA B CA 1
ATOM 5085 C C . ALA B 1 269 ? -9.312 56.938 33.375 1 77.81 269 ALA B C 1
ATOM 5087 O O . ALA B 1 269 ? -9.859 58.031 33.531 1 77.81 269 ALA B O 1
ATOM 5088 N N . ALA B 1 270 ? -9 56.156 34.375 1 79.31 270 ALA B N 1
ATOM 5089 C CA . ALA B 1 270 ? -9.375 56.5 35.75 1 79.31 270 ALA B CA 1
ATOM 5090 C C . ALA B 1 270 ? -8.555 57.688 36.25 1 79.31 270 ALA B C 1
ATOM 5092 O O . ALA B 1 270 ? -9.086 58.594 36.906 1 79.31 270 ALA B O 1
ATOM 5093 N N . GLN B 1 271 ? -7.309 57.625 35.844 1 73.75 271 GLN B N 1
ATOM 5094 C CA . GLN B 1 271 ? -6.422 58.688 36.25 1 73.75 271 GLN B CA 1
ATOM 5095 C C . GLN B 1 271 ? -6.797 60 35.531 1 73.75 271 GLN B C 1
ATOM 5097 O O . GLN B 1 271 ? -6.746 61.062 36.156 1 73.75 271 GLN B O 1
ATOM 5102 N N . GLU B 1 272 ? -7.207 59.906 34.312 1 74.75 272 GLU B N 1
ATOM 5103 C CA . GLU B 1 272 ? -7.621 61.094 33.562 1 74.75 272 GLU B CA 1
ATOM 5104 C C . GLU B 1 272 ? -8.891 61.688 34.156 1 74.75 272 GLU B C 1
ATOM 5106 O O . GLU B 1 272 ? -9.031 62.938 34.219 1 74.75 272 GLU B O 1
ATOM 5111 N N . LEU B 1 273 ? -9.711 60.906 34.656 1 76.31 273 LEU B N 1
ATOM 5112 C CA . LEU B 1 273 ? -10.922 61.406 35.281 1 76.31 273 LEU B CA 1
ATOM 5113 C C . LEU B 1 273 ? -10.594 62.156 36.594 1 76.31 273 LEU B C 1
ATOM 5115 O O . LEU B 1 273 ? -11.188 63.188 36.875 1 76.31 273 LEU B O 1
ATOM 5119 N N . GLU B 1 274 ? -9.586 61.625 37.281 1 76.12 274 GLU B N 1
ATOM 5120 C CA . GLU B 1 274 ? -9.164 62.25 38.531 1 76.12 274 GLU B CA 1
ATOM 5121 C C . GLU B 1 274 ? -8.477 63.594 38.25 1 76.12 274 GLU B C 1
ATOM 5123 O O . GLU B 1 274 ? -8.742 64.562 38.938 1 76.12 274 GLU B O 1
ATOM 5128 N N . ILE B 1 275 ? -7.66 63.594 37.25 1 69.25 275 ILE B N 1
ATOM 5129 C CA . ILE B 1 275 ? -6.934 64.812 36.906 1 69.25 275 ILE B CA 1
ATOM 5130 C C . ILE B 1 275 ? -7.914 65.875 36.406 1 69.25 275 ILE B C 1
ATOM 5132 O O . ILE B 1 275 ? -7.793 67.062 36.75 1 69.25 275 ILE B O 1
ATOM 5136 N N . SER B 1 276 ? -8.867 65.438 35.625 1 74.56 276 SER B N 1
ATOM 5137 C CA . SER B 1 276 ? -9.867 66.375 35.125 1 74.56 276 SER B CA 1
ATOM 5138 C C . SER B 1 276 ? -10.703 67 36.25 1 74.56 276 SER B C 1
ATOM 5140 O O . SER B 1 276 ? -11.031 68.188 36.25 1 74.56 276 SER B O 1
ATOM 5142 N N . ALA B 1 277 ? -11 66.25 37.281 1 76.69 277 ALA B N 1
ATOM 5143 C CA . ALA B 1 277 ? -11.75 66.688 38.438 1 76.69 277 ALA B CA 1
ATOM 5144 C C . ALA B 1 277 ? -10.938 67.688 39.25 1 76.69 277 ALA B C 1
ATOM 5146 O O . ALA B 1 277 ? -11.469 68.75 39.688 1 76.69 277 ALA B O 1
ATOM 5147 N N . GLU B 1 278 ? -9.664 67.438 39.344 1 73.44 278 GLU B N 1
ATOM 5148 C CA . GLU B 1 278 ? -8.781 68.312 40.062 1 73.44 278 GLU B CA 1
ATOM 5149 C C . GLU B 1 278 ? -8.641 69.688 39.312 1 73.44 278 GLU B C 1
ATOM 5151 O O . GLU B 1 278 ? -8.633 70.75 39.906 1 73.44 278 GLU B O 1
ATOM 5156 N N . ARG B 1 279 ? -8.609 69.562 38.031 1 73.31 279 ARG B N 1
ATOM 5157 C CA . ARG B 1 279 ? -8.508 70.75 37.219 1 73.31 279 ARG B CA 1
ATOM 5158 C C . ARG B 1 279 ? -9.758 71.625 37.344 1 73.31 279 ARG B C 1
ATOM 5160 O O . ARG B 1 279 ? -9.664 72.812 37.438 1 73.31 279 ARG B O 1
ATOM 5167 N N . GLN B 1 280 ? -10.828 71.062 37.344 1 76.06 280 GLN B N 1
ATOM 5168 C CA . GLN B 1 280 ? -12.078 71.75 37.469 1 76.06 280 GLN B CA 1
ATOM 5169 C C . GLN B 1 280 ? -12.172 72.438 38.844 1 76.06 280 GLN B C 1
ATOM 5171 O O . GLN B 1 280 ? -12.609 73.625 38.938 1 76.06 280 GLN B O 1
ATOM 5176 N N . GLN B 1 281 ? -11.672 71.812 39.844 1 78.38 281 GLN B N 1
ATOM 5177 C CA . GLN B 1 281 ? -11.672 72.375 41.188 1 78.38 281 GLN B CA 1
ATOM 5178 C C . GLN B 1 281 ? -10.711 73.562 41.281 1 78.38 281 GLN B C 1
ATOM 5180 O O . GLN B 1 281 ? -11.023 74.562 41.906 1 78.38 281 GLN B O 1
ATOM 5185 N N . ASN B 1 282 ? -9.586 73.312 40.562 1 74.19 282 ASN B N 1
ATOM 5186 C CA . ASN B 1 282 ? -8.602 74.375 40.562 1 74.19 282 ASN B CA 1
ATOM 5187 C C . ASN B 1 282 ? -9.125 75.625 39.812 1 74.19 282 ASN B C 1
ATOM 5189 O O . ASN B 1 282 ? -8.922 76.75 40.25 1 74.19 282 ASN B O 1
ATOM 5193 N N . VAL B 1 283 ? -9.82 75.438 38.781 1 70.81 283 VAL B N 1
ATOM 5194 C CA . VAL B 1 283 ? -10.391 76.562 38 1 70.81 283 VAL B CA 1
ATOM 5195 C C . VAL B 1 283 ? -11.445 77.312 38.844 1 70.81 283 VAL B C 1
ATOM 5197 O O . VAL B 1 283 ? -11.477 78.5 38.875 1 70.81 283 VAL B O 1
ATOM 5200 N N . LEU B 1 284 ? -12.25 76.625 39.594 1 77.62 284 LEU B N 1
ATOM 5201 C CA . LEU B 1 284 ? -13.273 77.25 40.438 1 77.62 284 LEU B CA 1
ATOM 5202 C C . LEU B 1 284 ? -12.641 78.062 41.562 1 77.62 284 LEU B C 1
ATOM 5204 O O . LEU B 1 284 ? -13.094 79.125 41.844 1 77.62 284 LEU B O 1
ATOM 5208 N N . GLN B 1 285 ? -11.555 77.5 42.062 1 72.44 285 GLN B N 1
ATOM 5209 C CA . GLN B 1 285 ? -10.859 78.188 43.125 1 72.44 285 GLN B CA 1
ATOM 5210 C C . GLN B 1 285 ? -10.227 79.5 42.594 1 72.44 285 GLN B C 1
ATOM 5212 O O . GLN B 1 285 ? -10.273 80.562 43.25 1 72.44 285 GLN B O 1
ATOM 5217 N N . GLN B 1 286 ? -9.734 79.375 41.406 1 68.94 286 GLN B N 1
ATOM 5218 C CA . GLN B 1 286 ? -9.117 80.562 40.812 1 68.94 286 GLN B CA 1
ATOM 5219 C C . GLN B 1 286 ? -10.172 81.625 40.469 1 68.94 286 GLN B C 1
ATOM 5221 O O . GLN B 1 286 ? -9.938 82.812 40.656 1 68.94 286 GLN B O 1
ATOM 5226 N N . GLN B 1 287 ? -11.25 81.188 40.094 1 72.44 287 GLN B N 1
ATOM 5227 C CA . GLN B 1 287 ? -12.344 82.125 39.781 1 72.44 287 GLN B CA 1
ATOM 5228 C C . GLN B 1 287 ? -12.828 82.812 41.031 1 72.44 287 GLN B C 1
ATOM 5230 O O . GLN B 1 287 ? -13.078 84.062 41.031 1 72.44 287 GLN B O 1
ATOM 5235 N N . ASP B 1 288 ? -12.828 82.062 42.125 1 74.44 288 ASP B N 1
ATOM 5236 C CA . ASP B 1 288 ? -13.25 82.688 43.375 1 74.44 288 ASP B CA 1
ATOM 5237 C C . ASP B 1 288 ? -12.242 83.688 43.875 1 74.44 288 ASP B C 1
ATOM 5239 O O . ASP B 1 288 ? -12.617 84.75 44.375 1 74.44 288 ASP B O 1
ATOM 5243 N N . GLU B 1 289 ? -11.008 83.312 43.688 1 69.75 289 GLU B N 1
ATOM 5244 C CA . GLU B 1 289 ? -9.961 84.25 44.094 1 69.75 289 GLU B CA 1
ATOM 5245 C C . GLU B 1 289 ? -9.969 85.5 43.25 1 69.75 289 GLU B C 1
ATOM 5247 O O . GLU B 1 289 ? -9.789 86.625 43.75 1 69.75 289 GLU B O 1
ATOM 5252 N N . ALA B 1 290 ? -10.273 85.312 42.031 1 64.19 290 ALA B N 1
ATOM 5253 C CA . ALA B 1 290 ? -10.328 86.438 41.125 1 64.19 290 ALA B CA 1
ATOM 5254 C C . ALA B 1 290 ? -11.508 87.375 41.469 1 64.19 290 ALA B C 1
ATOM 5256 O O . ALA B 1 290 ? -11.391 88.625 41.406 1 64.19 290 ALA B O 1
ATOM 5257 N N . LYS B 1 291 ? -12.547 86.875 41.938 1 72.62 291 LYS B N 1
ATOM 5258 C CA . LYS B 1 291 ? -13.719 87.688 42.344 1 72.62 291 LYS B CA 1
ATOM 5259 C C . LYS B 1 291 ? -13.453 88.438 43.594 1 72.62 291 LYS B C 1
ATOM 5261 O O . LYS B 1 291 ? -13.836 89.625 43.719 1 72.62 291 LYS B O 1
ATOM 5266 N N . LEU B 1 292 ? -12.797 87.75 44.5 1 71.12 292 LEU B N 1
ATOM 5267 C CA . LEU B 1 292 ? -12.453 88.438 45.75 1 71.12 292 LEU B CA 1
ATOM 5268 C C . LEU B 1 292 ? -11.5 89.562 45.5 1 71.12 292 LEU B C 1
ATOM 5270 O O . LEU B 1 292 ? -11.672 90.688 46.062 1 71.12 292 LEU B O 1
ATOM 5274 N N . GLN B 1 293 ? -10.617 89.312 44.625 1 69.06 293 GLN B N 1
ATOM 5275 C CA . GLN B 1 293 ? -9.664 90.375 44.312 1 69.06 293 GLN B CA 1
ATOM 5276 C C . GLN B 1 293 ? -10.344 91.562 43.625 1 69.06 293 GLN B C 1
ATOM 5278 O O . GLN B 1 293 ? -10.039 92.688 43.906 1 69.06 293 GLN B O 1
ATOM 5283 N N . ALA B 1 294 ? -11.227 91.25 42.781 1 68.19 294 ALA B N 1
ATOM 5284 C CA . ALA B 1 294 ? -11.977 92.312 42.094 1 68.19 294 ALA B CA 1
ATOM 5285 C C . ALA B 1 294 ? -12.805 93.125 43.094 1 68.19 294 ALA B C 1
ATOM 5287 O O . ALA B 1 294 ? -12.891 94.312 43 1 68.19 294 ALA B O 1
ATOM 5288 N N . ARG B 1 295 ? -13.281 92.5 44.094 1 73.19 295 ARG B N 1
ATOM 5289 C CA . ARG B 1 295 ? -14.07 93.125 45.125 1 73.19 295 ARG B CA 1
ATOM 5290 C C . ARG B 1 295 ? -13.195 94.062 46 1 73.19 295 ARG B C 1
ATOM 5292 O O . ARG B 1 295 ? -13.602 95.125 46.375 1 73.19 295 ARG B O 1
ATOM 5299 N N . VAL B 1 296 ? -12 93.438 46.25 1 70.25 296 VAL B N 1
ATOM 5300 C CA . VAL B 1 296 ? -11.062 94.25 47.062 1 70.25 296 VAL B CA 1
ATOM 5301 C C . VAL B 1 296 ? -10.688 95.5 46.312 1 70.25 296 VAL B C 1
ATOM 5303 O O . VAL B 1 296 ? -10.75 96.625 46.875 1 70.25 296 VAL B O 1
ATOM 5306 N N . VAL B 1 297 ? -10.352 95.438 45.062 1 67.25 297 VAL B N 1
ATOM 5307 C CA . VAL B 1 297 ? -9.938 96.625 44.25 1 67.25 297 VAL B CA 1
ATOM 5308 C C . VAL B 1 297 ? -11.094 97.625 44.125 1 67.25 297 VAL B C 1
ATOM 5310 O O . VAL B 1 297 ? -10.898 98.812 44.25 1 67.25 297 VAL B O 1
ATOM 5313 N N . ALA B 1 298 ? -12.227 97.062 44.062 1 71.81 298 ALA B N 1
ATOM 5314 C CA . ALA B 1 298 ? -13.398 97.938 43.938 1 71.81 298 ALA B CA 1
ATOM 5315 C C . ALA B 1 298 ? -13.688 98.625 45.25 1 71.81 298 ALA B C 1
ATOM 5317 O O . ALA B 1 298 ? -13.992 99.875 45.25 1 71.81 298 ALA B O 1
ATOM 5318 N N . THR B 1 299 ? -13.523 97.938 46.312 1 76.5 299 THR B N 1
ATOM 5319 C CA . THR B 1 299 ? -13.844 98.5 47.625 1 76.5 299 THR B CA 1
ATOM 5320 C C . THR B 1 299 ? -12.828 99.625 48.031 1 76.5 299 THR B C 1
ATOM 5322 O O . THR B 1 299 ? -13.211 100.688 48.469 1 76.5 299 THR B O 1
ATOM 5325 N N . ILE B 1 300 ? -11.617 99.312 47.781 1 71.56 300 ILE B N 1
ATOM 5326 C CA . ILE B 1 300 ? -10.562 100.25 48.094 1 71.56 300 ILE B CA 1
ATOM 5327 C C . ILE B 1 300 ? -10.656 101.438 47.156 1 71.56 300 ILE B C 1
ATOM 5329 O O . ILE B 1 300 ? -10.492 102.625 47.562 1 71.56 300 ILE B O 1
ATOM 5333 N N . GLY B 1 301 ? -10.969 101.125 45.906 1 67.44 301 GLY B N 1
ATOM 5334 C CA . GLY B 1 301 ? -11.164 102.188 44.938 1 67.44 301 GLY B CA 1
ATOM 5335 C C . GLY B 1 301 ? -12.273 103.125 45.312 1 67.44 301 GLY B C 1
ATOM 5336 O O . GLY B 1 301 ? -12.109 104.375 45.188 1 67.44 301 GLY B O 1
ATOM 5337 N N . ASN B 1 302 ? -13.297 102.625 45.812 1 74.44 302 ASN B N 1
ATOM 5338 C CA . ASN B 1 302 ? -14.43 103.438 46.219 1 74.44 302 ASN B CA 1
ATOM 5339 C C . ASN B 1 302 ? -14.086 104.312 47.438 1 74.44 302 ASN B C 1
ATOM 5341 O O . ASN B 1 302 ? -14.461 105.438 47.5 1 74.44 302 ASN B O 1
ATOM 5345 N N . ALA B 1 303 ? -13.336 103.688 48.344 1 74.94 303 ALA B N 1
ATOM 5346 C CA . ALA B 1 303 ? -12.93 104.438 49.562 1 74.94 303 ALA B CA 1
ATOM 5347 C C . ALA B 1 303 ? -11.984 105.562 49.219 1 74.94 303 ALA B C 1
ATOM 5349 O O . ALA B 1 303 ? -12.117 106.688 49.75 1 74.94 303 ALA B O 1
ATOM 5350 N N . LEU B 1 304 ? -11.211 105.375 48.25 1 70.38 304 LEU B N 1
ATOM 5351 C CA . LEU B 1 304 ? -10.258 106.375 47.812 1 70.38 304 LEU B CA 1
ATOM 5352 C C . LEU B 1 304 ? -10.961 107.5 47.031 1 70.38 304 LEU B C 1
ATOM 5354 O O . LEU B 1 304 ? -10.578 108.625 47.156 1 70.38 304 LEU B O 1
ATOM 5358 N N . GLU B 1 305 ? -12.016 107 46.375 1 70.12 305 GLU B N 1
ATOM 5359 C CA . GLU B 1 305 ? -12.812 108 45.688 1 70.12 305 GLU B CA 1
ATOM 5360 C C . GLU B 1 305 ? -13.523 108.938 46.656 1 70.12 305 GLU B C 1
ATOM 5362 O O . GLU B 1 305 ? -13.586 110.188 46.438 1 70.12 305 GLU B O 1
ATOM 5367 N N . GLN B 1 306 ? -13.992 108.5 47.688 1 76 306 GLN B N 1
ATOM 5368 C CA . GLN B 1 306 ? -14.664 109.312 48.719 1 76 306 GLN B CA 1
ATOM 5369 C C . GLN B 1 306 ? -13.672 110.188 49.438 1 76 306 GLN B C 1
ATOM 5371 O O . GLN B 1 306 ? -13.977 111.312 49.75 1 76 306 GLN B O 1
ATOM 5376 N N . LEU B 1 307 ? -12.547 109.625 49.625 1 71.19 307 LEU B N 1
ATOM 5377 C CA . LEU B 1 307 ? -11.484 110.438 50.25 1 71.19 307 LEU B CA 1
ATOM 5378 C C . LEU B 1 307 ? -11.078 111.562 49.375 1 71.19 307 LEU B C 1
ATOM 5380 O O . LEU B 1 307 ? -10.883 112.688 49.844 1 71.19 307 LEU B O 1
ATOM 5384 N N . ALA B 1 308 ? -11.094 111.312 48.094 1 64.12 308 ALA B N 1
ATOM 5385 C CA . ALA B 1 308 ? -10.758 112.312 47.125 1 64.12 308 ALA B CA 1
ATOM 5386 C C . ALA B 1 308 ? -11.828 113.375 47.094 1 64.12 308 ALA B C 1
ATOM 5388 O O . ALA B 1 308 ? -11.539 114.562 46.781 1 64.12 308 ALA B O 1
ATOM 5389 N N . GLY B 1 309 ? -12.953 113 47.469 1 67.44 309 GLY B N 1
ATOM 5390 C CA . GLY B 1 309 ? -14.055 113.938 47.531 1 67.44 309 GLY B CA 1
ATOM 5391 C C . GLY B 1 309 ? -14.109 114.688 48.844 1 67.44 309 GLY B C 1
ATOM 5392 O O . GLY B 1 309 ? -14.961 115.562 49 1 67.44 309 GLY B O 1
ATOM 5393 N N . GLY B 1 310 ? -13.172 114.375 49.656 1 66.25 310 GLY B N 1
ATOM 5394 C CA . GLY B 1 310 ? -13.023 115.188 50.875 1 66.25 310 GLY B CA 1
ATOM 5395 C C . GLY B 1 310 ? -13.602 114.5 52.094 1 66.25 310 GLY B C 1
ATOM 5396 O O . GLY B 1 310 ? -13.625 115.125 53.188 1 66.25 310 GLY B O 1
ATOM 5397 N N . ASP B 1 311 ? -14.125 113.5 52 1 72.25 311 ASP B N 1
ATOM 5398 C CA . ASP B 1 311 ? -14.695 112.812 53.156 1 72.25 311 ASP B CA 1
ATOM 5399 C C . ASP B 1 311 ? -13.625 112 53.906 1 72.25 311 ASP B C 1
ATOM 5401 O O . ASP B 1 311 ? -13.203 110.938 53.469 1 72.25 311 ASP B O 1
ATOM 5405 N N . LEU B 1 312 ? -13.164 112.438 54.969 1 70.56 312 LEU B N 1
ATOM 5406 C CA . LEU B 1 312 ? -12.094 111.812 55.75 1 70.56 312 LEU B CA 1
ATOM 5407 C C . LEU B 1 312 ? -12.656 110.812 56.719 1 70.56 312 LEU B C 1
ATOM 5409 O O . LEU B 1 312 ? -11.898 110.125 57.406 1 70.56 312 LEU B O 1
ATOM 5413 N N . THR B 1 313 ? -13.922 110.75 56.656 1 75.19 313 THR B N 1
ATOM 5414 C CA . THR B 1 313 ? -14.539 109.875 57.625 1 75.19 313 THR B CA 1
ATOM 5415 C C . THR B 1 313 ? -14.812 108.5 56.969 1 75.19 313 THR B C 1
ATOM 5417 O O . THR B 1 313 ? -15.266 107.562 57.656 1 75.19 313 THR B O 1
ATOM 5420 N N . VAL B 1 314 ? -14.398 108.438 55.781 1 77.56 314 VAL B N 1
ATOM 5421 C CA . VAL B 1 314 ? -14.664 107.188 55.094 1 77.56 314 VAL B CA 1
ATOM 5422 C C . VAL B 1 314 ? -13.727 106.125 55.625 1 77.56 314 VAL B C 1
ATOM 5424 O O . VAL B 1 314 ? -12.578 106.375 55.969 1 77.56 314 VAL B O 1
ATOM 5427 N N . ARG B 1 315 ? -14.312 105 55.844 1 79.5 315 ARG B N 1
ATOM 5428 C CA . ARG B 1 315 ? -13.531 103.812 56.219 1 79.5 315 ARG B CA 1
ATOM 5429 C C . ARG B 1 315 ? -13.742 102.688 55.25 1 79.5 315 ARG B C 1
ATOM 5431 O O . ARG B 1 315 ? -14.82 102.562 54.656 1 79.5 315 ARG B O 1
ATOM 5438 N N . CYS B 1 316 ? -12.547 101.938 54.906 1 76.56 316 CYS B N 1
ATOM 5439 C CA . CYS B 1 316 ? -12.609 100.812 54 1 76.56 316 CYS B CA 1
ATOM 5440 C C . CYS B 1 316 ? -13.375 99.625 54.625 1 76.56 316 CYS B C 1
ATOM 5442 O O . CYS B 1 316 ? -13.117 99.25 55.781 1 76.56 316 CYS B O 1
ATOM 5444 N N . ALA B 1 317 ? -14.484 99.188 53.875 1 77.88 317 ALA B N 1
ATOM 5445 C CA . ALA B 1 317 ? -15.281 98.062 54.344 1 77.88 317 ALA B CA 1
ATOM 5446 C C . ALA B 1 317 ? -14.461 96.812 54.312 1 77.88 317 ALA B C 1
ATOM 5448 O O . ALA B 1 317 ? -13.312 96.75 53.875 1 77.88 317 ALA B O 1
ATOM 5449 N N . ASP B 1 318 ? -15.062 95.75 54.906 1 77.81 318 ASP B N 1
ATOM 5450 C CA . ASP B 1 318 ? -14.391 94.5 55.031 1 77.81 318 ASP B CA 1
ATOM 5451 C C . ASP B 1 318 ? -14.094 93.938 53.625 1 77.81 318 ASP B C 1
ATOM 5453 O O . ASP B 1 318 ? -14.992 93.812 52.812 1 77.81 318 ASP B O 1
ATOM 5457 N N . ILE B 1 319 ? -12.859 93.75 53.312 1 70.81 319 ILE B N 1
ATOM 5458 C CA . ILE B 1 319 ? -12.453 93.25 52 1 70.81 319 ILE B CA 1
ATOM 5459 C C . ILE B 1 319 ? -11.82 91.875 52.094 1 70.81 319 ILE B C 1
ATOM 5461 O O . ILE B 1 319 ? -11.047 91.438 51.25 1 70.81 319 ILE B O 1
ATOM 5465 N N . GLY B 1 320 ? -12.195 91.188 53.156 1 74.12 320 GLY B N 1
ATOM 5466 C CA . GLY B 1 320 ? -11.719 89.812 53.312 1 74.12 320 GLY B CA 1
ATOM 5467 C C . GLY B 1 320 ? -10.492 89.688 54.188 1 74.12 320 GLY B C 1
ATOM 5468 O O . GLY B 1 320 ? -9.766 90.688 54.375 1 74.12 320 GLY B O 1
ATOM 5469 N N . ALA B 1 321 ? -10.258 88.438 54.75 1 72.62 321 ALA B N 1
ATOM 5470 C CA . ALA B 1 321 ? -9.219 88.188 55.75 1 72.62 321 ALA B CA 1
ATOM 5471 C C . ALA B 1 321 ? -7.828 88.375 55.125 1 72.62 321 ALA B C 1
ATOM 5473 O O . ALA B 1 321 ? -6.926 88.875 55.781 1 72.62 321 ALA B O 1
ATOM 5474 N N . SER B 1 322 ? -7.805 88.062 53.844 1 71.06 322 SER B N 1
ATOM 5475 C CA . SER B 1 322 ? -6.496 88.125 53.188 1 71.06 322 SER B CA 1
ATOM 5476 C C . SER B 1 322 ? -6.043 89.562 52.969 1 71.06 322 SER B C 1
ATOM 5478 O O . SER B 1 322 ? -4.848 89.812 52.844 1 71.06 322 SER B O 1
ATOM 5480 N N . TYR B 1 323 ? -6.984 90.375 53.062 1 71.06 323 TYR B N 1
ATOM 5481 C CA . TYR B 1 323 ? -6.648 91.75 52.781 1 71.06 323 TYR B CA 1
ATOM 5482 C C . TYR B 1 323 ? -6.945 92.625 54 1 71.06 323 TYR B C 1
ATOM 5484 O O . TYR B 1 323 ? -7.062 93.875 53.844 1 71.06 323 TYR B O 1
ATOM 5492 N N . ALA B 1 324 ? -7.051 92.062 55.094 1 74.69 324 ALA B N 1
ATOM 5493 C CA . ALA B 1 324 ? -7.367 92.75 56.312 1 74.69 324 ALA B CA 1
ATOM 5494 C C . ALA B 1 324 ? -6.27 93.75 56.688 1 74.69 324 ALA B C 1
ATOM 5496 O O . ALA B 1 324 ? -6.555 94.875 57.188 1 74.69 324 ALA B O 1
ATOM 5497 N N . GLY B 1 325 ? -5.043 93.312 56.344 1 70.81 325 GLY B N 1
ATOM 5498 C CA . GLY B 1 325 ? -3.943 94.25 56.594 1 70.81 325 GLY B CA 1
ATOM 5499 C C . GLY B 1 325 ? -4.039 95.5 55.812 1 70.81 325 GLY B C 1
ATOM 5500 O O . GLY B 1 325 ? -3.826 96.625 56.344 1 70.81 325 GLY B O 1
ATOM 5501 N N . LEU B 1 326 ? -4.434 95.438 54.656 1 70.56 326 LEU B N 1
ATOM 5502 C CA . LEU B 1 326 ? -4.586 96.562 53.781 1 70.56 326 LEU B CA 1
ATOM 5503 C C . LEU B 1 326 ? -5.73 97.5 54.281 1 70.56 326 LEU B C 1
ATOM 5505 O O . LEU B 1 326 ? -5.598 98.688 54.312 1 70.56 326 LEU B O 1
ATOM 5509 N N . ARG B 1 327 ? -6.75 96.812 54.688 1 76.81 327 ARG B N 1
ATOM 5510 C CA . ARG B 1 327 ? -7.902 97.562 55.219 1 76.81 327 ARG B CA 1
ATOM 5511 C C . ARG B 1 327 ? -7.535 98.312 56.5 1 76.81 327 ARG B C 1
ATOM 5513 O O . ARG B 1 327 ? -7.855 99.5 56.625 1 76.81 327 ARG B O 1
ATOM 5520 N N . ASN B 1 328 ? -6.84 97.625 57.312 1 75.06 328 ASN B N 1
ATOM 5521 C CA . ASN B 1 328 ? -6.469 98.25 58.594 1 75.06 328 ASN B CA 1
ATOM 5522 C C . ASN B 1 328 ? -5.516 99.375 58.375 1 75.06 328 ASN B C 1
ATOM 5524 O O . ASN B 1 328 ? -5.672 100.438 59 1 75.06 328 ASN B O 1
ATOM 5528 N N . ASN B 1 329 ? -4.633 99.188 57.469 1 69.81 329 ASN B N 1
ATOM 5529 C CA . ASN B 1 329 ? -3.68 100.25 57.188 1 69.81 329 ASN B CA 1
ATOM 5530 C C . ASN B 1 329 ? -4.363 101.438 56.562 1 69.81 329 ASN B C 1
ATOM 5532 O O . ASN B 1 329 ? -4.035 102.562 56.906 1 69.81 329 ASN B O 1
ATOM 5536 N N . PHE B 1 330 ? -5.371 101.188 55.812 1 75.44 330 PHE B N 1
ATOM 5537 C CA . PHE B 1 330 ? -6.152 102.25 55.188 1 75.44 330 PHE B CA 1
ATOM 5538 C C . PHE B 1 330 ? -6.926 103.062 56.25 1 75.44 330 PHE B C 1
ATOM 5540 O O . PHE B 1 330 ? -6.84 104.25 56.312 1 75.44 330 PHE B O 1
ATOM 5547 N N . ASN B 1 331 ? -7.555 102.312 57.062 1 77.56 331 ASN B N 1
ATOM 5548 C CA . ASN B 1 331 ? -8.398 103 58.094 1 77.56 331 ASN B CA 1
ATOM 5549 C C . ASN B 1 331 ? -7.559 103.75 59.125 1 77.56 331 ASN B C 1
ATOM 5551 O O . ASN B 1 331 ? -7.953 104.812 59.594 1 77.56 331 ASN B O 1
ATOM 5555 N N . GLU B 1 332 ? -6.449 103.188 59.312 1 75.12 332 GLU B N 1
ATOM 5556 C CA . GLU B 1 332 ? -5.555 103.875 60.25 1 75.12 332 GLU B CA 1
ATOM 5557 C C . GLU B 1 332 ? -5.004 105.188 59.656 1 75.12 332 GLU B C 1
ATOM 5559 O O . GLU B 1 332 ? -4.938 106.188 60.344 1 75.12 332 GLU B O 1
ATOM 5564 N N . ALA B 1 333 ? -4.672 105.125 58.469 1 71.56 333 ALA B N 1
ATOM 5565 C CA . ALA B 1 333 ? -4.176 106.312 57.781 1 71.56 333 ALA B CA 1
ATOM 5566 C C . ALA B 1 333 ? -5.234 107.375 57.75 1 71.56 333 ALA B C 1
ATOM 5568 O O . ALA B 1 333 ? -4.938 108.562 58 1 71.56 333 ALA B O 1
ATOM 5569 N N . LEU B 1 334 ? -6.473 106.938 57.594 1 75 334 LEU B N 1
ATOM 5570 C CA . LEU B 1 334 ? -7.555 107.938 57.531 1 75 334 LEU B CA 1
ATOM 5571 C C . LEU B 1 334 ? -7.863 108.5 58.906 1 75 334 LEU B C 1
ATOM 5573 O O . LEU B 1 334 ? -8.188 109.688 59.031 1 75 334 LEU B O 1
ATOM 5577 N N . SER B 1 335 ? -7.68 107.688 59.875 1 77.94 335 SER B N 1
ATOM 5578 C CA . SER B 1 335 ? -7.891 108.188 61.25 1 77.94 335 SER B CA 1
ATOM 5579 C C . SER B 1 335 ? -6.848 109.188 61.625 1 77.94 335 SER B C 1
ATOM 5581 O O . SER B 1 335 ? -7.18 110.25 62.219 1 77.94 335 SER B O 1
ATOM 5583 N N . HIS B 1 336 ? -5.723 108.938 61.281 1 73.44 336 HIS B N 1
ATOM 5584 C CA . HIS B 1 336 ? -4.656 109.938 61.562 1 73.44 336 HIS B CA 1
ATOM 5585 C C . HIS B 1 336 ? -4.855 111.188 60.781 1 73.44 336 HIS B C 1
ATOM 5587 O O . HIS B 1 336 ? -4.641 112.312 61.344 1 73.44 336 HIS B O 1
ATOM 5593 N N . LEU B 1 337 ? -5.352 111.062 59.656 1 70.94 337 LEU B N 1
ATOM 5594 C CA . LEU B 1 337 ? -5.602 112.25 58.844 1 70.94 337 LEU B CA 1
ATOM 5595 C C . LEU B 1 337 ? -6.773 113.062 59.375 1 70.94 337 LEU B C 1
ATOM 5597 O O . LEU B 1 337 ? -6.727 114.25 59.406 1 70.94 337 LEU B O 1
ATOM 5601 N N . GLU B 1 338 ? -7.73 112.312 59.781 1 74.06 338 GLU B N 1
ATOM 5602 C CA . GLU B 1 338 ? -8.883 113 60.406 1 74.06 338 GLU B CA 1
ATOM 5603 C C . GLU B 1 338 ? -8.484 113.75 61.656 1 74.06 338 GLU B C 1
ATOM 5605 O O . GLU B 1 338 ? -8.914 114.875 61.875 1 74.06 338 GLU B O 1
ATOM 5610 N N . ALA B 1 339 ? -7.664 113.25 62.375 1 74.38 339 ALA B N 1
ATOM 5611 C CA . ALA B 1 339 ? -7.199 113.875 63.625 1 74.38 339 ALA B CA 1
ATOM 5612 C C . ALA B 1 339 ? -6.348 115.062 63.312 1 74.38 339 ALA B C 1
ATOM 5614 O O . ALA B 1 339 ? -6.48 116.125 63.969 1 74.38 339 ALA B O 1
ATOM 5615 N N . ALA B 1 340 ? -5.594 114.938 62.344 1 69.38 340 ALA B N 1
ATOM 5616 C CA . ALA B 1 340 ? -4.73 116 61.969 1 69.38 340 ALA B CA 1
ATOM 5617 C C . ALA B 1 340 ? -5.555 117.188 61.438 1 69.38 340 ALA B C 1
ATOM 5619 O O . ALA B 1 340 ? -5.297 118.375 61.781 1 69.38 340 ALA B O 1
ATOM 5620 N N . MET B 1 341 ? -6.613 116.938 60.812 1 71.12 341 MET B N 1
ATOM 5621 C CA . MET B 1 341 ? -7.484 118 60.25 1 71.12 341 MET B CA 1
ATOM 5622 C C . MET B 1 341 ? -8.352 118.625 61.344 1 71.12 341 MET B C 1
ATOM 5624 O O . MET B 1 341 ? -8.641 119.812 61.312 1 71.12 341 MET B O 1
ATOM 5628 N N . GLY B 1 342 ? -8.562 117.75 62.188 1 72.12 342 GLY B N 1
ATOM 5629 C CA . GLY B 1 342 ? -9.273 118.312 63.344 1 72.12 342 GLY B CA 1
ATOM 5630 C C . GLY B 1 342 ? -8.461 119.312 64.125 1 72.12 342 GLY B C 1
ATOM 5631 O O . GLY B 1 342 ? -8.977 120.312 64.562 1 72.12 342 GLY B O 1
ATOM 5632 N N . ARG B 1 343 ? -7.332 119.062 64.312 1 71.5 343 ARG B N 1
ATOM 5633 C CA . ARG B 1 343 ? -6.449 120 65 1 71.5 343 ARG B CA 1
ATOM 5634 C C . ARG B 1 343 ? -6.262 121.312 64.25 1 71.5 343 ARG B C 1
ATOM 5636 O O . ARG B 1 343 ? -6.254 122.375 64.875 1 71.5 343 ARG B O 1
ATOM 5643 N N . VAL B 1 344 ? -6.238 121.188 63.062 1 69.88 344 VAL B N 1
ATOM 5644 C CA . VAL B 1 344 ? -6.066 122.375 62.219 1 69.88 344 VAL B CA 1
ATOM 5645 C C . VAL B 1 344 ? -7.336 123.188 62.25 1 69.88 344 VAL B C 1
ATOM 5647 O O . VAL B 1 344 ? -7.27 124.438 62.344 1 69.88 344 VAL B O 1
ATOM 5650 N N . ASN B 1 345 ? -8.398 122.438 62.25 1 68.5 345 ASN B N 1
ATOM 5651 C CA . ASN B 1 345 ? -9.672 123.188 62.344 1 68.5 345 ASN B CA 1
ATOM 5652 C C . ASN B 1 345 ? -9.859 123.812 63.688 1 68.5 345 ASN B C 1
ATOM 5654 O O . ASN B 1 345 ? -10.336 125 63.781 1 68.5 345 ASN B O 1
ATOM 5658 N N . ALA B 1 346 ? -9.406 123.25 64.688 1 73.88 346 ALA B N 1
ATOM 5659 C CA . ALA B 1 346 ? -9.477 123.812 66 1 73.88 346 ALA B CA 1
ATOM 5660 C C . ALA B 1 346 ? -8.547 125 66.125 1 73.88 346 ALA B C 1
ATOM 5662 O O . ALA B 1 346 ? -8.922 126.062 66.688 1 73.88 346 ALA B O 1
ATOM 5663 N N . LYS B 1 347 ? -7.453 124.938 65.562 1 67 347 LYS B N 1
ATOM 5664 C CA . LYS B 1 347 ? -6.52 126.062 65.625 1 67 347 LYS B CA 1
ATOM 5665 C C . LYS B 1 347 ? -7.043 127.25 64.75 1 67 347 LYS B C 1
ATOM 5667 O O . LYS B 1 347 ? -6.898 128.375 65.125 1 67 347 LYS B O 1
ATOM 5672 N N . GLY B 1 348 ? -7.719 126.812 63.812 1 64.81 348 GLY B N 1
ATOM 5673 C CA . GLY B 1 348 ? -8.367 127.812 63 1 64.81 348 GLY B CA 1
ATOM 5674 C C . GLY B 1 348 ? -9.484 128.5 63.719 1 64.81 348 GLY B C 1
ATOM 5675 O O . GLY B 1 348 ? -9.602 129.75 63.656 1 64.81 348 GLY B O 1
ATOM 5676 N N . ASN B 1 349 ? -10.164 127.812 64.5 1 71 349 ASN B N 1
ATOM 5677 C CA . ASN B 1 349 ? -11.234 128.375 65.25 1 71 349 ASN B CA 1
ATOM 5678 C C . ASN B 1 349 ? -10.672 129.25 66.438 1 71 349 ASN B C 1
ATOM 5680 O O . ASN B 1 349 ? -11.18 130.375 66.688 1 71 349 ASN B O 1
ATOM 5684 N N . ASP B 1 350 ? -9.688 128.75 67 1 72.12 350 ASP B N 1
ATOM 5685 C CA . ASP B 1 350 ? -9.031 129.5 68.062 1 72.12 350 ASP B CA 1
ATOM 5686 C C . ASP B 1 350 ? -8.484 130.875 67.5 1 72.12 350 ASP B C 1
ATOM 5688 O O . ASP B 1 350 ? -8.602 131.875 68.188 1 72.12 350 ASP B O 1
ATOM 5692 N N . ILE B 1 351 ? -8.086 130.875 66.375 1 66.75 351 ILE B N 1
ATOM 5693 C CA . ILE B 1 351 ? -7.562 132.125 65.75 1 66.75 351 ILE B CA 1
ATOM 5694 C C . ILE B 1 351 ? -8.711 133 65.375 1 66.75 351 ILE B C 1
ATOM 5696 O O . ILE B 1 351 ? -8.602 134.25 65.562 1 66.75 351 ILE B O 1
ATOM 5700 N N . GLY B 1 352 ? -9.781 132.375 65.188 1 62.12 352 GLY B N 1
ATOM 5701 C CA . GLY B 1 352 ? -10.969 133.25 64.938 1 62.12 352 GLY B CA 1
ATOM 5702 C C . GLY B 1 352 ? -11.5 133.875 66.188 1 62.12 352 GLY B C 1
ATOM 5703 O O . GLY B 1 352 ? -11.82 135.125 66.125 1 62.12 352 GLY B O 1
ATOM 5704 N N . VAL B 1 353 ? -11.539 133.25 67.25 1 73.88 353 VAL B N 1
ATOM 5705 C CA . VAL B 1 353 ? -11.992 133.875 68.5 1 73.88 353 VAL B CA 1
ATOM 5706 C C . VAL B 1 353 ? -10.992 134.875 69 1 73.88 353 VAL B C 1
ATOM 5708 O O . VAL B 1 353 ? -11.391 136 69.438 1 73.88 353 VAL B O 1
ATOM 5711 N N . SER B 1 354 ? -9.773 134.625 68.688 1 70.44 354 SER B N 1
ATOM 5712 C CA . SER B 1 354 ? -8.75 135.625 69.062 1 70.44 354 SER B CA 1
ATOM 5713 C C . SER B 1 354 ? -8.844 136.875 68.25 1 70.44 354 SER B C 1
ATOM 5715 O O . SER B 1 354 ? -8.68 138 68.75 1 70.44 354 SER B O 1
ATOM 5717 N N . LYS B 1 355 ? -9.336 136.75 67.125 1 64 355 LYS B N 1
ATOM 5718 C CA . LYS B 1 355 ? -9.531 137.875 66.25 1 64 355 LYS B CA 1
ATOM 5719 C C . LYS B 1 355 ? -10.727 138.75 66.688 1 64 355 LYS B C 1
ATOM 5721 O O . LYS B 1 355 ? -10.656 140 66.688 1 64 355 LYS B O 1
ATOM 5726 N N . GLU B 1 356 ? -11.703 138.125 67.125 1 71.69 356 GLU B N 1
ATOM 5727 C CA . GLU B 1 356 ? -12.875 138.875 67.625 1 71.69 356 GLU B CA 1
ATOM 5728 C C . GLU B 1 356 ? -12.609 139.5 68.938 1 71.69 356 GLU B C 1
ATOM 5730 O O . GLU B 1 356 ? -13.055 140.625 69.188 1 71.69 356 GLU B O 1
ATOM 5735 N N . GLU B 1 357 ? -11.875 138.875 69.75 1 73.06 357 GLU B N 1
ATOM 5736 C CA . GLU B 1 357 ? -11.5 139.5 71 1 73.06 357 GLU B CA 1
ATOM 5737 C C . GLU B 1 357 ? -10.602 140.75 70.812 1 73.06 357 GLU B C 1
ATOM 5739 O O . GLU B 1 357 ? -10.781 141.75 71.438 1 73.06 357 GLU B O 1
ATOM 5744 N N . ILE B 1 358 ? -9.844 140.75 69.875 1 66.62 358 ILE B N 1
ATOM 5745 C CA . ILE B 1 358 ? -8.953 141.875 69.562 1 66.62 358 ILE B CA 1
ATOM 5746 C C . ILE B 1 358 ? -9.75 143 68.875 1 66.62 358 ILE B C 1
ATOM 5748 O O . ILE B 1 358 ? -9.539 144.125 69.188 1 66.62 358 ILE B O 1
ATOM 5752 N N . ARG B 1 359 ? -10.758 142.625 68.188 1 65.88 359 ARG B N 1
ATOM 5753 C CA . ARG B 1 359 ? -11.633 143.625 67.562 1 65.88 359 ARG B CA 1
ATOM 5754 C C . ARG B 1 359 ? -12.469 144.25 68.625 1 65.88 359 ARG B C 1
ATOM 5756 O O . ARG B 1 359 ? -12.609 145.5 68.625 1 65.88 359 ARG B O 1
ATOM 5763 N N . ARG B 1 360 ? -12.953 143.625 69.625 1 72.31 360 ARG B N 1
ATOM 5764 C CA . ARG B 1 360 ? -13.734 144.25 70.688 1 72.31 360 ARG B CA 1
ATOM 5765 C C . ARG B 1 360 ? -12.859 145.125 71.562 1 72.31 360 ARG B C 1
ATOM 5767 O O . ARG B 1 360 ? -13.25 146.25 71.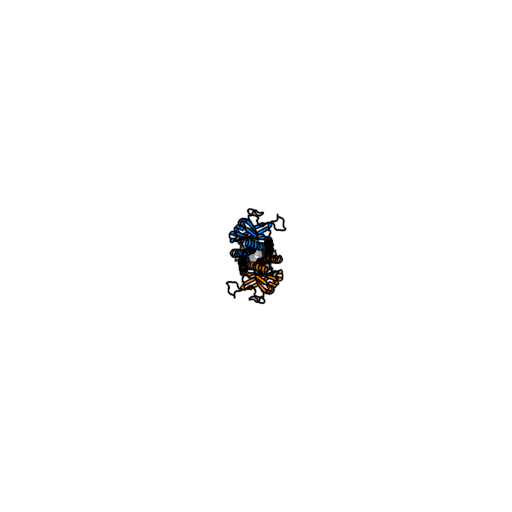938 1 72.31 360 ARG B O 1
ATOM 5774 N N . ALA B 1 361 ? -11.672 144.75 71.812 1 67.5 361 ALA B N 1
ATOM 5775 C CA . ALA B 1 361 ? -10.758 145.5 72.625 1 67.5 361 ALA B CA 1
ATOM 5776 C C . ALA B 1 361 ? -10.32 146.75 71.875 1 67.5 361 ALA B C 1
ATOM 5778 O O . ALA B 1 361 ? -10.227 147.875 72.5 1 67.5 361 ALA B O 1
ATOM 5779 N N . SER B 1 362 ? -10.312 146.75 70.625 1 65 362 SER B N 1
ATOM 5780 C CA . SER B 1 362 ? -9.945 147.875 69.812 1 65 362 SER B CA 1
ATOM 5781 C C . SER B 1 362 ? -11.109 148.875 69.688 1 65 362 SER B C 1
ATOM 5783 O O . SER B 1 362 ? -10.914 150 69.75 1 65 362 SER B O 1
ATOM 5785 N N . SER B 1 363 ? -12.266 148.375 69.75 1 68.25 363 SER B N 1
ATOM 5786 C CA . SER B 1 363 ? -13.445 149.125 69.688 1 68.25 363 SER B CA 1
ATOM 5787 C C . SER B 1 363 ? -13.672 149.875 71.062 1 68.25 363 SER B C 1
ATOM 5789 O O . SER B 1 363 ? -13.969 151 71.125 1 68.25 363 SER B O 1
ATOM 5791 N N . GLU B 1 364 ? -13.508 149.25 72.125 1 69.69 364 GLU B N 1
ATOM 5792 C CA . GLU B 1 364 ? -13.625 149.875 73.5 1 69.69 364 GLU B CA 1
ATOM 5793 C C . GLU B 1 364 ? -12.523 150.875 73.688 1 69.69 364 GLU B C 1
ATOM 5795 O O . GLU B 1 364 ? -12.773 151.875 74.312 1 69.69 364 GLU B O 1
ATOM 5800 N N . LEU B 1 365 ? -11.367 150.625 73.188 1 63.25 365 LEU B N 1
ATOM 5801 C CA . LEU B 1 365 ? -10.273 151.625 73.312 1 63.25 365 LEU B CA 1
ATOM 5802 C C . LEU B 1 365 ? -10.547 152.875 72.438 1 63.25 365 LEU B C 1
ATOM 5804 O O . LEU B 1 365 ? -10.281 154 72.875 1 63.25 365 LEU B O 1
ATOM 5808 N N . SER B 1 366 ? -11.281 152.75 71.438 1 64.5 366 SER B N 1
ATOM 5809 C CA . SER B 1 366 ? -11.672 153.875 70.562 1 64.5 366 SER B CA 1
ATOM 5810 C C . SER B 1 366 ? -12.766 154.625 71.25 1 64.5 366 SER B C 1
ATOM 5812 O O . SER B 1 366 ? -12.711 155.875 71.25 1 64.5 366 SER B O 1
ATOM 5814 N N . GLN B 1 367 ? -13.695 154.125 71.938 1 68.38 367 GLN B N 1
ATOM 5815 C CA . GLN B 1 367 ? -14.766 154.875 72.562 1 68.38 367 GLN B CA 1
ATOM 5816 C C . GLN B 1 367 ? -14.242 155.625 73.812 1 68.38 367 GLN B C 1
ATOM 5818 O O . GLN B 1 367 ? -14.625 156.75 74.125 1 68.38 367 GLN B O 1
ATOM 5823 N N . ARG B 1 368 ? -13.281 155.125 74.5 1 63.34 368 ARG B N 1
ATOM 5824 C CA . ARG B 1 368 ? -12.68 155.75 75.688 1 63.34 368 ARG B CA 1
ATOM 5825 C C . ARG B 1 368 ? -11.789 156.875 75.25 1 63.34 368 ARG B C 1
ATOM 5827 O O . ARG B 1 368 ? -11.805 158 75.875 1 63.34 368 ARG B O 1
ATOM 5834 N N . THR B 1 369 ? -11.18 156.75 74.062 1 62.84 369 THR B N 1
ATOM 5835 C CA . THR B 1 369 ? -10.367 157.75 73.5 1 62.84 369 THR B CA 1
ATOM 5836 C C . THR B 1 369 ? -11.258 158.875 73.062 1 62.84 369 THR B C 1
ATOM 5838 O O . THR B 1 369 ? -10.953 160.125 73.25 1 62.84 369 THR B O 1
ATOM 5841 N N . GLU B 1 370 ? -12.477 158.625 72.625 1 63.41 370 GLU B N 1
ATOM 5842 C CA . GLU B 1 370 ? -13.414 159.625 72.188 1 63.41 370 GLU B CA 1
ATOM 5843 C C . GLU B 1 370 ? -14.07 160.375 73.375 1 63.41 370 GLU B C 1
ATOM 5845 O O . GLU B 1 370 ? -14.234 161.5 73.375 1 63.41 370 GLU B O 1
ATOM 5850 N N . ARG B 1 371 ? -14.398 159.75 74.438 1 69.06 371 ARG B N 1
ATOM 5851 C CA . ARG B 1 371 ? -14.977 160.375 75.688 1 69.06 371 ARG B CA 1
ATOM 5852 C C . ARG B 1 371 ? -13.93 161.25 76.375 1 69.06 371 ARG B C 1
ATOM 5854 O O . ARG B 1 371 ? -14.234 162.25 76.875 1 69.06 371 ARG B O 1
ATOM 5861 N N . GLN B 1 372 ? -12.719 160.75 76.312 1 59.66 372 GLN B N 1
ATOM 5862 C CA . GLN B 1 372 ? -11.648 161.5 76.938 1 59.66 372 GLN B CA 1
ATOM 5863 C C . GLN B 1 372 ? -11.312 162.75 76.125 1 59.66 372 GLN B C 1
ATOM 5865 O O . GLN B 1 372 ? -11.07 163.875 76.75 1 59.66 372 GLN B O 1
ATOM 5870 N N . ALA B 1 373 ? -11.609 162.875 74.875 1 58.59 373 ALA B N 1
ATOM 5871 C CA . ALA B 1 373 ? -11.422 164 74 1 58.59 373 ALA B CA 1
ATOM 5872 C C . ALA B 1 373 ? -12.602 165 74.188 1 58.59 373 ALA B C 1
ATOM 5874 O O . ALA B 1 373 ? -12.406 166.125 74.25 1 58.59 373 ALA B O 1
ATOM 5875 N N . ALA B 1 374 ? -13.766 164.5 74.375 1 61.75 374 ALA B N 1
ATOM 5876 C CA . ALA B 1 374 ? -14.922 165.375 74.625 1 61.75 374 ALA B CA 1
ATOM 5877 C C . ALA B 1 374 ? -14.898 166 76 1 61.75 374 ALA B C 1
ATOM 5879 O O . ALA B 1 374 ? -15.219 167.25 76.125 1 61.75 374 ALA B O 1
ATOM 5880 N N . SER B 1 375 ? -14.453 165.375 76.938 1 61.28 375 SER B N 1
ATOM 5881 C CA . SER B 1 375 ? -14.336 166 78.312 1 61.28 375 SER B CA 1
ATOM 5882 C C . SER B 1 375 ? -13.203 167 78.375 1 61.28 375 SER B C 1
ATOM 5884 O O . SER B 1 375 ? -13.336 168 79.062 1 61.28 375 SER B O 1
ATOM 5886 N N . LEU B 1 376 ? -12.18 166.875 77.625 1 58.75 376 LEU B N 1
ATOM 5887 C CA . LEU B 1 376 ? -11.102 167.875 77.562 1 58.75 376 LEU B CA 1
ATOM 5888 C C . LEU B 1 376 ? -11.531 169.125 76.75 1 58.75 376 LEU B C 1
ATOM 5890 O O . LEU B 1 376 ? -11.18 170.25 77.062 1 58.75 376 LEU B O 1
ATOM 5894 N N . GLU B 1 377 ? -12.375 169 75.812 1 58.91 377 GLU B N 1
ATOM 5895 C CA . GLU B 1 377 ? -12.914 170.125 75.125 1 58.91 377 GLU B CA 1
ATOM 5896 C C . GLU B 1 377 ? -13.922 170.875 75.938 1 58.91 377 GLU B C 1
ATOM 5898 O O . GLU B 1 377 ? -13.961 172.125 75.938 1 58.91 377 GLU B O 1
ATOM 5903 N N . GLU B 1 378 ? -14.766 170.375 76.812 1 59.97 378 GLU B N 1
ATOM 5904 C CA . GLU B 1 378 ? -15.672 171.125 77.688 1 59.97 378 GLU B CA 1
ATOM 5905 C C . GLU B 1 378 ? -14.906 171.875 78.812 1 59.97 378 GLU B C 1
ATOM 5907 O O . GLU B 1 378 ? -15.273 173 79.25 1 59.97 378 GLU B O 1
ATOM 5912 N N . THR B 1 379 ? -13.898 171.375 79.375 1 55.94 379 THR B N 1
ATOM 5913 C CA . THR B 1 379 ? -13.117 172.125 80.438 1 55.94 379 THR B CA 1
ATOM 5914 C C . THR B 1 379 ? -12.312 173.25 79.812 1 55.94 379 THR B C 1
ATOM 5916 O O . THR B 1 379 ? -12.109 174.25 80.438 1 55.94 379 THR B O 1
ATOM 5919 N N . SER B 1 380 ? -11.875 173.125 78.562 1 53.38 380 SER B N 1
ATOM 5920 C CA . SER B 1 380 ? -11.195 174.25 78 1 53.38 380 SER B CA 1
ATOM 5921 C C . SER B 1 380 ? -12.188 175.25 77.5 1 53.38 380 SER B C 1
ATOM 5923 O O . SER B 1 380 ? -11.836 176.5 77.375 1 53.38 380 SER B O 1
ATOM 5925 N N . ALA B 1 381 ? -13.406 175 77.125 1 58.28 381 ALA B N 1
ATOM 5926 C CA . ALA B 1 381 ? -14.406 176 76.812 1 58.28 381 ALA B CA 1
ATOM 5927 C C . ALA B 1 381 ? -15.016 176.625 78.062 1 58.28 381 ALA B C 1
ATOM 5929 O O . ALA B 1 381 ? -15.555 177.75 78.062 1 58.28 381 ALA B O 1
ATOM 5930 N N . ALA B 1 382 ? -14.789 176 79.25 1 48.28 382 ALA B N 1
ATOM 5931 C CA . ALA B 1 382 ? -15.195 176.625 80.5 1 48.28 382 ALA B CA 1
ATOM 5932 C C . ALA B 1 382 ? -14.023 177.375 81.125 1 48.28 382 ALA B C 1
ATOM 5934 O O . ALA B 1 382 ? -12.867 177 81 1 48.28 382 ALA B O 1
#

Foldseek 3Di:
DVPDAPLVVLVCVLVVVLVVVVVVLVVVLVVVLVVLVVVVVVVQVVLLVVLLVLLVVLVVCCVVVVDPPVRSLVVSLVVQQVDADPPGKGKWKAALQRATCHHVPPVRHRDRCQPPAAPVRHRVSNVQSVQQVVAKDKDKGWADDPPDDRPDIFIKMKMWHADPVVRMIMMIIDTCVVVVVVSVVVVVVSVVVSVVVSVVSVVVSVVVCCVPVVLQVQQVVLLVCVVVVNLPDDQPPCVPDDPSVVSSVVSNVSSVVSVVVVVVVVVVVVVVVVVVVVVVVVVVVVVVVVVLVVQLCVQVVVQVVVVVVPDLPGARPDSDPVCVVVRVVRNVVSVVVVVVVVVVVVVVVVVVVVVVVVVVVVVVVVVVVVVVVVVVVVVVVD/DVPDAPLVVLVCVLVVVLVVVVVVLVVVLVVVLVVLVVVVVVVQVVLLVVLLVLLVVLVVCCVVVVDPPVRSLVVSLVVQQVDADPPGKGKWKAALQRATCHHVPPVRHRDRCQPPAAPVRHRVSNVQSVQQVVAKDKDKGWADDPPDDRPDIFIKMKMWHADPVVRMIMMIIDTCVVVVVVSVVVVVVSVVVSVVVSVVSVVVSVVVCCVPVVLQVQQVVLLVCVVVVNLPDDQPPCVPDDPSVVSSVVSNVSSVVSVVVVVVVVVVVVVVVVVVVVVVVVVVVVVVVVVLVVQQCVQVVVQVVVVVVPDLPGARPDSDPVCVVVRVVRNVVSVVVVVVVVVVVVVVVVVVVVVVVVVVVVVVVVVVVVVVVVVVVVVVVD

Radius of gyration: 74.63 Å; Cα contacts (8 Å, |Δi|>4): 988; chains: 2; bounding box: 58×242×125 Å

Organism: NCBI:txid484088

pLDDT: mean 84.28, std 11.3, range [47.56, 98.75]

Secondary structure (DSSP, 8-state):
-TTS-HHHHHHHHHHHHHHHHHHHHHHHHHHHHHHHHHHHHHHHHHHHHHHHHHHHHHHHHHHTTSS-HHHHHHHHHHHHHH-EETTTEEEEEEETT-BEEE-SSGGGTT-B-TT---TTS--HHHHHHHHHHTT-EEEEEEEEPTTS-TT-EEEEEEEEEEEGGGTEEEEEEEE-HHHHHHHHHHHHHHHHHHHHHHHHHHHHHHHHHHHHHHHHHHHHHHHHHHHTT--SSPPTTTT--SHHHHHHHHHHHHHHHHHHHHHHHHHHHHHHHHHHHHHHHHHHHHHHHHHHHHHHHHHHHHHHHHHHTT-TT--PPP--GGGHHHHHHHHHHHHHHHHHHHHHHHHHHHHHHHHHHHHHHHHHHHHHHHHHHHHHHHHHH-/-TTS-HHHHHHHHHHHHHHHHHHHHHHHHHHHHHHHHHHHHHHHHHHHHHHHHHHHHHHHHHHTTSS-HHHHHHHHHHHHHH-EETTTEEEEEEETT-BEEE-SSGGGTT-B-TT---TTS--HHHHHHHHHHTT-EEEEEEEEPTTS-TT-EEEEEEEEEEEGGGTEEEEEEEE-HHHHHHHHHHHHHHHHHHHHHHHHHHHHHHHHHHHHHHHHHHHHHHHHHHHTT--SSPPTTTT--SHHHHHHHHHHHHHHHHHHHHHHHHHHHHHHHHHHHHHHHHHHHHHHHHHHHHHHHHHHHHHHHHHHTT-TT--PPP--GGGHHHHHHHHHHHHHHHHHHHHHHHHHHHHHHHHHHHHHHHHHHHHHHHHHHHHHHHHHH-